Protein AF-A0A5C3NM20-F1 (afdb_monomer_lite)

Sequence (553 aa):
MSTKVDGFVKLATQHLHKVKTETEQFQSKELEALSIISSRIKEQLEKVQEALKLIHAKEDAAQETVATIRSTITEAQDSMKSGFAAYADELRKHCESICKEAESSGIASCAAVEKAFQELGVLTEAIKQEALDFISTERKTLQDAKALADNTTNTEILRLKQQNALLTRLLETERIEAKRSADALLERIAGLLGDFTTERDRSLRETFSEMTESNNAAEHEMKQLGQKQGQQLEAAVLRGSSWSEHLTKRGVEGKRLRDGGIKSVNAAKSSIRDGMSGVQAAVSTSTASFSQELQRTIQNSSTTLTQAFDREHRAKRARIEATDGLASEAQSGYRYMQRGIASTSRNIEGTVGCVLTETSGMSEAVDALNVAATAALGNIRRATQTLASEAVKEDKPTGLTPRKRSRKMVEDLPPTETRDVIIRRFRSKGVSSVGSETFLAEHLPLPDEEEAASPAMKGVIVGSPIDGSPVDEDCRTEPSPGNSPPGLVKSLASSSSSSTSVETMPVPVAPSIPALKQPSKSSIPYAGTLTDSRTTNVVRARPQRTRRTVGPR

Secondary structure (DSSP, 8-state):
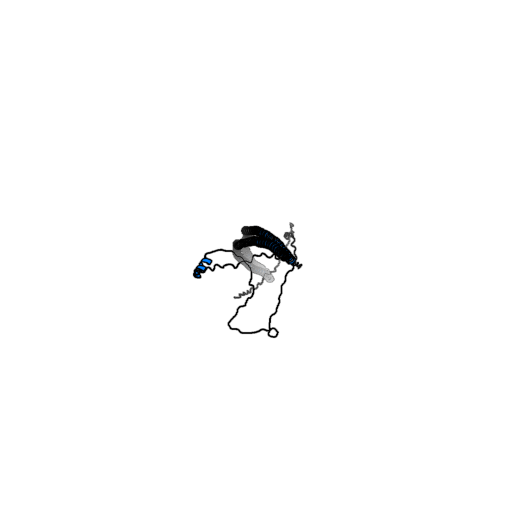-HHHHHHHHHHHHHHHHHHHHHHHHHHHHHHHHHHHHHHHHHHHHHHHHHHHHHHHHHHHHHHHHHHHHHHHHHHHHHHHHHHHHHHHHHHHHHHHHHHHHHHHHHHHHHHHHHHHHHHHHHHHHHHHHHHHHHHHHHHHHHHHHHHHHHHHHHHHHHHHHHHHHHHHHHHHHHHHHHHHHHHHHHTT--SSSHHHHHHHHHHHHHHHHHHHHHHHHHHHHHHHHHHHHHHHHHHHHHHHHHHHHHHHHHHHHHHHHHHHHHHHHHHHHHHHHHHHHHHHHHHHHHHHHHHHHHHHHHHHHHHHHHHHHHHHHHHHHHHHHHHHHHHHHHHHHHHHHHHHHHHHHHHHHHHHHHHHHHHHHHHHHHHHHHHHHHHHHHHHHHHHHHHHHHTTS-----------------S-PPPPPPHHHHHHHHHHS---------------------------------------------------------------------------PPP----PPPP--------------------------------------

Radius of gyration: 86.26 Å; chains: 1; bounding box: 194×90×251 Å

pLDDT: mean 76.2, std 23.54, range [28.98, 97.69]

Foldseek 3Di:
DLVVLVVVLVVLLVVLVVLLVVLVVVLVVLLVVLVVVLVVLVVVLVVLVVVLVVLVVVLVVVVVVLVVVVVVLVVVLVCVLVVLVVVLVVLLVVLLVVLVVQLVVLLVVLVVQLVVLVVVLVVLVVVLVVLLVVLVVLLVVLVVVLVVLLVVLVVLLVVLVVVLVVLVVVLVVVVVVLVVVCVVCVVPDPDPVVVVSVVVNVVSCVVSVVSNVVSVVVNVVSVVVSVVSNVVSVVSSVVSVVVNVVSVVVSVVSVVVSVVSNVVSVVSSVVSSVVSVVSSVVSSVVSVVVSVVSVVVSVVVSVVSVVVVVVVVVVSVVVSVVSVVVSVVSVVVSVVVSVVSVVVSVVSVVVSVVSSVVSVVSSVVSVVVSVVVVVVVVVVVVVVVVVVVVVPDPDDPPVDDPPDDPPPPPPDDDPDDPPVVVVVVVVVPDDDDDDDDDDDDDDDDDDDDDDDDDDYDDDDDDDDDDDDDDDDDDDDDDDDDDDDDDDDDDDDDDDDDDDDDDDDDDDDDDDDDDDDDDDDDDDDDDDDDDDDDDDDDDDDDDDDDDDDDDDDD

Structure (mmCIF, N/CA/C/O backbone):
data_AF-A0A5C3NM20-F1
#
_entry.id   AF-A0A5C3NM20-F1
#
loop_
_atom_site.group_PDB
_atom_site.id
_atom_site.type_symbol
_atom_site.label_atom_id
_atom_site.label_alt_id
_atom_site.label_comp_id
_atom_site.label_asym_id
_atom_site.label_entity_id
_atom_site.label_seq_id
_atom_site.pdbx_PDB_ins_code
_atom_site.Cartn_x
_atom_site.Cartn_y
_atom_site.Cartn_z
_atom_site.occupancy
_atom_site.B_iso_or_equiv
_atom_site.auth_seq_id
_atom_site.auth_comp_id
_atom_site.auth_asym_id
_atom_site.auth_atom_id
_atom_site.pdbx_PDB_model_num
ATOM 1 N N . MET A 1 1 ? -47.958 -13.165 118.601 1.00 57.97 1 MET A N 1
ATOM 2 C CA . MET A 1 1 ? -48.816 -13.455 117.428 1.00 57.97 1 MET A CA 1
ATOM 3 C C . MET A 1 1 ? -49.034 -12.209 116.573 1.00 57.97 1 MET A C 1
ATOM 5 O O . MET A 1 1 ? -48.556 -12.224 115.453 1.00 57.97 1 MET A O 1
ATOM 9 N N . SER A 1 2 ? -49.606 -11.115 117.098 1.00 64.81 2 SER A N 1
ATOM 10 C CA . SER A 1 2 ? -49.787 -9.836 116.361 1.00 64.81 2 SER A CA 1
ATOM 11 C C . SER A 1 2 ? -48.521 -9.336 115.643 1.00 64.81 2 SER A C 1
ATOM 13 O O . SER A 1 2 ? -48.545 -9.103 114.446 1.00 64.81 2 SER A O 1
ATOM 15 N N . THR A 1 3 ? -47.381 -9.293 116.339 1.00 67.69 3 THR A N 1
ATOM 16 C CA . THR A 1 3 ? -46.103 -8.800 115.789 1.00 67.69 3 THR A CA 1
ATOM 17 C C . THR A 1 3 ? -45.537 -9.641 114.641 1.00 67.69 3 THR A C 1
ATOM 19 O O . THR A 1 3 ? -44.820 -9.113 113.798 1.00 67.69 3 THR A O 1
ATOM 22 N N . LYS A 1 4 ? -45.851 -10.944 114.586 1.00 73.50 4 LYS A N 1
ATOM 23 C CA . LYS A 1 4 ? -45.420 -11.830 113.492 1.00 73.50 4 LYS A CA 1
ATOM 24 C C . LYS A 1 4 ? -46.293 -11.657 112.245 1.00 73.50 4 LYS A C 1
ATOM 26 O O . LYS A 1 4 ? -45.761 -11.711 111.144 1.00 73.50 4 LYS A O 1
ATOM 31 N N . VAL A 1 5 ? -47.595 -11.412 112.425 1.00 77.12 5 VAL A N 1
ATOM 32 C CA . VAL A 1 5 ? -48.532 -11.105 111.328 1.00 77.12 5 VAL A CA 1
ATOM 33 C C . VAL A 1 5 ? -48.196 -9.747 110.714 1.00 77.12 5 VAL A C 1
ATOM 35 O O . VAL A 1 5 ? -48.024 -9.666 109.505 1.00 77.12 5 VAL A O 1
ATOM 38 N N . ASP A 1 6 ? -47.964 -8.720 111.538 1.00 76.94 6 ASP A N 1
ATOM 39 C CA . ASP A 1 6 ? -47.529 -7.399 111.059 1.00 76.94 6 ASP A CA 1
ATOM 40 C C . ASP A 1 6 ? -46.175 -7.459 110.332 1.00 76.94 6 ASP A C 1
ATOM 42 O O . ASP A 1 6 ? -45.965 -6.770 109.335 1.00 76.94 6 ASP A O 1
ATOM 46 N N . GLY A 1 7 ? -45.243 -8.289 110.820 1.00 79.12 7 GLY A N 1
ATOM 47 C CA . GLY A 1 7 ? -43.953 -8.522 110.168 1.00 79.12 7 GLY A CA 1
ATOM 48 C C . GLY A 1 7 ? -44.089 -9.208 108.806 1.00 79.12 7 GLY A C 1
ATOM 49 O O . GLY A 1 7 ? -43.445 -8.784 107.851 1.00 79.12 7 GLY A O 1
ATOM 50 N N . PHE A 1 8 ? -44.953 -10.223 108.703 1.00 85.06 8 PHE A N 1
ATOM 51 C CA . PHE A 1 8 ? -45.255 -10.903 107.440 1.00 85.06 8 PHE A CA 1
ATOM 52 C C . PHE A 1 8 ? -45.918 -9.964 106.432 1.00 85.06 8 PHE A C 1
ATOM 54 O O . PHE A 1 8 ? -45.465 -9.903 105.295 1.00 85.06 8 PHE A O 1
ATOM 61 N N . VAL A 1 9 ? -46.935 -9.202 106.850 1.00 84.94 9 VAL A N 1
ATOM 62 C CA . VAL A 1 9 ? -47.631 -8.245 105.979 1.00 84.94 9 VAL A CA 1
ATOM 63 C C . VAL A 1 9 ? -46.637 -7.230 105.436 1.00 84.94 9 VAL A C 1
ATOM 65 O O . VAL A 1 9 ? -46.512 -7.125 104.226 1.00 84.94 9 VAL A O 1
ATOM 68 N N . LYS A 1 10 ? -45.838 -6.578 106.293 1.00 84.00 10 LYS A N 1
ATOM 69 C CA . LYS A 1 10 ? -44.814 -5.615 105.850 1.00 84.00 10 LYS A CA 1
ATOM 70 C C . LYS A 1 10 ? -43.827 -6.212 104.849 1.00 84.00 10 LYS A C 1
ATOM 72 O O . LYS A 1 10 ? -43.491 -5.555 103.868 1.00 84.00 10 LYS A O 1
ATOM 77 N N . LEU A 1 11 ? -43.365 -7.438 105.093 1.00 87.12 11 LEU A N 1
ATOM 78 C CA . LEU A 1 11 ? -42.434 -8.127 104.204 1.00 87.12 11 LEU A CA 1
ATOM 79 C C . LEU A 1 11 ? -43.108 -8.477 102.865 1.00 87.12 11 LEU A C 1
ATOM 81 O O . LEU A 1 11 ? -42.519 -8.250 101.813 1.00 87.12 11 LEU A O 1
ATOM 85 N N . ALA A 1 12 ? -44.362 -8.936 102.884 1.00 84.31 12 ALA A N 1
ATOM 86 C CA . ALA A 1 12 ? -45.155 -9.218 101.690 1.00 84.31 12 ALA A CA 1
ATOM 87 C C . ALA A 1 12 ? -45.433 -7.950 100.864 1.00 84.31 12 ALA A C 1
ATOM 89 O O . ALA A 1 12 ? -45.193 -7.957 99.659 1.00 84.31 12 ALA A O 1
ATOM 90 N N . THR A 1 13 ? -45.841 -6.838 101.488 1.00 86.00 13 THR A N 1
ATOM 91 C CA . THR A 1 13 ? -46.041 -5.557 100.786 1.00 86.00 13 THR A CA 1
ATOM 92 C C . THR A 1 13 ? -44.726 -5.021 100.221 1.00 86.00 13 THR A C 1
ATOM 94 O O . THR A 1 13 ? -44.698 -4.509 99.105 1.00 86.00 13 THR A O 1
ATOM 97 N N . GLN A 1 14 ? -43.613 -5.175 100.950 1.00 88.31 14 GLN A N 1
ATOM 98 C CA . GLN A 1 14 ? -42.284 -4.792 100.471 1.00 88.31 14 GLN A CA 1
ATOM 99 C C . GLN A 1 14 ? -41.852 -5.631 99.260 1.00 88.31 14 GLN A C 1
ATOM 101 O O . GLN A 1 14 ? -41.337 -5.076 98.290 1.00 88.31 14 GLN A O 1
ATOM 106 N N . HIS A 1 15 ? -42.084 -6.947 99.284 1.00 88.06 15 HIS A N 1
ATOM 107 C CA . HIS A 1 15 ? -41.810 -7.825 98.146 1.00 88.06 15 HIS A CA 1
ATOM 108 C C . HIS A 1 15 ? -42.704 -7.510 96.945 1.00 88.06 15 HIS A C 1
ATOM 110 O O . HIS A 1 15 ? -42.190 -7.429 95.836 1.00 88.06 15 HIS A O 1
ATOM 116 N N . LEU A 1 16 ? -43.999 -7.264 97.146 1.00 89.38 16 LEU A N 1
ATOM 117 C CA . LEU A 1 16 ? -44.920 -6.869 96.074 1.00 89.38 16 LEU A CA 1
ATOM 118 C C . LEU A 1 16 ? -44.532 -5.523 95.456 1.00 89.38 16 LEU A C 1
ATOM 120 O O . LEU A 1 16 ? -44.517 -5.378 94.236 1.00 89.38 16 LEU A O 1
ATOM 124 N N . HIS A 1 17 ? -44.141 -4.549 96.278 1.00 88.31 17 HIS A N 1
ATOM 125 C CA . HIS A 1 17 ? -43.635 -3.269 95.789 1.00 88.31 17 HIS A CA 1
ATOM 126 C C . HIS A 1 17 ? -42.320 -3.426 95.012 1.00 88.31 17 HIS A C 1
ATOM 128 O O . HIS A 1 17 ? -42.134 -2.808 93.962 1.00 88.31 17 HIS A O 1
ATOM 134 N N . LYS A 1 18 ? -41.421 -4.295 95.488 1.00 91.69 18 LYS A N 1
ATOM 135 C CA . LYS A 1 18 ? -40.196 -4.653 94.771 1.00 91.69 18 LYS A CA 1
ATOM 136 C C . LYS A 1 18 ? -40.505 -5.310 93.420 1.00 91.69 18 LYS A C 1
ATOM 138 O O . LYS A 1 18 ? -39.970 -4.864 92.416 1.00 91.69 18 LYS A O 1
ATOM 143 N N . VAL A 1 19 ? -41.415 -6.285 93.366 1.00 91.94 19 VAL A N 1
ATOM 144 C CA . VAL A 1 19 ? -41.846 -6.924 92.108 1.00 91.94 19 VAL A CA 1
ATOM 145 C C . VAL A 1 19 ? -42.439 -5.890 91.157 1.00 91.94 19 VAL A C 1
ATOM 147 O O . VAL A 1 19 ? -42.053 -5.849 89.994 1.00 91.94 19 VAL A O 1
ATOM 150 N N . LYS A 1 20 ? -43.313 -5.004 91.645 1.00 91.44 20 LYS A N 1
ATOM 151 C CA . LYS A 1 20 ? -43.891 -3.921 90.842 1.00 91.44 20 LYS A CA 1
ATOM 152 C C . LYS A 1 20 ? -42.813 -3.025 90.224 1.00 91.44 20 LYS A C 1
ATOM 154 O O . LYS A 1 20 ? -42.785 -2.848 89.012 1.00 91.44 20 LYS A O 1
ATOM 159 N N . THR A 1 21 ? -41.908 -2.502 91.046 1.00 91.75 21 THR A N 1
ATOM 160 C CA . THR A 1 21 ? -40.836 -1.601 90.586 1.00 91.75 21 THR A CA 1
ATOM 161 C C . THR A 1 21 ? -39.838 -2.290 89.653 1.00 91.75 21 THR A C 1
ATOM 163 O O . THR A 1 21 ? -39.436 -1.698 88.653 1.00 91.75 21 THR A O 1
ATOM 166 N N . GLU A 1 22 ? -39.461 -3.542 89.926 1.00 93.12 22 GLU A N 1
ATOM 167 C CA . GLU A 1 22 ? -38.603 -4.335 89.036 1.00 93.12 22 GLU A CA 1
ATOM 168 C C . GLU A 1 22 ? -39.298 -4.629 87.700 1.00 93.12 22 GLU A C 1
ATOM 170 O O . GLU A 1 22 ? -38.656 -4.551 86.653 1.00 93.12 22 GLU A O 1
ATOM 175 N N . THR A 1 23 ? -40.610 -4.883 87.712 1.00 93.19 23 THR A N 1
ATOM 176 C CA . THR A 1 23 ? -41.412 -5.125 86.501 1.00 93.19 23 THR A CA 1
ATOM 177 C C . THR A 1 23 ? -41.548 -3.856 85.651 1.00 93.19 23 THR A C 1
ATOM 179 O O . THR A 1 23 ? -41.362 -3.909 84.437 1.00 93.19 23 THR A O 1
ATOM 182 N N . GLU A 1 24 ? -41.805 -2.697 86.265 1.00 92.12 24 GLU A N 1
ATOM 183 C CA . GLU A 1 24 ? -41.842 -1.397 85.572 1.00 92.12 24 GLU A CA 1
ATOM 184 C C . GLU A 1 24 ? -40.464 -1.026 84.993 1.00 92.12 24 GLU A C 1
ATOM 186 O O . GLU A 1 24 ? -40.360 -0.577 83.848 1.00 92.12 24 GLU A O 1
ATOM 191 N N . GLN A 1 25 ? -39.378 -1.271 85.740 1.00 93.44 25 GLN A N 1
ATOM 192 C CA . GLN A 1 25 ? -38.019 -1.093 85.218 1.00 93.44 25 GLN A CA 1
ATOM 193 C C . GLN A 1 25 ? -37.717 -2.036 84.056 1.00 93.44 25 GLN A C 1
ATOM 195 O O . GLN A 1 25 ? -37.084 -1.612 83.089 1.00 93.44 25 GLN A O 1
ATOM 200 N N . PHE A 1 26 ? -38.135 -3.300 84.147 1.00 94.06 26 PHE A N 1
ATOM 201 C CA . PHE A 1 26 ? -37.980 -4.269 83.068 1.00 94.06 26 PHE A CA 1
ATOM 202 C C . PHE A 1 26 ? -38.714 -3.798 81.809 1.00 94.06 26 PHE A C 1
ATOM 204 O O . PHE A 1 26 ? -38.103 -3.717 80.748 1.00 94.06 26 PHE A O 1
ATOM 211 N N . GLN A 1 27 ? -39.974 -3.374 81.939 1.00 94.25 27 GLN A N 1
ATOM 212 C CA . GLN A 1 27 ? -40.755 -2.826 80.830 1.00 94.25 27 GLN A CA 1
ATOM 213 C C . GLN A 1 27 ? -40.052 -1.646 80.159 1.00 94.25 27 GLN A C 1
ATOM 215 O O . GLN A 1 27 ? -39.898 -1.636 78.940 1.00 94.25 27 GLN A O 1
ATOM 220 N N . SER A 1 28 ? -39.610 -0.663 80.948 1.00 93.62 28 SER A N 1
ATOM 221 C CA . SER A 1 28 ? -38.939 0.523 80.415 1.00 93.62 28 SER A CA 1
ATOM 222 C C . SER A 1 28 ? -37.658 0.155 79.668 1.00 93.62 28 SER A C 1
ATOM 224 O O . SER A 1 28 ? -37.447 0.641 78.560 1.00 93.62 28 SER A O 1
ATOM 226 N N . LYS A 1 29 ? -36.818 -0.714 80.248 1.00 95.81 29 LYS A N 1
ATOM 227 C CA . LYS A 1 29 ? -35.545 -1.137 79.643 1.00 95.81 29 LYS A CA 1
ATOM 228 C C . LYS A 1 29 ? -35.761 -1.899 78.340 1.00 95.81 29 LYS A C 1
ATOM 230 O O . LYS A 1 29 ? -35.082 -1.625 77.354 1.00 95.81 29 LYS A O 1
ATOM 235 N N . GLU A 1 30 ? -36.710 -2.829 78.323 1.00 94.62 30 GLU A N 1
ATOM 236 C CA . GLU A 1 30 ? -36.992 -3.629 77.133 1.00 94.62 30 GLU A CA 1
ATOM 237 C C . GLU A 1 30 ? -37.628 -2.794 76.014 1.00 94.62 30 GLU A C 1
ATOM 239 O O . GLU A 1 30 ? -37.229 -2.910 74.856 1.00 94.62 30 GLU A O 1
ATOM 244 N N . LEU A 1 31 ? -38.575 -1.903 76.330 1.00 93.62 31 LEU A N 1
ATOM 245 C CA . LEU A 1 31 ? -39.174 -1.016 75.327 1.00 93.62 31 LEU A CA 1
ATOM 246 C C . LEU A 1 31 ? -38.159 -0.016 74.762 1.00 93.62 31 LEU A C 1
ATOM 248 O O . LEU A 1 31 ? -38.157 0.239 73.555 1.00 93.62 31 LEU A O 1
ATOM 252 N N . GLU A 1 32 ? -37.266 0.515 75.597 1.00 94.94 32 GLU A N 1
ATOM 253 C CA . GLU A 1 32 ? -36.166 1.373 75.152 1.00 94.94 32 GLU A CA 1
ATOM 254 C C . GLU A 1 32 ? -35.200 0.609 74.234 1.00 94.94 32 GLU A C 1
ATOM 256 O O . GLU A 1 32 ? -34.891 1.079 73.136 1.00 94.94 32 GLU A O 1
ATOM 261 N N . ALA A 1 33 ? -34.793 -0.607 74.615 1.00 94.12 33 ALA A N 1
ATOM 262 C CA . ALA A 1 33 ? -33.941 -1.459 73.788 1.00 94.12 33 ALA A CA 1
ATOM 263 C C . ALA A 1 33 ? -34.596 -1.785 72.432 1.00 94.12 33 ALA A C 1
ATOM 265 O O . ALA A 1 33 ? -33.961 -1.646 71.383 1.00 94.12 33 ALA A O 1
ATOM 266 N N . LEU A 1 34 ? -35.884 -2.145 72.421 1.00 94.81 34 LEU A N 1
ATOM 267 C CA . LEU A 1 34 ? -36.646 -2.396 71.193 1.00 94.81 34 LEU A CA 1
ATOM 268 C C . LEU A 1 34 ? -36.785 -1.137 70.322 1.00 94.81 34 LEU A C 1
ATOM 270 O O . LEU A 1 34 ? -36.716 -1.232 69.093 1.00 94.81 34 LEU A O 1
ATOM 274 N N . SER A 1 35 ? -36.925 0.043 70.930 1.00 94.56 35 SER A N 1
ATOM 275 C CA . SER A 1 35 ? -36.940 1.330 70.225 1.00 94.56 35 SER A CA 1
ATOM 276 C C . SER A 1 35 ? -35.600 1.623 69.541 1.00 94.56 35 SER A C 1
ATOM 278 O O . SER A 1 35 ? -35.578 1.965 68.355 1.00 94.56 35 SER A O 1
ATOM 280 N N . ILE A 1 36 ? -34.478 1.397 70.236 1.00 95.12 36 ILE A N 1
ATOM 281 C CA . ILE A 1 36 ? -33.119 1.542 69.684 1.00 95.12 36 ILE A CA 1
ATOM 282 C C . ILE A 1 36 ? -32.890 0.565 68.521 1.00 95.12 36 ILE A C 1
ATOM 284 O O . ILE A 1 36 ? -32.327 0.932 67.489 1.00 95.12 36 ILE A O 1
ATOM 288 N N . ILE A 1 37 ? -33.347 -0.685 68.640 1.00 94.38 37 ILE A N 1
ATOM 289 C CA . ILE A 1 37 ? -33.236 -1.658 67.543 1.00 94.38 37 ILE A CA 1
ATOM 290 C C . ILE A 1 37 ? -34.107 -1.221 66.354 1.00 94.38 37 ILE A C 1
ATOM 292 O O . ILE A 1 37 ? -33.665 -1.287 65.206 1.00 94.38 37 ILE A O 1
ATOM 296 N N . SER A 1 38 ? -35.325 -0.733 66.605 1.00 94.50 38 SER A N 1
ATOM 297 C CA . SER A 1 38 ? -36.238 -0.238 65.568 1.00 94.50 38 SER A CA 1
ATOM 298 C C . SER A 1 38 ? -35.669 0.960 64.801 1.00 94.50 38 SER A C 1
ATOM 300 O O . SER A 1 38 ? -35.739 0.987 63.568 1.00 94.50 38 SER A O 1
ATOM 302 N N . SER A 1 39 ? -35.064 1.932 65.494 1.00 94.62 39 SER A N 1
ATOM 303 C CA . SER A 1 39 ? -34.412 3.081 64.852 1.00 94.62 39 SER A CA 1
ATOM 304 C C . SER A 1 39 ? -33.211 2.647 64.012 1.00 94.62 39 SER A C 1
ATOM 306 O O . SER A 1 39 ? -33.108 3.045 62.852 1.00 94.62 39 SER A O 1
ATOM 308 N N . ARG A 1 40 ? -32.378 1.736 64.531 1.00 94.50 40 ARG A N 1
ATOM 309 C CA . ARG A 1 40 ? -31.260 1.152 63.781 1.00 94.50 40 ARG A CA 1
ATOM 310 C C . ARG A 1 40 ? -31.727 0.434 62.514 1.00 94.50 40 ARG A C 1
ATOM 312 O O . ARG A 1 40 ? -31.087 0.564 61.477 1.00 94.50 40 ARG A O 1
ATOM 319 N N . ILE A 1 41 ? -32.839 -0.303 62.557 1.00 95.38 41 ILE A N 1
ATOM 320 C CA . ILE A 1 41 ? -33.401 -0.960 61.363 1.00 95.38 41 ILE A CA 1
ATOM 321 C C . ILE A 1 41 ? -33.810 0.062 60.299 1.00 95.38 41 ILE A C 1
ATOM 323 O O . ILE A 1 41 ? -33.564 -0.166 59.116 1.00 95.38 41 ILE A O 1
ATOM 327 N N . LYS A 1 42 ? -34.419 1.186 60.698 1.00 94.00 42 LYS A N 1
ATOM 328 C CA . LYS A 1 42 ? -34.782 2.257 59.757 1.00 94.00 42 LYS A CA 1
ATOM 329 C C . LYS A 1 42 ? -33.545 2.843 59.080 1.00 94.00 42 LYS A C 1
ATOM 331 O O . LYS A 1 42 ? -33.518 2.919 57.858 1.00 94.00 42 LYS A O 1
ATOM 336 N N . GLU A 1 43 ? -32.510 3.149 59.859 1.00 95.25 43 GLU A N 1
ATOM 337 C CA . GLU A 1 43 ? -31.239 3.665 59.341 1.00 95.25 43 GLU A CA 1
ATOM 338 C C . GLU A 1 43 ? -30.583 2.680 58.356 1.00 95.25 43 GLU A C 1
ATOM 340 O O . GLU A 1 43 ? -30.083 3.074 57.306 1.00 95.25 43 GLU A O 1
ATOM 345 N N . GLN A 1 44 ? -30.604 1.375 58.653 1.00 94.38 44 GLN A N 1
ATOM 346 C CA . GLN A 1 44 ? -30.076 0.365 57.729 1.00 94.38 44 GLN A CA 1
ATOM 347 C C . GLN A 1 44 ? -30.892 0.276 56.434 1.00 94.38 44 GLN A C 1
ATOM 349 O O . GLN A 1 44 ? -30.316 0.144 55.356 1.00 94.38 44 GLN A O 1
ATOM 354 N N . LEU A 1 45 ? -32.219 0.387 56.514 1.00 94.06 45 LEU A N 1
ATOM 355 C CA . LEU A 1 45 ? -33.082 0.392 55.333 1.00 94.06 45 LEU A CA 1
ATOM 356 C C . LEU A 1 45 ? -32.821 1.619 54.445 1.00 94.06 45 LEU A C 1
ATOM 358 O O . LEU A 1 45 ? -32.773 1.479 53.224 1.00 94.06 45 LEU A O 1
ATOM 362 N N . GLU A 1 46 ? -32.599 2.792 55.041 1.00 94.94 46 GLU A N 1
ATOM 363 C CA . GLU A 1 46 ? -32.187 4.005 54.320 1.00 94.94 46 GLU A CA 1
ATOM 364 C C . GLU A 1 46 ? -30.826 3.816 53.641 1.00 94.94 46 GLU A C 1
ATOM 366 O O . GLU A 1 46 ? -30.711 4.053 52.439 1.00 94.94 46 GLU A O 1
ATOM 371 N N . LYS A 1 47 ? -29.828 3.268 54.350 1.00 95.25 47 LYS A N 1
ATOM 372 C CA . LYS A 1 47 ? -28.506 2.960 53.771 1.00 95.25 47 LYS A CA 1
ATOM 373 C C . LYS A 1 47 ? -28.587 2.001 52.585 1.00 95.25 47 LYS A C 1
ATOM 375 O O . LYS A 1 47 ? -27.894 2.208 51.592 1.00 95.25 47 LYS A O 1
ATOM 380 N N . VAL A 1 48 ? -29.441 0.976 52.647 1.00 95.38 48 VAL A N 1
ATOM 381 C CA . VAL A 1 48 ? -29.672 0.063 51.512 1.00 95.38 48 VAL A CA 1
ATOM 382 C C . VAL A 1 48 ? -30.274 0.809 50.317 1.00 95.38 48 VAL A C 1
ATOM 384 O O . VAL A 1 48 ? -29.852 0.593 49.182 1.00 95.38 48 VAL A O 1
ATOM 387 N N . GLN A 1 49 ? -31.228 1.715 50.548 1.00 94.12 49 GLN A N 1
ATOM 388 C CA . GLN A 1 49 ? -31.819 2.521 49.474 1.00 94.12 49 GLN A CA 1
ATOM 389 C C . GLN A 1 49 ? -30.816 3.499 48.852 1.00 94.12 49 GLN A C 1
ATOM 391 O O . GLN A 1 49 ? -30.799 3.669 47.633 1.00 94.12 49 GLN A O 1
ATOM 396 N N . GLU A 1 50 ? -29.982 4.143 49.666 1.00 96.25 50 GLU A N 1
ATOM 397 C CA . GLU A 1 50 ? -28.916 5.029 49.193 1.00 96.25 50 GLU A CA 1
ATOM 398 C C . GLU A 1 50 ? -27.862 4.265 48.390 1.00 96.25 50 GLU A C 1
ATOM 400 O O . GLU A 1 50 ? -27.484 4.705 47.303 1.00 96.25 50 GLU A O 1
ATOM 405 N N . ALA A 1 51 ? -27.442 3.091 48.872 1.00 94.62 51 ALA A N 1
ATOM 406 C CA . ALA A 1 51 ? -26.505 2.226 48.166 1.00 94.62 51 ALA A CA 1
ATOM 407 C C . ALA A 1 51 ? -27.052 1.786 46.799 1.00 94.62 51 ALA A C 1
ATOM 409 O O . ALA A 1 51 ? -26.327 1.846 45.809 1.00 94.62 51 ALA A O 1
ATOM 410 N N . LEU A 1 52 ? -28.336 1.419 46.710 1.00 95.62 52 LEU A N 1
ATOM 411 C CA . LEU A 1 52 ? -28.972 1.056 45.439 1.00 95.62 52 LEU A CA 1
ATOM 412 C C . LEU A 1 52 ? -29.009 2.233 44.456 1.00 95.62 52 LEU A C 1
ATOM 414 O O . LEU A 1 52 ? -28.629 2.081 43.296 1.00 95.62 52 LEU A O 1
ATOM 418 N N . LYS A 1 53 ? -29.395 3.430 44.920 1.00 95.94 53 LYS A N 1
ATOM 419 C CA . LYS A 1 53 ? -29.361 4.647 44.089 1.00 95.94 53 LYS A CA 1
ATOM 420 C C . LYS A 1 53 ? -27.950 4.939 43.580 1.00 95.94 53 LYS A C 1
ATOM 422 O O . LYS A 1 53 ? -27.782 5.295 42.414 1.00 95.94 53 LYS A O 1
ATOM 427 N N . LEU A 1 54 ? -26.942 4.775 44.437 1.00 96.94 54 LEU A N 1
ATOM 428 C CA . LEU A 1 54 ? -25.543 4.957 44.065 1.00 96.94 54 LEU A CA 1
ATOM 429 C C . LEU A 1 54 ? -25.102 3.931 43.013 1.00 96.94 54 LEU A C 1
ATOM 431 O O . LEU A 1 54 ? -24.451 4.317 42.045 1.00 96.94 54 LEU A O 1
ATOM 435 N N . ILE A 1 55 ? -25.467 2.655 43.173 1.00 95.88 55 ILE A N 1
ATOM 436 C CA . ILE A 1 55 ? -25.154 1.603 42.197 1.00 95.88 55 ILE A CA 1
ATOM 437 C C . ILE A 1 55 ? -25.776 1.939 40.840 1.00 95.88 55 ILE A C 1
ATOM 439 O O . ILE A 1 55 ? -25.056 1.927 39.847 1.00 95.88 55 ILE A O 1
ATOM 443 N N . HIS A 1 56 ? -27.054 2.330 40.786 1.00 96.00 56 HIS A N 1
ATOM 444 C CA . HIS A 1 56 ? -27.699 2.746 39.533 1.00 96.00 56 HIS A CA 1
ATOM 445 C C . HIS A 1 56 ? -26.986 3.928 38.874 1.00 96.00 56 HIS A C 1
ATOM 447 O O . HIS A 1 56 ? -26.632 3.847 37.701 1.00 96.00 56 HIS A O 1
ATOM 453 N N . ALA A 1 57 ? -26.670 4.978 39.636 1.00 96.56 57 ALA A N 1
ATOM 454 C CA . ALA A 1 57 ? -25.941 6.128 39.105 1.00 96.56 57 ALA A CA 1
ATOM 455 C C . ALA A 1 57 ? -24.559 5.743 38.540 1.00 96.56 57 ALA A C 1
ATOM 457 O O . ALA A 1 57 ? -24.130 6.271 37.513 1.00 96.56 57 ALA A O 1
ATOM 458 N N . LYS A 1 58 ? -23.850 4.810 39.189 1.00 95.94 58 LYS A N 1
ATOM 459 C CA . LYS A 1 58 ? -22.561 4.299 38.698 1.00 95.94 58 LYS A CA 1
ATOM 460 C C . LYS A 1 58 ? -22.712 3.442 37.443 1.00 95.94 58 LYS A C 1
ATOM 462 O O . LYS A 1 58 ? -21.868 3.528 36.558 1.00 95.94 58 LYS A O 1
ATOM 467 N N . GLU A 1 59 ? -23.773 2.654 37.358 1.00 95.38 59 GLU A N 1
ATOM 468 C CA . GLU A 1 59 ? -24.058 1.762 36.233 1.00 95.38 59 GLU A CA 1
ATOM 469 C C . GLU A 1 59 ? -24.528 2.547 34.989 1.00 95.38 59 GLU A C 1
ATOM 471 O O . GLU A 1 59 ? -24.252 2.162 33.850 1.00 95.38 59 GLU A O 1
ATOM 476 N N . ASP A 1 60 ? -25.165 3.702 35.182 1.00 94.94 60 ASP A N 1
ATOM 477 C CA . ASP A 1 60 ? -25.487 4.649 34.109 1.00 94.94 60 ASP A CA 1
ATOM 478 C C . ASP A 1 60 ? -24.255 5.410 33.617 1.00 94.94 60 ASP A C 1
ATOM 480 O O . ASP A 1 60 ? -24.016 5.466 32.410 1.00 94.94 60 ASP A O 1
ATOM 484 N N . ALA A 1 61 ? -23.408 5.895 34.531 1.00 95.81 61 ALA A N 1
ATOM 485 C CA . ALA A 1 61 ? -22.126 6.495 34.160 1.00 95.81 61 ALA A CA 1
ATOM 486 C C . ALA A 1 61 ? -21.230 5.496 33.400 1.00 95.81 61 ALA A C 1
ATOM 488 O O . ALA A 1 61 ? -20.613 5.845 32.394 1.00 95.81 61 ALA A O 1
ATOM 489 N N . ALA A 1 62 ? -21.191 4.229 33.831 1.00 94.81 62 ALA A N 1
ATOM 490 C CA . ALA A 1 62 ? -20.481 3.173 33.114 1.00 94.81 62 ALA A CA 1
ATOM 491 C C . ALA A 1 62 ? -21.032 2.987 31.688 1.00 94.81 62 ALA A C 1
ATOM 493 O O . ALA A 1 62 ? -20.251 2.944 30.736 1.00 94.81 62 ALA A O 1
ATOM 494 N N . GLN A 1 63 ? -22.356 2.977 31.505 1.00 95.44 63 GLN A N 1
ATOM 495 C CA . GLN A 1 63 ? -22.963 2.884 30.173 1.00 95.44 63 GLN A CA 1
ATOM 496 C C . GLN A 1 63 ? -22.574 4.059 29.263 1.00 95.44 63 GLN A C 1
ATOM 498 O O . GLN A 1 63 ? -22.301 3.844 28.082 1.00 95.44 63 GLN A O 1
ATOM 503 N N . GLU A 1 64 ? -22.517 5.282 29.787 1.00 96.19 64 GLU A N 1
ATOM 504 C CA . GLU A 1 64 ? -22.079 6.454 29.020 1.00 96.19 64 GLU A CA 1
ATOM 505 C C . GLU A 1 64 ? -20.621 6.311 28.547 1.00 96.19 64 GLU A C 1
ATOM 507 O O . GLU A 1 64 ? -20.303 6.570 27.380 1.00 96.19 64 GLU A O 1
ATOM 512 N N . THR A 1 65 ? -19.733 5.807 29.414 1.00 96.00 65 THR A N 1
ATOM 513 C CA . THR A 1 65 ? -18.338 5.536 29.027 1.00 96.00 65 THR A CA 1
ATOM 514 C C . THR A 1 65 ? -18.239 4.453 27.952 1.00 96.00 65 THR A C 1
ATOM 516 O O . THR A 1 65 ? -17.518 4.631 26.970 1.00 96.00 65 THR A O 1
ATOM 519 N N . VAL A 1 66 ? -19.011 3.367 28.067 1.00 96.06 66 VAL A N 1
ATOM 520 C CA . VAL A 1 66 ? -19.064 2.294 27.060 1.00 96.06 66 VAL A CA 1
ATOM 521 C C . VAL A 1 66 ? -19.608 2.817 25.727 1.00 96.06 66 VAL A C 1
ATOM 523 O O . VAL A 1 66 ? -19.069 2.482 24.671 1.00 96.06 66 VAL A O 1
ATOM 526 N N . ALA A 1 67 ? -20.626 3.682 25.752 1.00 95.69 67 ALA A N 1
ATOM 527 C CA . ALA A 1 67 ? -21.165 4.323 24.554 1.00 95.69 67 ALA A CA 1
ATOM 528 C C . ALA A 1 67 ? -20.121 5.217 23.863 1.00 95.69 67 ALA A C 1
ATOM 530 O O . ALA A 1 67 ? -19.969 5.158 22.642 1.00 95.69 67 ALA A O 1
ATOM 531 N N . THR A 1 68 ? -19.345 5.973 24.640 1.00 97.25 68 THR A N 1
ATOM 532 C CA . THR A 1 68 ? -18.242 6.800 24.127 1.00 97.25 68 THR A CA 1
ATOM 533 C C . THR A 1 68 ? -17.146 5.938 23.493 1.00 97.25 68 THR A C 1
ATOM 535 O O . THR A 1 68 ? -16.690 6.220 22.383 1.00 97.25 68 THR A O 1
ATOM 538 N N . ILE A 1 69 ? -16.762 4.833 24.141 1.00 96.38 69 ILE A N 1
ATOM 539 C CA . ILE A 1 69 ? -15.802 3.862 23.587 1.00 96.38 69 ILE A CA 1
ATOM 540 C C . ILE A 1 69 ? -16.329 3.277 22.270 1.00 96.38 69 ILE A C 1
ATOM 542 O O . ILE A 1 69 ? -15.602 3.192 21.283 1.00 96.38 69 ILE A O 1
ATOM 546 N N . ARG A 1 70 ? -17.613 2.913 22.208 1.00 96.12 70 ARG A N 1
ATOM 547 C CA . ARG A 1 70 ? -18.232 2.411 20.976 1.00 96.12 70 ARG A CA 1
ATOM 548 C C . ARG A 1 70 ? -18.202 3.446 19.848 1.00 96.12 70 ARG A C 1
ATOM 550 O O . ARG A 1 70 ? -17.872 3.076 18.720 1.00 96.12 70 ARG A O 1
ATOM 557 N N . SER A 1 71 ? -18.530 4.708 20.133 1.00 97.00 71 SER A N 1
ATOM 558 C CA . SER A 1 71 ? -18.499 5.791 19.136 1.00 97.00 71 SER A CA 1
ATOM 559 C C . SER A 1 71 ? -17.089 5.997 18.598 1.00 97.00 71 SER A C 1
ATOM 561 O O . SER A 1 71 ? -16.867 5.872 17.398 1.00 97.00 71 SER A O 1
ATOM 563 N N . THR A 1 72 ? -16.116 6.183 19.493 1.00 97.38 72 THR A N 1
ATOM 564 C CA . THR A 1 72 ? -14.712 6.428 19.124 1.00 97.38 72 THR A CA 1
ATOM 565 C C . THR A 1 72 ? -14.109 5.287 18.309 1.00 97.38 72 THR A C 1
ATOM 567 O O . THR A 1 72 ? -13.401 5.537 17.336 1.00 97.38 72 THR A O 1
ATOM 570 N N . ILE A 1 73 ? -14.421 4.027 18.635 1.00 96.50 73 ILE A N 1
ATOM 571 C CA . ILE A 1 73 ? -13.966 2.885 17.832 1.00 96.50 73 ILE A CA 1
ATOM 572 C C . ILE A 1 73 ? -14.633 2.867 16.450 1.00 96.50 73 ILE A C 1
ATOM 574 O O . ILE A 1 73 ? -13.966 2.575 15.459 1.00 96.50 73 ILE A O 1
ATOM 578 N N . THR A 1 74 ? -15.926 3.183 16.363 1.00 95.88 74 THR A N 1
ATOM 579 C CA . THR A 1 74 ? -16.649 3.225 15.079 1.00 95.88 74 THR A CA 1
ATOM 580 C C . THR A 1 74 ? -16.096 4.335 14.182 1.00 95.88 74 THR A C 1
ATOM 582 O O . THR A 1 74 ? -15.764 4.089 13.025 1.00 95.88 74 THR A O 1
ATOM 585 N N . GLU A 1 75 ? -15.889 5.527 14.741 1.00 96.88 75 GLU A N 1
ATOM 586 C CA . GLU A 1 75 ? -15.253 6.657 14.060 1.00 96.88 75 GLU A CA 1
ATOM 587 C C . GLU A 1 75 ? -13.831 6.314 13.599 1.00 96.88 75 GLU A C 1
ATOM 589 O O . GLU A 1 75 ? -13.468 6.595 12.457 1.00 96.88 75 GLU A O 1
ATOM 594 N N . ALA A 1 76 ? -13.035 5.645 14.440 1.00 96.19 76 ALA A N 1
ATOM 595 C CA . ALA A 1 76 ? -11.702 5.182 14.064 1.00 96.19 76 ALA A CA 1
ATOM 596 C C . ALA A 1 76 ? -11.751 4.160 12.914 1.00 96.19 76 ALA A C 1
ATOM 598 O O . ALA A 1 76 ? -10.951 4.244 11.984 1.00 96.19 76 ALA A O 1
ATOM 599 N N . GLN A 1 77 ? -12.699 3.217 12.936 1.00 95.38 77 GLN A N 1
ATOM 600 C CA . GLN A 1 77 ? -12.894 2.249 11.852 1.00 95.38 77 GLN A CA 1
ATOM 601 C C . GLN A 1 77 ? -13.274 2.924 10.532 1.00 95.38 77 GLN A C 1
ATOM 603 O O . GLN A 1 77 ? -12.736 2.558 9.486 1.00 95.38 77 GLN A O 1
ATOM 608 N N . ASP A 1 78 ? -14.166 3.910 10.557 1.00 95.06 78 ASP A N 1
ATOM 609 C CA . ASP A 1 78 ? -14.591 4.620 9.348 1.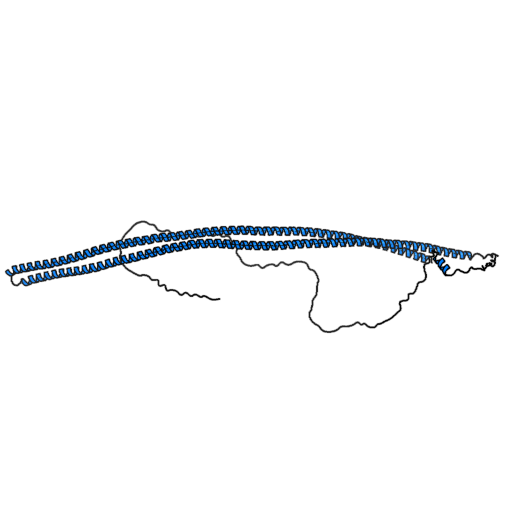00 95.06 78 ASP A CA 1
ATOM 610 C C . ASP A 1 78 ? -13.519 5.597 8.838 1.00 95.06 78 ASP A C 1
ATOM 612 O O . ASP A 1 78 ? -13.302 5.709 7.626 1.00 95.06 78 ASP A O 1
ATOM 616 N N . SER A 1 79 ? -12.763 6.216 9.746 1.00 96.62 79 SER A N 1
ATOM 617 C CA . SER A 1 79 ? -11.563 6.995 9.423 1.00 96.62 79 SER A CA 1
ATOM 618 C C . SER A 1 79 ? -10.491 6.123 8.759 1.00 96.62 79 SER A C 1
ATOM 620 O O . SER A 1 79 ? -9.955 6.489 7.715 1.00 96.62 79 SER A O 1
ATOM 622 N N . MET A 1 80 ? -10.243 4.909 9.267 1.00 94.69 80 MET A N 1
ATOM 623 C CA . MET A 1 80 ? -9.321 3.962 8.628 1.00 94.69 80 MET A CA 1
ATOM 624 C C . MET A 1 80 ? -9.786 3.546 7.228 1.00 94.69 80 MET A C 1
ATOM 626 O O . MET A 1 80 ? -8.977 3.537 6.302 1.00 94.69 80 MET A O 1
ATOM 630 N N . LYS A 1 81 ? -11.077 3.229 7.039 1.00 94.44 81 LYS A N 1
ATOM 631 C CA . LYS A 1 81 ? -11.617 2.874 5.711 1.00 94.44 81 LYS A CA 1
ATOM 632 C C . LYS A 1 81 ? -11.450 4.017 4.710 1.00 94.44 81 LYS A C 1
ATOM 634 O O . LYS A 1 81 ? -10.971 3.794 3.601 1.00 94.44 81 LYS A O 1
ATOM 639 N N . SER A 1 82 ? -11.860 5.225 5.093 1.00 95.94 82 SER A N 1
ATOM 640 C CA . SER A 1 82 ? -11.808 6.403 4.221 1.00 95.94 82 SER A CA 1
ATOM 641 C C . SER A 1 82 ? -10.370 6.840 3.933 1.00 95.94 82 SER A C 1
ATOM 643 O O . SER A 1 82 ? -10.030 7.078 2.775 1.00 95.94 82 SER A O 1
ATOM 645 N N . GLY A 1 83 ? -9.506 6.856 4.950 1.00 96.12 83 GLY A N 1
ATOM 646 C CA . GLY A 1 83 ? -8.083 7.156 4.810 1.00 96.12 83 GLY A CA 1
ATOM 647 C C . GLY A 1 83 ? -7.366 6.158 3.905 1.00 96.12 83 GLY A C 1
ATOM 648 O O . GLY A 1 83 ? -6.608 6.565 3.025 1.00 96.12 83 GLY A O 1
ATOM 649 N N . PHE A 1 84 ? -7.651 4.860 4.043 1.00 95.19 84 PHE A N 1
ATOM 650 C CA . PHE A 1 84 ? -7.049 3.857 3.168 1.00 95.19 84 PHE A CA 1
ATOM 651 C C . PHE A 1 84 ? -7.556 3.954 1.726 1.00 95.19 84 PHE A C 1
ATOM 653 O O . PHE A 1 84 ? -6.766 3.819 0.797 1.00 95.19 84 PHE A O 1
ATOM 660 N N . ALA A 1 85 ? -8.847 4.227 1.515 1.00 94.88 85 ALA A N 1
ATOM 661 C CA . ALA A 1 85 ? -9.387 4.448 0.175 1.00 94.88 85 ALA A CA 1
ATOM 662 C C . ALA A 1 85 ? -8.724 5.655 -0.513 1.00 94.88 85 ALA A C 1
ATOM 664 O O . ALA A 1 85 ? -8.306 5.552 -1.666 1.00 94.88 85 ALA A O 1
ATOM 665 N N . ALA A 1 86 ? -8.553 6.764 0.213 1.00 96.50 86 ALA A N 1
ATOM 666 C CA . ALA A 1 86 ? -7.856 7.945 -0.290 1.00 96.50 86 ALA A CA 1
ATOM 667 C C . ALA A 1 86 ? -6.386 7.643 -0.624 1.00 96.50 86 ALA A C 1
ATOM 669 O O . ALA A 1 86 ? -5.924 7.976 -1.715 1.00 96.50 86 ALA A O 1
ATOM 670 N N . TYR A 1 87 ? -5.677 6.951 0.274 1.00 95.94 87 TYR A N 1
ATOM 671 C CA . TYR A 1 87 ? -4.294 6.528 0.054 1.00 95.94 87 TYR A CA 1
ATOM 672 C C . TYR A 1 87 ? -4.154 5.592 -1.154 1.00 95.94 87 TYR A C 1
ATOM 674 O O . TYR A 1 87 ? -3.253 5.763 -1.971 1.00 95.94 87 TYR A O 1
ATOM 682 N N . ALA A 1 88 ? -5.055 4.620 -1.303 1.00 95.56 88 ALA A N 1
ATOM 683 C CA . ALA A 1 88 ? -5.078 3.698 -2.432 1.00 95.56 88 ALA A CA 1
ATOM 684 C C . ALA A 1 88 ? -5.233 4.436 -3.772 1.00 95.56 88 ALA A C 1
ATOM 686 O O . ALA A 1 88 ? -4.519 4.141 -4.736 1.00 95.56 88 ALA A O 1
ATOM 687 N N . ASP A 1 89 ? -6.135 5.417 -3.825 1.00 94.94 89 ASP A N 1
ATOM 688 C CA . ASP A 1 89 ? -6.337 6.251 -5.007 1.00 94.94 89 ASP A CA 1
ATOM 689 C C . ASP A 1 89 ? -5.142 7.161 -5.299 1.00 94.94 89 ASP A C 1
ATOM 691 O O . ASP A 1 89 ? -4.756 7.316 -6.462 1.00 94.94 89 ASP A O 1
ATOM 695 N N . GLU A 1 90 ? -4.540 7.753 -4.269 1.00 96.62 90 GLU A N 1
ATOM 696 C CA . GLU A 1 90 ? -3.342 8.581 -4.402 1.00 96.62 90 GLU A CA 1
ATOM 697 C C . GLU A 1 90 ? -2.149 7.760 -4.899 1.00 96.62 90 GLU A C 1
ATOM 699 O O . GLU A 1 90 ? -1.506 8.143 -5.877 1.00 96.62 90 GLU A O 1
ATOM 704 N N . LEU A 1 91 ? -1.912 6.583 -4.314 1.00 95.75 91 LEU A N 1
ATOM 705 C CA . LEU A 1 91 ? -0.861 5.660 -4.732 1.00 95.75 91 LEU A CA 1
ATOM 706 C C . LEU A 1 91 ? -1.044 5.229 -6.191 1.00 95.75 91 LEU A C 1
ATOM 708 O O . LEU A 1 91 ? -0.080 5.213 -6.959 1.00 95.75 91 LEU A O 1
ATOM 712 N N . ARG A 1 92 ? -2.282 4.926 -6.604 1.00 94.56 92 ARG A N 1
ATOM 713 C CA . ARG A 1 92 ? -2.597 4.575 -7.995 1.00 94.56 92 ARG A CA 1
ATOM 714 C C . ARG A 1 92 ? -2.302 5.735 -8.946 1.00 94.56 92 ARG A C 1
ATOM 716 O O . ARG A 1 92 ? -1.663 5.518 -9.974 1.00 94.56 92 ARG A O 1
ATOM 723 N N . LYS A 1 93 ? -2.731 6.957 -8.610 1.00 96.00 93 LYS A N 1
ATOM 724 C CA . LYS A 1 93 ? -2.462 8.165 -9.412 1.00 96.00 93 LYS A CA 1
ATOM 725 C C . LYS A 1 93 ? -0.966 8.462 -9.504 1.00 96.00 93 LYS A C 1
ATOM 727 O O . LYS A 1 93 ? -0.469 8.768 -10.585 1.00 96.00 93 LYS A O 1
ATOM 732 N N . HIS A 1 94 ? -0.248 8.350 -8.391 1.00 96.69 94 HIS A N 1
ATOM 733 C CA . HIS A 1 94 ? 1.188 8.593 -8.338 1.00 96.69 94 HIS A CA 1
ATOM 734 C C . HIS A 1 94 ? 1.964 7.563 -9.169 1.00 96.69 94 HIS A C 1
ATOM 736 O O . HIS A 1 94 ? 2.806 7.935 -9.984 1.00 96.69 94 HIS A O 1
ATOM 742 N N . CYS A 1 95 ? 1.614 6.278 -9.046 1.00 96.50 95 CYS A N 1
ATOM 743 C CA . CYS A 1 95 ? 2.184 5.210 -9.862 1.00 96.50 95 CYS A CA 1
ATOM 744 C C . CYS A 1 95 ? 1.908 5.426 -11.357 1.00 96.50 95 CYS A C 1
ATOM 746 O O . CYS A 1 95 ? 2.832 5.337 -12.161 1.00 96.50 95 CYS A O 1
ATOM 748 N N . GLU A 1 96 ? 0.673 5.769 -11.733 1.00 96.12 96 GLU A N 1
ATOM 749 C CA . GLU A 1 96 ? 0.313 6.080 -13.120 1.00 96.12 96 GLU A CA 1
ATOM 750 C C . GLU A 1 96 ? 1.131 7.257 -13.672 1.00 96.12 96 GLU A C 1
ATOM 752 O O . GLU A 1 96 ? 1.635 7.184 -14.793 1.00 96.12 96 GLU A O 1
ATOM 757 N N . SER A 1 97 ? 1.301 8.321 -12.883 1.00 97.44 97 SER A N 1
ATOM 758 C CA . SER A 1 97 ? 2.102 9.486 -13.265 1.00 97.44 97 SER A CA 1
ATOM 759 C C . SER A 1 97 ? 3.564 9.112 -13.507 1.00 97.44 97 SER A C 1
ATOM 761 O O . SER A 1 97 ? 4.105 9.427 -14.565 1.00 97.44 97 SER A O 1
ATOM 763 N N . ILE A 1 98 ? 4.189 8.399 -12.564 1.00 96.94 98 ILE A N 1
ATOM 764 C CA . ILE A 1 98 ? 5.590 7.973 -12.682 1.00 96.94 98 ILE A CA 1
ATOM 765 C C . ILE A 1 98 ? 5.770 7.016 -13.862 1.00 96.94 98 ILE A C 1
ATOM 767 O O . ILE A 1 98 ? 6.724 7.160 -14.621 1.00 96.94 98 ILE A O 1
ATOM 771 N N . CYS A 1 99 ? 4.854 6.062 -14.059 1.00 96.69 99 CYS A N 1
ATOM 772 C CA . CYS A 1 99 ? 4.919 5.130 -15.186 1.00 96.69 99 CYS A CA 1
ATOM 773 C C . CYS A 1 99 ? 4.837 5.869 -16.528 1.00 96.69 99 CYS A C 1
ATOM 775 O O . CYS A 1 99 ? 5.612 5.570 -17.433 1.00 96.69 99 CYS A O 1
ATOM 777 N N . LYS A 1 100 ? 3.953 6.870 -16.648 1.00 96.50 100 LYS A N 1
ATOM 778 C CA . LYS A 1 100 ? 3.841 7.713 -17.850 1.00 96.50 100 LYS A CA 1
ATOM 779 C C . LYS A 1 100 ? 5.092 8.555 -18.090 1.00 96.50 100 LYS A C 1
ATOM 781 O O . LYS A 1 100 ? 5.546 8.662 -19.227 1.00 96.50 100 LYS A O 1
ATOM 786 N N . GLU A 1 101 ? 5.656 9.147 -17.041 1.00 97.06 101 GLU A N 1
ATOM 787 C CA . GLU A 1 101 ? 6.888 9.934 -17.137 1.00 97.06 101 GLU A CA 1
ATOM 788 C C . GLU A 1 101 ? 8.083 9.057 -17.543 1.00 97.06 101 GLU A C 1
ATOM 790 O O . GLU A 1 101 ? 8.825 9.403 -18.466 1.00 97.06 101 GLU A O 1
ATOM 795 N N . ALA A 1 102 ? 8.221 7.882 -16.925 1.00 96.19 102 ALA A N 1
ATOM 796 C CA . ALA A 1 102 ? 9.258 6.908 -17.246 1.00 96.19 102 ALA A CA 1
ATOM 797 C C . ALA A 1 102 ? 9.102 6.335 -18.665 1.00 96.19 102 ALA A C 1
ATOM 799 O O . ALA A 1 102 ? 10.096 6.229 -19.386 1.00 96.19 102 ALA A O 1
ATOM 800 N N . GLU A 1 103 ? 7.876 6.012 -19.100 1.00 97.00 103 GLU A N 1
ATOM 801 C CA . GLU A 1 103 ? 7.597 5.588 -20.479 1.00 97.00 103 GLU A CA 1
ATOM 802 C C . GLU A 1 103 ? 7.987 6.690 -21.469 1.00 97.00 103 GLU A C 1
ATOM 804 O O . GLU A 1 103 ? 8.726 6.430 -22.418 1.00 97.00 103 GLU A O 1
ATOM 809 N N . SER A 1 104 ? 7.542 7.927 -21.232 1.00 96.88 104 SER A N 1
ATOM 810 C CA . SER A 1 104 ? 7.839 9.077 -22.092 1.00 96.88 104 SER A CA 1
ATOM 811 C C . SER A 1 104 ? 9.347 9.317 -22.223 1.00 96.88 104 SER A C 1
ATOM 813 O O . SER A 1 104 ? 9.876 9.386 -23.335 1.00 96.88 104 SER A O 1
ATOM 815 N N . SER A 1 105 ? 10.062 9.350 -21.095 1.00 96.94 105 SER A N 1
ATOM 816 C CA . SER A 1 105 ? 11.519 9.526 -21.049 1.00 96.94 105 SER A CA 1
ATOM 817 C C . SER A 1 105 ? 12.272 8.374 -21.735 1.00 96.94 105 SER A C 1
ATOM 819 O O . SER A 1 105 ? 13.194 8.593 -22.533 1.00 96.94 105 SER A O 1
ATOM 821 N N . GLY A 1 106 ? 11.841 7.130 -21.501 1.00 95.62 106 GLY A N 1
ATOM 822 C CA . GLY A 1 106 ? 12.412 5.940 -22.130 1.00 95.62 106 GLY A CA 1
ATOM 823 C C . GLY A 1 106 ? 12.201 5.910 -23.647 1.00 95.62 106 GLY A C 1
ATOM 824 O O . GLY A 1 106 ? 13.139 5.633 -24.402 1.00 95.62 106 GLY A O 1
ATOM 825 N N . ILE A 1 107 ? 10.998 6.255 -24.118 1.00 96.56 107 ILE A N 1
ATOM 826 C CA . ILE A 1 107 ? 10.681 6.357 -25.549 1.00 96.56 107 ILE A CA 1
ATOM 827 C C . ILE A 1 107 ? 11.477 7.489 -26.203 1.00 96.56 107 ILE A C 1
ATOM 829 O O . ILE A 1 107 ? 12.006 7.285 -27.298 1.00 96.56 107 ILE A O 1
ATOM 833 N N . ALA A 1 108 ? 11.611 8.643 -25.545 1.00 96.56 108 ALA A N 1
ATOM 834 C CA . ALA A 1 108 ? 12.413 9.759 -26.044 1.00 96.56 108 ALA A CA 1
ATOM 835 C C . ALA A 1 108 ? 13.890 9.363 -26.214 1.00 96.56 108 ALA A C 1
ATOM 837 O O . ALA A 1 108 ? 14.489 9.623 -27.260 1.00 96.56 108 ALA A O 1
ATOM 838 N N . SER A 1 109 ? 14.452 8.644 -25.239 1.00 95.81 109 SER A N 1
ATOM 839 C CA . SER A 1 109 ? 15.816 8.107 -25.320 1.00 95.81 109 SER A CA 1
ATOM 840 C C . SER A 1 109 ? 15.972 7.113 -26.478 1.00 95.81 109 SER A C 1
ATOM 842 O O . SER A 1 109 ? 16.925 7.193 -27.252 1.00 95.81 109 SER A O 1
ATOM 844 N N . CYS A 1 110 ? 14.998 6.217 -26.667 1.00 96.50 110 CYS A N 1
ATOM 845 C C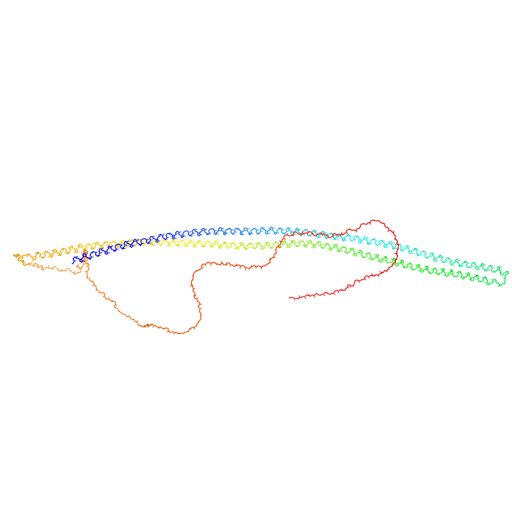A . CYS A 1 110 ? 14.981 5.296 -27.805 1.00 96.50 110 CYS A CA 1
ATOM 846 C C . CYS A 1 110 ? 14.886 6.033 -29.152 1.00 96.50 110 CYS A C 1
ATOM 848 O O . CYS A 1 110 ? 15.536 5.634 -30.115 1.00 96.50 110 CYS A O 1
ATOM 850 N N . ALA A 1 111 ? 14.102 7.111 -29.233 1.00 96.31 111 ALA A N 1
ATOM 851 C CA . ALA A 1 111 ? 13.990 7.930 -30.438 1.00 96.31 111 ALA A CA 1
ATOM 852 C C . ALA A 1 111 ? 15.314 8.635 -30.784 1.00 96.31 111 ALA A C 1
ATOM 854 O O . ALA A 1 111 ? 15.688 8.693 -31.954 1.00 96.31 111 ALA A O 1
ATOM 855 N N . ALA A 1 112 ? 16.064 9.106 -29.782 1.00 96.75 112 ALA A N 1
ATOM 856 C CA . ALA A 1 112 ? 17.397 9.670 -29.993 1.00 96.75 112 ALA A CA 1
ATOM 857 C C . ALA A 1 112 ? 18.384 8.628 -30.555 1.00 96.75 112 ALA A C 1
ATOM 859 O O . ALA A 1 112 ? 19.123 8.921 -31.495 1.00 96.75 112 ALA A O 1
ATOM 860 N N . VAL A 1 113 ? 18.354 7.394 -30.038 1.00 96.88 113 VAL A N 1
ATOM 861 C CA . VAL A 1 113 ? 19.182 6.285 -30.549 1.00 96.88 113 VAL A CA 1
ATOM 862 C C . VAL A 1 113 ? 18.786 5.899 -31.978 1.00 96.88 113 VAL A C 1
ATOM 864 O O . VAL A 1 113 ? 19.652 5.688 -32.825 1.00 96.88 113 VAL A O 1
ATOM 867 N N . GLU A 1 114 ? 17.488 5.834 -32.276 1.00 96.00 114 GLU A N 1
ATOM 868 C CA . GLU A 1 114 ? 16.992 5.580 -33.632 1.00 96.00 114 GLU A CA 1
ATOM 869 C C . GLU A 1 114 ? 17.480 6.647 -34.620 1.00 96.00 114 GLU A C 1
ATOM 871 O O . GLU A 1 114 ? 17.989 6.306 -35.690 1.00 96.00 114 GLU A O 1
ATOM 876 N N . LYS A 1 115 ? 17.399 7.927 -34.238 1.00 96.56 115 LYS A N 1
ATOM 877 C CA . LYS A 1 115 ? 17.920 9.041 -35.034 1.00 96.56 115 LYS A CA 1
ATOM 878 C C . LYS A 1 115 ? 19.427 8.906 -35.275 1.00 96.56 115 LYS A C 1
ATOM 880 O O . LYS A 1 115 ? 19.868 9.040 -36.412 1.00 96.56 115 LYS A O 1
ATOM 885 N N . ALA A 1 116 ? 20.204 8.552 -34.250 1.00 96.06 116 ALA A N 1
ATOM 886 C CA . ALA A 1 116 ? 21.641 8.320 -34.393 1.00 96.06 116 ALA A CA 1
ATOM 887 C C . ALA A 1 116 ? 21.957 7.166 -35.367 1.00 96.06 116 ALA A C 1
ATOM 889 O O . ALA A 1 116 ? 22.872 7.282 -36.181 1.00 96.06 116 ALA A O 1
ATOM 890 N N . PHE A 1 117 ? 21.183 6.071 -35.354 1.00 95.12 117 PHE A N 1
ATOM 891 C CA . PHE A 1 117 ? 21.324 4.995 -36.348 1.00 95.12 117 PHE A CA 1
ATOM 892 C C . PHE A 1 117 ? 20.996 5.461 -37.770 1.00 95.12 117 PHE A C 1
ATOM 894 O O . PHE A 1 117 ? 21.663 5.043 -38.720 1.00 95.12 117 PHE A O 1
ATOM 901 N N . GLN A 1 118 ? 19.982 6.313 -37.937 1.00 95.62 118 GLN A N 1
ATOM 902 C CA . GLN A 1 118 ? 19.640 6.889 -39.238 1.00 95.62 118 GLN A CA 1
ATOM 903 C C . GLN A 1 118 ? 20.763 7.796 -39.754 1.00 95.62 118 GLN A C 1
ATOM 905 O O . GLN A 1 118 ? 21.217 7.604 -40.881 1.00 95.62 118 GLN A O 1
ATOM 910 N N . GLU A 1 119 ? 21.265 8.711 -38.922 1.00 95.75 119 GLU A N 1
ATOM 911 C CA . GLU A 1 119 ? 22.382 9.608 -39.249 1.00 95.75 119 GLU A CA 1
ATOM 912 C C . GLU A 1 119 ? 23.659 8.825 -39.587 1.00 95.75 119 GLU A C 1
ATOM 914 O O . GLU A 1 119 ? 24.284 9.074 -40.620 1.00 95.75 119 GLU A O 1
ATOM 919 N N . LEU A 1 120 ? 24.003 7.805 -38.791 1.00 94.06 120 LEU A N 1
ATOM 920 C CA . LEU A 1 120 ? 25.130 6.911 -39.073 1.00 94.06 120 LEU A CA 1
ATOM 921 C C . LEU A 1 120 ? 24.936 6.153 -40.393 1.00 94.06 120 LEU A C 1
ATOM 923 O O . LEU A 1 120 ? 25.888 5.945 -41.146 1.00 94.06 120 LEU A O 1
ATOM 927 N N . GLY A 1 121 ? 23.699 5.752 -40.691 1.00 94.12 121 GLY A N 1
ATOM 928 C CA . GLY A 1 121 ? 23.325 5.132 -41.955 1.00 94.12 121 GLY A CA 1
ATOM 929 C C . GLY A 1 121 ? 23.549 6.047 -43.157 1.00 94.12 121 GLY A C 1
ATOM 930 O O . GLY A 1 121 ? 24.107 5.599 -44.157 1.00 94.12 121 GLY A O 1
ATOM 931 N N . VAL A 1 122 ? 23.138 7.314 -43.053 1.00 95.38 122 VAL A N 1
ATOM 932 C CA . VAL A 1 122 ? 23.354 8.336 -44.090 1.00 95.38 122 VAL A CA 1
ATOM 933 C C . VAL A 1 122 ? 24.848 8.587 -44.287 1.00 95.38 122 VAL A C 1
ATOM 935 O O . VAL A 1 122 ? 25.323 8.536 -45.419 1.00 95.38 122 VAL A O 1
ATOM 938 N N . LEU A 1 123 ? 25.601 8.776 -43.199 1.00 95.12 123 LEU A N 1
ATOM 939 C CA . LEU A 1 123 ? 27.049 8.988 -43.249 1.00 95.12 123 LEU A CA 1
ATOM 940 C C . LEU A 1 123 ? 27.782 7.797 -43.885 1.00 95.12 123 LEU A C 1
ATOM 942 O O . LEU A 1 123 ? 28.647 7.984 -44.735 1.00 95.12 123 LEU A O 1
ATOM 946 N N . THR A 1 124 ? 27.413 6.568 -43.515 1.00 94.81 124 THR A N 1
ATOM 947 C CA . THR A 1 124 ? 28.029 5.350 -44.067 1.00 94.81 124 THR A CA 1
ATOM 948 C C . THR A 1 124 ? 27.754 5.210 -45.565 1.00 94.81 124 THR A C 1
ATOM 950 O O . THR A 1 124 ? 28.658 4.858 -46.320 1.00 94.81 124 THR A O 1
ATOM 953 N N . GLU A 1 125 ? 26.530 5.498 -46.021 1.00 94.00 125 GLU A N 1
ATOM 954 C CA . GLU A 1 125 ? 26.216 5.486 -47.455 1.00 94.00 125 GLU A CA 1
ATOM 955 C C . GLU A 1 125 ? 26.941 6.600 -48.217 1.00 94.00 125 GLU A C 1
ATOM 957 O O . GLU A 1 125 ? 27.400 6.344 -49.328 1.00 94.00 125 GLU A O 1
ATOM 962 N N . ALA A 1 126 ? 27.097 7.789 -47.625 1.00 95.12 126 ALA A N 1
ATOM 963 C CA . ALA A 1 126 ? 27.863 8.882 -48.221 1.00 95.12 126 ALA A CA 1
ATOM 964 C C . ALA A 1 126 ? 29.342 8.502 -48.402 1.00 95.12 126 ALA A C 1
ATOM 966 O O . ALA A 1 126 ? 29.855 8.589 -49.514 1.00 95.12 126 ALA A O 1
ATOM 967 N N . ILE A 1 127 ? 29.991 7.972 -47.355 1.00 94.62 127 ILE A N 1
ATOM 968 C CA . ILE A 1 127 ? 31.382 7.484 -47.418 1.00 94.62 127 ILE A CA 1
ATOM 969 C C . ILE A 1 127 ? 31.522 6.372 -48.463 1.00 94.62 127 ILE A C 1
ATOM 971 O O . ILE A 1 127 ? 32.479 6.350 -49.236 1.00 94.62 127 ILE A O 1
ATOM 975 N N . LYS A 1 128 ? 30.561 5.437 -48.509 1.00 95.00 128 LYS A N 1
ATOM 976 C CA . LYS A 1 128 ? 30.539 4.370 -49.516 1.00 95.00 128 LYS A CA 1
ATOM 977 C C . LYS A 1 128 ? 30.475 4.952 -50.928 1.00 95.00 128 LYS A C 1
ATOM 979 O O . LYS A 1 128 ? 31.192 4.480 -51.802 1.00 95.00 128 LYS A O 1
ATOM 984 N N . GLN A 1 129 ? 29.609 5.935 -51.160 1.00 95.19 129 GLN A N 1
ATOM 985 C CA . GLN A 1 129 ? 29.444 6.540 -52.477 1.00 95.19 129 GLN A CA 1
ATOM 986 C C . GLN A 1 129 ? 30.699 7.310 -52.899 1.00 95.19 129 GLN A C 1
ATOM 988 O O . GLN A 1 129 ? 31.211 7.063 -53.984 1.00 95.19 129 GLN A O 1
ATOM 993 N N . GLU A 1 130 ? 31.252 8.138 -52.013 1.00 95.62 130 GLU A N 1
ATOM 994 C CA . GLU A 1 130 ? 32.483 8.894 -52.268 1.00 95.62 130 GLU A CA 1
ATOM 995 C C . GLU A 1 130 ? 33.670 7.971 -52.581 1.00 95.62 130 GLU A C 1
ATOM 997 O O . GLU A 1 130 ? 34.414 8.207 -53.531 1.00 95.62 130 GLU A O 1
ATOM 1002 N N . ALA A 1 131 ? 33.819 6.863 -51.848 1.00 95.38 131 ALA A N 1
ATOM 1003 C CA . ALA A 1 131 ? 34.873 5.888 -52.117 1.00 95.38 131 ALA A CA 1
ATOM 1004 C C . ALA A 1 131 ? 34.654 5.112 -53.432 1.00 95.38 131 ALA A C 1
ATOM 1006 O O . ALA A 1 131 ? 35.624 4.823 -54.132 1.00 95.38 131 ALA A O 1
ATOM 1007 N N . LEU A 1 132 ? 33.408 4.797 -53.812 1.00 94.62 132 LEU A N 1
ATOM 1008 C CA . LEU A 1 132 ? 33.114 4.207 -55.127 1.00 94.62 132 LE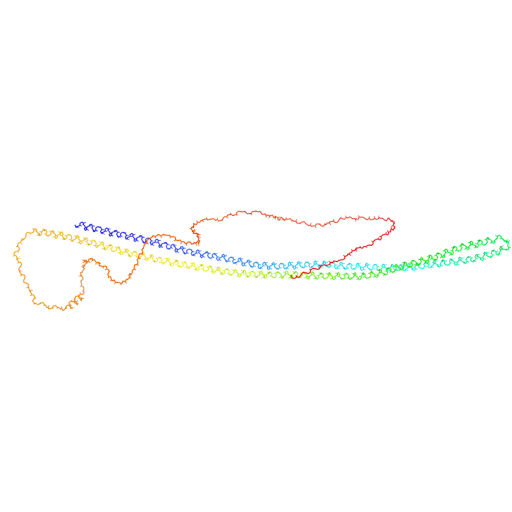U A CA 1
ATOM 1009 C C . LEU A 1 132 ? 33.434 5.183 -56.264 1.00 94.62 132 LEU A C 1
ATOM 1011 O O . LEU A 1 132 ? 34.037 4.777 -57.261 1.00 94.62 132 LEU A O 1
ATOM 1015 N N . ASP A 1 133 ? 33.075 6.454 -56.098 1.00 95.44 133 ASP A N 1
ATOM 1016 C CA . ASP A 1 133 ? 33.351 7.507 -57.070 1.00 95.44 133 ASP A CA 1
ATOM 1017 C C . ASP A 1 133 ? 34.870 7.717 -57.207 1.00 95.44 133 ASP A C 1
ATOM 1019 O O . ASP A 1 133 ? 35.392 7.716 -58.326 1.00 95.44 133 ASP A O 1
ATOM 1023 N N . PHE A 1 134 ? 35.612 7.758 -56.093 1.00 95.62 134 PHE A N 1
ATOM 1024 C CA . PHE A 1 134 ? 37.078 7.803 -56.088 1.00 95.62 134 PHE A CA 1
ATOM 1025 C C . PHE A 1 134 ? 37.698 6.608 -56.829 1.00 95.62 134 PHE A C 1
ATOM 1027 O O . PHE A 1 134 ? 38.474 6.807 -57.759 1.00 95.62 134 PHE A O 1
ATOM 1034 N N . ILE A 1 135 ? 37.300 5.369 -56.512 1.00 94.94 135 ILE A N 1
ATOM 1035 C CA . ILE A 1 135 ? 37.808 4.170 -57.204 1.00 94.94 135 ILE A CA 1
ATOM 1036 C C . ILE A 1 135 ? 37.491 4.227 -58.705 1.00 94.94 135 ILE A C 1
ATOM 1038 O O . ILE A 1 135 ? 38.306 3.819 -59.533 1.00 94.94 135 ILE A O 1
ATOM 1042 N N . SER A 1 136 ? 36.311 4.727 -59.083 1.00 93.81 136 SER A N 1
ATOM 1043 C CA . SER A 1 136 ? 35.922 4.843 -60.491 1.00 93.81 136 SER A CA 1
ATOM 1044 C C . SER A 1 136 ? 36.793 5.848 -61.254 1.00 93.81 136 SER A C 1
ATOM 1046 O O . SER A 1 136 ? 37.232 5.553 -62.371 1.00 93.81 136 SER A O 1
ATOM 1048 N N . THR A 1 137 ? 37.089 6.997 -60.636 1.00 94.69 137 THR A N 1
ATOM 1049 C CA . THR A 1 137 ? 37.945 8.038 -61.215 1.00 94.69 137 THR A CA 1
ATOM 1050 C C . THR A 1 137 ? 39.397 7.580 -61.284 1.00 94.69 137 THR A C 1
ATOM 1052 O O . THR A 1 137 ? 40.000 7.693 -62.347 1.00 94.69 137 THR A O 1
ATOM 1055 N N . GLU A 1 138 ? 39.924 6.965 -60.223 1.00 93.81 138 GLU A N 1
ATOM 1056 C CA . GLU A 1 138 ? 41.272 6.387 -60.190 1.00 93.81 138 GLU A CA 1
ATOM 1057 C C . GLU A 1 138 ? 41.437 5.280 -61.239 1.00 93.81 138 GLU A C 1
ATOM 1059 O O . GLU A 1 138 ? 42.428 5.229 -61.963 1.00 93.81 138 GLU A O 1
ATOM 1064 N N . ARG A 1 139 ? 40.436 4.409 -61.408 1.00 91.69 139 ARG A N 1
ATOM 1065 C CA . ARG A 1 139 ? 40.485 3.374 -62.446 1.00 91.69 139 ARG A CA 1
ATOM 1066 C C . ARG A 1 139 ? 40.554 3.980 -63.845 1.00 91.69 139 ARG A C 1
ATOM 1068 O O . ARG A 1 139 ? 41.290 3.467 -64.685 1.00 91.69 139 ARG A O 1
ATOM 1075 N N . LYS A 1 140 ? 39.791 5.046 -64.097 1.00 93.69 140 LYS A N 1
ATOM 1076 C CA . LYS A 1 140 ? 39.807 5.757 -65.378 1.00 93.69 140 LYS A CA 1
ATOM 1077 C C . LYS A 1 140 ? 41.173 6.402 -65.630 1.00 93.69 140 LYS A C 1
ATOM 1079 O O . LYS A 1 140 ? 41.746 6.181 -66.689 1.00 93.69 140 LYS A O 1
ATOM 1084 N N . THR A 1 141 ? 41.736 7.109 -64.648 1.00 93.50 141 THR A N 1
ATOM 1085 C CA . THR A 1 141 ? 43.059 7.739 -64.796 1.00 93.50 141 THR A CA 1
ATOM 1086 C C . THR A 1 141 ? 44.177 6.711 -64.965 1.00 93.50 141 THR A C 1
ATOM 1088 O O . THR A 1 141 ? 45.083 6.934 -65.763 1.00 93.50 141 THR A O 1
ATOM 1091 N N . LEU A 1 142 ? 44.107 5.557 -64.290 1.00 92.62 142 LEU A N 1
ATOM 1092 C CA . LEU A 1 142 ? 45.052 4.450 -64.482 1.00 92.62 142 LEU A CA 1
ATOM 1093 C C . LEU A 1 142 ? 44.936 3.811 -65.873 1.00 92.62 142 LEU A C 1
ATOM 1095 O O . LEU A 1 142 ? 45.951 3.423 -66.451 1.00 92.62 142 LEU A O 1
ATOM 1099 N N . GLN A 1 143 ? 43.724 3.706 -66.423 1.00 91.25 143 GLN A N 1
ATOM 1100 C CA . GLN A 1 143 ? 43.509 3.237 -67.796 1.00 91.25 143 GLN A CA 1
ATOM 1101 C C . GLN A 1 143 ? 44.071 4.227 -68.822 1.00 91.25 143 GLN A C 1
ATOM 1103 O O . GLN A 1 143 ? 44.778 3.804 -69.737 1.00 91.25 143 GLN A O 1
ATOM 1108 N N . ASP A 1 144 ? 43.832 5.527 -68.634 1.00 91.94 144 ASP A N 1
ATOM 1109 C CA . ASP A 1 144 ? 44.390 6.583 -69.485 1.00 91.94 144 ASP A CA 1
ATOM 1110 C C . ASP A 1 144 ? 45.929 6.601 -69.404 1.00 91.94 144 ASP A C 1
ATOM 1112 O O . ASP A 1 144 ? 46.612 6.677 -70.426 1.00 91.94 144 ASP A O 1
ATOM 1116 N N . ALA A 1 145 ? 46.495 6.441 -68.200 1.00 91.88 145 ALA A N 1
ATOM 1117 C CA . ALA A 1 145 ? 47.938 6.335 -67.987 1.00 91.88 145 ALA A CA 1
ATOM 1118 C C . ALA A 1 145 ? 48.538 5.085 -68.649 1.00 91.88 145 ALA A C 1
ATOM 1120 O O . ALA A 1 145 ? 49.629 5.165 -69.214 1.00 91.88 145 ALA A O 1
ATOM 1121 N N . LYS A 1 146 ? 47.829 3.945 -68.626 1.00 91.12 146 LYS A N 1
ATOM 1122 C CA . LYS A 1 146 ? 48.238 2.725 -69.340 1.00 91.12 146 LYS A CA 1
ATOM 1123 C C . LYS A 1 146 ? 48.257 2.964 -70.845 1.00 91.12 146 LYS A C 1
ATOM 1125 O O . LYS A 1 146 ? 49.270 2.693 -71.476 1.00 91.12 146 LYS A O 1
ATOM 1130 N N . ALA A 1 147 ? 47.195 3.548 -71.400 1.00 90.62 147 ALA A N 1
ATOM 1131 C CA . ALA A 1 147 ? 47.124 3.865 -72.823 1.00 90.62 147 ALA A CA 1
ATOM 1132 C C . ALA A 1 147 ? 48.240 4.833 -73.259 1.00 90.62 147 ALA A C 1
ATOM 1134 O O . ALA A 1 147 ? 48.858 4.634 -74.305 1.00 90.62 147 ALA A O 1
ATOM 1135 N N . LEU A 1 148 ? 48.542 5.853 -72.447 1.00 91.62 148 LEU A N 1
ATOM 1136 C CA . LEU A 1 148 ? 49.635 6.791 -72.711 1.00 91.62 148 LEU A CA 1
ATOM 1137 C C . LEU A 1 148 ? 51.007 6.110 -72.635 1.00 91.62 148 LEU A C 1
ATOM 1139 O O . LEU A 1 148 ? 51.850 6.355 -73.498 1.00 91.62 148 LEU A O 1
ATOM 1143 N N . ALA A 1 149 ? 51.233 5.250 -71.638 1.00 90.38 149 ALA A N 1
ATOM 1144 C CA . ALA A 1 149 ? 52.475 4.495 -71.485 1.00 90.38 149 ALA A CA 1
ATOM 1145 C C . ALA A 1 149 ? 52.692 3.503 -72.637 1.00 90.38 149 ALA A C 1
ATOM 1147 O O . ALA A 1 149 ? 53.776 3.467 -73.221 1.00 90.38 149 ALA A O 1
ATOM 1148 N N . ASP A 1 150 ? 51.653 2.756 -73.015 1.00 89.44 150 ASP A N 1
ATOM 1149 C CA . ASP A 1 150 ? 51.678 1.832 -74.150 1.00 89.44 150 ASP A CA 1
ATOM 1150 C C . ASP A 1 150 ? 51.953 2.596 -75.455 1.00 89.44 150 ASP A C 1
ATOM 1152 O O . ASP A 1 150 ? 52.790 2.185 -76.255 1.00 89.44 150 ASP A O 1
ATOM 1156 N N . ASN A 1 151 ? 51.315 3.753 -75.665 1.00 91.12 151 ASN A N 1
ATOM 1157 C CA . ASN A 1 151 ? 51.591 4.597 -76.828 1.00 91.12 151 ASN A CA 1
ATOM 1158 C C . ASN A 1 151 ? 53.040 5.115 -76.830 1.00 91.12 151 ASN A C 1
ATOM 1160 O O . ASN A 1 151 ? 53.742 4.956 -77.823 1.00 91.12 151 ASN A O 1
ATOM 1164 N N . THR A 1 152 ? 53.515 5.670 -75.711 1.00 90.62 152 THR A N 1
ATOM 1165 C CA . THR A 1 152 ? 54.865 6.252 -75.591 1.00 90.62 152 THR A CA 1
ATOM 1166 C C . THR A 1 152 ? 55.949 5.198 -75.818 1.00 90.62 152 THR A C 1
ATOM 1168 O O . THR A 1 152 ? 56.853 5.399 -76.630 1.00 90.62 152 THR A O 1
ATOM 1171 N N . THR A 1 153 ? 55.832 4.040 -75.163 1.00 91.69 153 THR A N 1
ATOM 1172 C CA . THR A 1 153 ? 56.781 2.929 -75.333 1.00 91.69 153 THR A CA 1
ATOM 1173 C C . THR A 1 153 ? 56.778 2.406 -76.769 1.00 91.69 153 THR A C 1
ATOM 1175 O O . THR A 1 153 ? 57.848 2.211 -77.342 1.00 91.69 153 THR A O 1
ATOM 1178 N N . ASN A 1 154 ? 55.608 2.269 -77.404 1.00 89.88 154 ASN A N 1
ATOM 1179 C CA . ASN A 1 154 ? 55.516 1.873 -78.811 1.00 89.88 154 ASN A CA 1
ATOM 1180 C C . ASN A 1 154 ? 56.125 2.915 -79.759 1.00 89.88 154 ASN A C 1
ATOM 1182 O O . ASN A 1 154 ? 56.855 2.542 -80.678 1.00 89.88 154 ASN A O 1
ATOM 1186 N N . THR A 1 155 ? 55.869 4.209 -79.543 1.00 90.88 155 THR A N 1
ATOM 1187 C CA . THR A 1 155 ? 56.465 5.278 -80.360 1.00 90.88 155 THR A CA 1
ATOM 1188 C C . THR A 1 155 ? 57.982 5.314 -80.236 1.00 90.88 155 THR A C 1
ATOM 1190 O O . THR A 1 155 ? 58.665 5.475 -81.245 1.00 90.88 155 THR A O 1
ATOM 1193 N N . GLU A 1 156 ? 58.521 5.091 -79.038 1.00 90.31 156 GLU A N 1
ATOM 1194 C CA . GLU A 1 156 ? 59.964 5.075 -78.807 1.00 90.31 156 GLU A CA 1
ATOM 1195 C C . GLU A 1 156 ? 60.621 3.837 -79.428 1.00 90.31 156 GLU A C 1
ATOM 1197 O O . GLU A 1 156 ? 61.631 3.955 -80.116 1.00 90.31 156 GLU A O 1
ATOM 1202 N N . ILE A 1 157 ? 59.998 2.660 -79.305 1.00 88.31 157 ILE A N 1
ATOM 1203 C CA . ILE A 1 157 ? 60.432 1.444 -80.009 1.00 88.31 157 ILE A CA 1
ATOM 1204 C C . ILE A 1 157 ? 60.449 1.674 -81.528 1.00 88.31 157 ILE A C 1
ATOM 1206 O O . ILE A 1 157 ? 61.393 1.268 -82.205 1.00 88.31 157 ILE A O 1
ATOM 1210 N N . LEU A 1 158 ? 59.425 2.330 -82.088 1.00 89.88 158 LEU A N 1
ATOM 1211 C CA . LEU A 1 158 ? 59.388 2.666 -83.514 1.00 89.88 158 LEU A CA 1
ATOM 1212 C C . LEU A 1 158 ? 60.497 3.651 -83.897 1.00 89.88 158 LEU A C 1
ATOM 1214 O O . LEU A 1 158 ? 61.150 3.446 -84.921 1.00 89.88 158 LEU A O 1
ATOM 1218 N N . ARG A 1 159 ? 60.743 4.678 -83.076 1.00 91.62 159 ARG A N 1
ATOM 1219 C CA . ARG A 1 159 ? 61.825 5.651 -83.274 1.00 91.62 159 ARG A CA 1
ATOM 1220 C C . ARG A 1 159 ? 63.190 4.965 -83.281 1.00 91.62 159 ARG A C 1
ATOM 1222 O O . ARG A 1 159 ? 63.961 5.187 -84.209 1.00 91.62 159 ARG A O 1
ATOM 1229 N N . LEU A 1 160 ? 63.461 4.087 -82.314 1.00 89.62 160 LEU A N 1
ATOM 1230 C CA . LEU A 1 160 ? 64.707 3.315 -82.226 1.00 89.62 160 LEU A CA 1
ATOM 1231 C C . LEU A 1 160 ? 64.889 2.386 -83.436 1.00 89.62 160 LEU A C 1
ATOM 1233 O O . LEU A 1 160 ? 65.963 2.350 -84.035 1.00 89.62 160 LEU A O 1
ATOM 1237 N N . LYS A 1 161 ? 63.823 1.712 -83.889 1.00 88.62 161 LYS A N 1
ATOM 1238 C CA . LYS A 1 161 ? 63.855 0.903 -85.122 1.00 88.62 161 LYS A CA 1
ATOM 1239 C C . LYS A 1 161 ? 64.143 1.734 -86.369 1.00 88.62 161 LYS A C 1
ATOM 1241 O O . LYS A 1 161 ? 64.916 1.306 -87.223 1.00 88.62 161 LYS A O 1
ATOM 1246 N N . GLN A 1 162 ? 63.531 2.912 -86.485 1.00 88.62 162 GLN A N 1
ATOM 1247 C CA . GLN A 1 162 ? 63.789 3.839 -87.589 1.00 88.62 162 GLN A CA 1
ATOM 1248 C C . GLN A 1 162 ? 65.229 4.358 -87.560 1.00 88.62 162 GLN A C 1
ATOM 1250 O O . GLN A 1 162 ? 65.862 4.423 -88.612 1.00 88.62 162 GLN A O 1
ATOM 1255 N N . GLN A 1 163 ? 65.768 4.674 -86.377 1.00 88.25 163 GLN A N 1
ATOM 1256 C CA . GLN A 1 163 ? 67.172 5.049 -86.212 1.00 88.25 163 GLN A CA 1
ATOM 1257 C C . GLN A 1 163 ? 68.101 3.917 -86.648 1.00 88.25 163 GLN A C 1
ATOM 1259 O O . GLN A 1 163 ? 68.984 4.157 -87.461 1.00 88.25 163 GLN A O 1
ATOM 1264 N N . ASN A 1 164 ? 67.854 2.677 -86.224 1.00 87.38 164 ASN A N 1
ATOM 1265 C CA . ASN A 1 164 ? 68.636 1.520 -86.669 1.00 87.38 164 ASN A CA 1
ATOM 1266 C C . ASN A 1 164 ? 68.567 1.298 -88.187 1.00 87.38 164 ASN A C 1
ATOM 1268 O O . ASN A 1 164 ? 69.591 1.042 -88.821 1.00 87.38 164 ASN A O 1
ATOM 1272 N N . ALA A 1 165 ? 67.390 1.456 -88.800 1.00 86.62 165 ALA A N 1
ATOM 1273 C CA . ALA A 1 165 ? 67.244 1.380 -90.254 1.00 86.62 165 ALA A CA 1
ATOM 1274 C C . ALA A 1 165 ? 68.027 2.495 -90.975 1.00 86.62 165 ALA A C 1
ATOM 1276 O O . ALA A 1 165 ? 68.654 2.248 -92.006 1.00 86.62 165 ALA A O 1
ATOM 1277 N N . LEU A 1 166 ? 68.028 3.712 -90.422 1.00 87.25 166 LEU A N 1
ATOM 1278 C CA . LEU A 1 166 ? 68.781 4.847 -90.951 1.00 87.25 166 LEU A CA 1
ATOM 1279 C C . LEU A 1 166 ? 70.294 4.651 -90.799 1.00 87.25 166 LEU A C 1
ATOM 1281 O O . LEU A 1 166 ? 71.018 4.905 -91.755 1.00 87.25 166 LEU A O 1
ATOM 1285 N N . LEU A 1 167 ? 70.768 4.160 -89.650 1.00 86.06 167 LEU A N 1
ATOM 1286 C CA . LEU A 1 167 ? 72.178 3.824 -89.418 1.00 86.06 167 LEU A CA 1
ATOM 1287 C C . LEU A 1 167 ? 72.657 2.743 -90.389 1.00 86.06 167 LEU A C 1
ATOM 1289 O O . LEU A 1 167 ? 73.713 2.890 -90.995 1.00 86.06 167 LEU A O 1
ATOM 1293 N N . THR A 1 168 ? 71.839 1.711 -90.612 1.00 84.44 168 THR A N 1
ATOM 1294 C CA . THR A 1 168 ? 72.127 0.655 -91.596 1.00 84.44 168 THR A CA 1
ATOM 1295 C C . THR A 1 168 ? 72.256 1.240 -93.004 1.00 84.44 168 THR A C 1
ATOM 1297 O O . THR A 1 168 ? 73.223 0.960 -93.709 1.00 84.44 168 THR A O 1
ATOM 1300 N N . ARG A 1 169 ? 71.323 2.117 -93.400 1.00 83.69 169 ARG A N 1
ATOM 1301 C CA . ARG A 1 169 ? 71.357 2.782 -94.708 1.00 83.69 169 ARG A CA 1
ATOM 1302 C C . ARG A 1 169 ? 72.556 3.725 -94.856 1.00 83.69 169 ARG A C 1
ATOM 1304 O O . ARG A 1 169 ? 73.164 3.729 -95.919 1.00 83.69 169 ARG A O 1
ATOM 1311 N N . LEU A 1 170 ? 72.896 4.504 -93.823 1.00 84.38 170 LEU A N 1
ATOM 1312 C CA . LEU A 1 170 ? 74.069 5.387 -93.822 1.00 84.38 170 LEU A CA 1
ATOM 1313 C C . LEU A 1 170 ? 75.373 4.593 -93.941 1.00 84.38 170 LEU A C 1
ATOM 1315 O O . LEU A 1 170 ? 76.251 4.976 -94.710 1.00 84.38 170 LEU A O 1
ATOM 1319 N N . LEU A 1 171 ? 75.475 3.464 -93.236 1.00 82.94 171 LEU A N 1
ATOM 1320 C CA . LEU A 1 171 ? 76.608 2.549 -93.350 1.00 82.94 171 LEU A CA 1
ATOM 1321 C C . LEU A 1 171 ? 76.722 1.998 -94.777 1.00 82.94 171 LEU A C 1
ATOM 1323 O O . LEU A 1 171 ? 77.812 1.973 -95.342 1.00 82.94 171 LEU A O 1
ATOM 1327 N N . GLU A 1 172 ? 75.612 1.597 -95.401 1.00 83.31 172 GLU A N 1
ATOM 1328 C CA . GLU A 1 172 ? 75.603 1.144 -96.797 1.00 83.31 172 GLU A CA 1
ATOM 1329 C C . GLU A 1 172 ? 76.008 2.246 -97.787 1.00 83.31 172 GLU A C 1
ATOM 1331 O O . GLU A 1 172 ? 76.785 1.975 -98.706 1.00 83.31 172 GLU A O 1
ATOM 1336 N N . THR A 1 173 ? 75.528 3.482 -97.609 1.00 81.00 173 THR A N 1
ATOM 1337 C CA . THR A 1 173 ? 75.890 4.608 -98.485 1.00 81.00 173 THR A CA 1
ATOM 1338 C C . THR A 1 173 ? 77.355 4.995 -98.338 1.00 81.00 173 THR A C 1
ATOM 1340 O O . THR A 1 173 ? 78.048 5.075 -99.349 1.00 81.00 173 THR A O 1
ATOM 1343 N N . GLU A 1 174 ? 77.854 5.132 -97.107 1.00 78.44 174 GLU A N 1
ATOM 1344 C CA . GLU A 1 174 ? 79.274 5.388 -96.831 1.00 78.44 174 GLU A CA 1
ATOM 1345 C C . GLU A 1 174 ? 80.146 4.246 -97.348 1.00 78.44 174 GLU A C 1
ATOM 1347 O O . GLU A 1 174 ? 81.209 4.482 -97.901 1.00 78.44 174 GLU A O 1
ATOM 1352 N N . ARG A 1 175 ? 79.689 2.991 -97.279 1.00 80.94 175 ARG A N 1
ATOM 1353 C CA . ARG A 1 175 ? 80.405 1.858 -97.879 1.00 80.94 175 ARG A CA 1
ATOM 1354 C C . ARG A 1 175 ? 80.490 1.962 -99.401 1.00 80.94 175 ARG A C 1
ATOM 1356 O O . ARG A 1 175 ? 81.517 1.604 -99.978 1.00 80.94 175 ARG A O 1
ATOM 1363 N N . ILE A 1 176 ? 79.421 2.391 -100.071 1.00 79.50 176 ILE A N 1
ATOM 1364 C CA . ILE A 1 176 ? 79.416 2.604 -101.527 1.00 79.50 176 ILE A CA 1
ATOM 1365 C C . ILE A 1 176 ? 80.324 3.785 -101.894 1.00 79.50 176 ILE A C 1
ATOM 1367 O O . ILE A 1 176 ? 81.064 3.690 -102.871 1.00 79.50 176 ILE A O 1
ATOM 1371 N N . GLU A 1 177 ? 80.316 4.866 -101.114 1.00 75.19 177 GLU A N 1
ATOM 1372 C CA . GLU A 1 177 ? 81.193 6.029 -101.307 1.00 75.19 177 GLU A CA 1
ATOM 1373 C C . GLU A 1 177 ? 82.661 5.722 -100.990 1.00 75.19 177 GLU A C 1
ATOM 1375 O O . GLU A 1 177 ? 83.543 6.105 -101.755 1.00 75.19 177 GLU A O 1
ATOM 1380 N N . ALA A 1 178 ? 82.941 4.955 -99.937 1.00 71.69 178 ALA A N 1
ATOM 1381 C CA . ALA A 1 178 ? 84.264 4.441 -99.603 1.00 71.69 178 ALA A CA 1
ATOM 1382 C C . ALA A 1 178 ? 84.791 3.521 -100.708 1.00 71.69 178 ALA A C 1
ATOM 1384 O O . ALA A 1 178 ? 85.947 3.636 -101.093 1.00 71.69 178 ALA A O 1
ATOM 1385 N N . LYS A 1 179 ? 83.944 2.656 -101.282 1.00 71.94 179 LYS A N 1
ATOM 1386 C CA . LYS A 1 179 ? 84.311 1.851 -102.459 1.00 71.94 179 LYS A CA 1
ATOM 1387 C C . LYS A 1 179 ? 84.574 2.717 -103.689 1.00 71.94 179 LYS A C 1
ATOM 1389 O O . LYS A 1 179 ? 85.607 2.553 -104.314 1.00 71.94 179 LYS A O 1
ATOM 1394 N N . ARG A 1 180 ? 83.699 3.679 -104.006 1.00 70.06 180 ARG A N 1
ATOM 1395 C CA . ARG A 1 180 ? 83.892 4.601 -105.144 1.00 70.06 180 ARG A CA 1
ATOM 1396 C C . ARG A 1 180 ? 85.138 5.475 -104.996 1.00 70.06 180 ARG A C 1
ATOM 1398 O O . ARG A 1 180 ? 85.832 5.710 -105.976 1.00 70.06 180 ARG A O 1
ATOM 1405 N N . SER A 1 181 ? 85.420 5.969 -103.793 1.00 64.56 181 SER A N 1
ATOM 1406 C CA . SER A 1 181 ? 86.626 6.750 -103.503 1.00 64.56 181 SER A CA 1
ATOM 1407 C C . SER A 1 181 ? 87.881 5.876 -103.469 1.00 64.56 181 SER A C 1
ATOM 1409 O O . SER A 1 181 ? 88.918 6.323 -103.949 1.00 64.56 181 SER A O 1
ATOM 1411 N N . ALA A 1 182 ? 87.790 4.627 -102.995 1.00 63.97 182 ALA A N 1
ATOM 1412 C CA . ALA A 1 182 ? 88.855 3.635 -103.117 1.00 63.97 182 ALA A CA 1
ATOM 1413 C C . ALA A 1 182 ? 89.155 3.310 -104.585 1.00 63.97 182 ALA A C 1
ATOM 1415 O O . ALA A 1 182 ? 90.320 3.334 -104.959 1.00 63.97 182 ALA A O 1
ATOM 1416 N N . ASP A 1 183 ? 88.137 3.100 -105.423 1.00 65.31 183 ASP A N 1
ATOM 1417 C CA . ASP A 1 183 ? 88.287 2.864 -106.866 1.00 65.31 183 ASP A CA 1
ATOM 1418 C C . ASP A 1 183 ? 88.919 4.081 -107.574 1.00 65.31 183 ASP A C 1
ATOM 1420 O O . ASP A 1 183 ? 89.807 3.920 -108.406 1.00 65.31 183 ASP A O 1
ATOM 1424 N N . ALA A 1 184 ? 88.539 5.307 -107.189 1.00 60.91 184 ALA A N 1
ATOM 1425 C CA . ALA A 1 184 ? 89.106 6.548 -107.731 1.00 60.91 184 ALA A CA 1
ATOM 1426 C C . ALA A 1 184 ? 90.549 6.850 -107.258 1.00 60.91 184 ALA A C 1
ATOM 1428 O O . ALA A 1 184 ? 91.281 7.578 -107.927 1.00 60.91 184 ALA A O 1
ATOM 1429 N N . LEU A 1 185 ? 90.978 6.319 -106.106 1.00 54.88 185 LEU A N 1
ATOM 1430 C CA . LEU A 1 185 ? 92.335 6.490 -105.555 1.00 54.88 185 LEU A CA 1
ATOM 1431 C C . LEU A 1 185 ? 93.273 5.310 -105.865 1.00 54.88 185 LEU A C 1
ATOM 1433 O O . LEU A 1 185 ? 94.491 5.507 -105.914 1.00 54.88 185 LEU A O 1
ATOM 1437 N N . LEU A 1 186 ? 92.722 4.121 -106.140 1.00 54.50 186 LEU A N 1
ATOM 1438 C CA . LEU A 1 186 ? 93.416 2.959 -106.719 1.00 54.50 186 LEU A CA 1
ATOM 1439 C C . LEU A 1 186 ? 94.081 3.306 -108.054 1.00 54.50 186 LEU A C 1
ATOM 1441 O O . LEU A 1 186 ? 95.124 2.750 -108.385 1.00 54.50 186 LEU A O 1
ATOM 1445 N N . GLU A 1 187 ? 93.531 4.285 -108.771 1.00 55.12 187 GLU A N 1
ATOM 1446 C CA . GLU A 1 187 ? 94.111 4.834 -109.995 1.00 55.12 187 GLU A CA 1
ATOM 1447 C C . GLU A 1 187 ? 95.372 5.694 -109.739 1.00 55.12 187 GLU A C 1
ATOM 1449 O O . GLU A 1 187 ? 96.086 6.025 -110.685 1.00 55.12 187 GLU A O 1
ATOM 1454 N N . ARG A 1 188 ? 95.697 6.054 -108.479 1.00 51.75 188 ARG A N 1
ATOM 1455 C CA . ARG A 1 188 ? 96.766 7.025 -108.173 1.00 51.75 188 ARG A CA 1
ATOM 1456 C C . ARG A 1 188 ? 97.863 6.573 -107.200 1.00 51.75 188 ARG A C 1
ATOM 1458 O O . ARG A 1 188 ? 98.986 7.033 -107.382 1.00 51.75 188 ARG A O 1
ATOM 1465 N N . ILE A 1 189 ? 97.621 5.719 -106.195 1.00 50.22 189 ILE A N 1
ATOM 1466 C CA . ILE A 1 189 ? 98.675 5.279 -105.239 1.00 50.22 189 ILE A CA 1
ATOM 1467 C C . ILE A 1 189 ? 98.382 3.859 -104.702 1.00 50.22 189 ILE A C 1
ATOM 1469 O O . ILE A 1 189 ? 97.655 3.693 -103.725 1.00 50.22 189 ILE A O 1
ATOM 1473 N N . ALA A 1 190 ? 98.962 2.817 -105.304 1.00 52.16 190 ALA A N 1
ATOM 1474 C CA . ALA A 1 190 ? 98.813 1.429 -104.850 1.00 52.16 190 ALA A CA 1
ATOM 1475 C C . ALA A 1 190 ? 99.822 1.080 -103.733 1.00 52.16 190 ALA A C 1
ATOM 1477 O O . ALA A 1 190 ? 101.030 1.153 -103.946 1.00 52.16 190 ALA A O 1
ATOM 1478 N N . GLY A 1 191 ? 99.331 0.688 -102.548 1.00 55.34 191 GLY A N 1
ATOM 1479 C CA . GLY A 1 191 ? 100.136 0.054 -101.488 1.00 55.34 191 GLY A CA 1
ATOM 1480 C C . GLY A 1 191 ? 99.790 0.487 -100.059 1.00 55.34 191 GLY A C 1
ATOM 1481 O O . GLY A 1 191 ? 99.330 -0.328 -99.274 1.00 55.34 191 GLY A O 1
ATOM 1482 N N . LEU A 1 192 ? 99.957 1.770 -99.720 1.00 54.28 192 LEU A N 1
ATOM 1483 C CA . LEU A 1 192 ? 99.795 2.296 -98.345 1.00 54.28 192 LEU A CA 1
ATOM 1484 C C . LEU A 1 192 ? 98.367 2.773 -97.998 1.00 54.28 192 LEU A C 1
ATOM 1486 O O . LEU A 1 192 ? 98.110 3.195 -96.875 1.00 54.28 192 LEU A O 1
ATOM 1490 N N . LEU A 1 193 ? 97.432 2.711 -98.954 1.00 55.38 193 LEU A N 1
ATOM 1491 C CA . LEU A 1 193 ? 96.048 3.185 -98.798 1.00 55.38 193 LEU A CA 1
ATOM 1492 C C . LEU A 1 193 ? 95.049 2.088 -98.397 1.00 55.38 193 LEU A C 1
ATOM 1494 O O . LEU A 1 193 ? 94.010 2.406 -97.824 1.00 55.38 193 LEU A O 1
ATOM 1498 N N . GLY A 1 194 ? 95.360 0.816 -98.677 1.00 63.31 194 GLY A N 1
ATOM 1499 C CA . GLY A 1 194 ? 94.489 -0.315 -98.342 1.00 63.31 194 GLY A CA 1
ATOM 1500 C C . GLY A 1 194 ? 94.212 -0.376 -96.843 1.00 63.31 194 GLY A C 1
ATOM 1501 O O . GLY A 1 194 ? 93.050 -0.379 -96.448 1.00 63.31 194 GLY A O 1
ATOM 1502 N N . ASP A 1 195 ? 95.272 -0.279 -96.037 1.00 63.94 195 ASP A N 1
ATOM 1503 C CA . ASP A 1 195 ? 95.196 -0.341 -94.576 1.00 63.94 195 ASP A CA 1
ATOM 1504 C C . ASP A 1 195 ? 94.395 0.830 -93.982 1.00 63.94 195 ASP A C 1
ATOM 1506 O O . ASP A 1 195 ? 93.599 0.631 -93.069 1.00 63.94 195 ASP A O 1
ATOM 1510 N N . PHE A 1 196 ? 94.519 2.046 -94.531 1.00 67.62 196 PHE A N 1
ATOM 1511 C CA . PHE A 1 196 ? 93.765 3.214 -94.056 1.00 67.62 196 PHE A CA 1
ATOM 1512 C C . PHE A 1 196 ? 92.267 3.122 -94.387 1.00 67.62 196 PHE A C 1
ATOM 1514 O O . PHE A 1 196 ? 91.429 3.429 -93.539 1.00 67.62 196 PHE A O 1
ATOM 1521 N N . THR A 1 197 ? 91.900 2.680 -95.595 1.00 71.31 197 THR A N 1
ATOM 1522 C CA . THR A 1 197 ? 90.489 2.498 -95.975 1.00 71.31 197 THR A CA 1
ATOM 1523 C C . THR A 1 197 ? 89.856 1.331 -95.224 1.00 71.31 197 THR A C 1
ATOM 1525 O O . THR A 1 197 ? 88.708 1.445 -94.792 1.00 71.31 197 THR A O 1
ATOM 1528 N N . THR A 1 198 ? 90.593 0.238 -95.002 1.00 71.94 198 THR A N 1
ATOM 1529 C CA . THR A 1 198 ? 90.111 -0.870 -94.169 1.00 71.94 198 THR A CA 1
ATOM 1530 C C . THR A 1 198 ? 89.977 -0.465 -92.711 1.00 71.94 198 THR A C 1
ATOM 1532 O O . THR A 1 198 ? 88.993 -0.841 -92.088 1.00 71.94 198 THR A O 1
ATOM 1535 N N . GLU A 1 199 ? 90.899 0.335 -92.171 1.00 73.69 199 GLU A N 1
ATOM 1536 C CA . GLU A 1 199 ? 90.839 0.796 -90.782 1.00 73.69 199 GLU A CA 1
ATOM 1537 C C . GLU A 1 199 ? 89.713 1.817 -90.572 1.00 73.69 199 GLU A C 1
ATOM 1539 O O . GLU A 1 199 ? 89.021 1.784 -89.555 1.00 73.69 199 GLU A O 1
ATOM 1544 N N . ARG A 1 200 ? 89.443 2.671 -91.569 1.00 74.25 200 ARG A N 1
ATOM 1545 C CA . ARG A 1 200 ? 88.293 3.582 -91.548 1.00 74.25 200 ARG A CA 1
ATOM 1546 C C . ARG A 1 200 ? 86.960 2.834 -91.686 1.00 74.25 200 ARG A C 1
ATOM 1548 O O . ARG A 1 200 ? 86.040 3.133 -90.935 1.00 74.25 200 ARG A O 1
ATOM 1555 N N . ASP A 1 201 ? 86.848 1.857 -92.593 1.00 76.81 201 ASP A N 1
ATOM 1556 C CA . ASP A 1 201 ? 85.659 0.988 -92.709 1.00 76.81 201 ASP A CA 1
ATOM 1557 C C . ASP A 1 201 ? 85.461 0.158 -91.428 1.00 76.81 201 ASP A C 1
ATOM 1559 O O . ASP A 1 201 ? 84.342 0.022 -90.942 1.00 76.81 201 ASP A O 1
ATOM 1563 N N . ARG A 1 202 ? 86.548 -0.329 -90.816 1.00 80.75 202 ARG A N 1
ATOM 1564 C CA . ARG A 1 202 ? 86.523 -1.032 -89.526 1.00 80.75 202 ARG A CA 1
ATOM 1565 C C . ARG A 1 202 ? 86.023 -0.126 -88.401 1.00 80.75 202 ARG A C 1
ATOM 1567 O O . ARG A 1 202 ? 85.090 -0.513 -87.710 1.00 80.75 202 ARG A O 1
ATOM 1574 N N . SER A 1 203 ? 86.576 1.078 -88.264 1.00 80.50 203 SER A N 1
ATOM 1575 C CA . SER A 1 203 ? 86.171 2.058 -87.246 1.00 80.50 203 SER A CA 1
ATOM 1576 C C . SER A 1 203 ? 84.725 2.541 -87.435 1.00 80.50 203 SER A C 1
ATOM 1578 O O . SER A 1 203 ? 83.979 2.668 -86.463 1.00 80.50 203 SER A O 1
ATOM 1580 N N . LEU A 1 204 ? 84.275 2.743 -88.679 1.00 80.19 204 LEU A N 1
ATOM 1581 C CA . LEU A 1 204 ? 82.875 3.065 -88.969 1.00 80.19 204 LEU A CA 1
ATOM 1582 C C . LEU A 1 204 ? 81.950 1.900 -88.608 1.00 80.19 204 LEU A C 1
ATOM 1584 O O . LEU A 1 204 ? 80.935 2.103 -87.954 1.00 80.19 204 LEU A O 1
ATOM 1588 N N . ARG A 1 205 ? 82.302 0.663 -88.965 1.00 80.88 205 ARG A N 1
ATOM 1589 C CA . ARG A 1 205 ? 81.509 -0.510 -88.572 1.00 80.88 205 ARG A CA 1
ATOM 1590 C C . ARG A 1 205 ? 81.451 -0.686 -87.067 1.00 80.88 205 ARG A C 1
ATOM 1592 O O . ARG A 1 205 ? 80.387 -1.008 -86.568 1.00 80.88 205 ARG A O 1
ATOM 1599 N N . GLU A 1 206 ? 82.556 -0.468 -86.368 1.00 83.38 206 GLU A N 1
ATOM 1600 C CA . GLU A 1 206 ? 82.626 -0.553 -84.910 1.00 83.38 206 GLU A CA 1
ATOM 1601 C C . GLU A 1 206 ? 81.704 0.496 -84.269 1.00 83.38 206 GLU A C 1
ATOM 1603 O O . GLU A 1 206 ? 80.797 0.129 -83.532 1.00 83.38 206 GLU A O 1
ATOM 1608 N N . THR A 1 207 ? 81.797 1.767 -84.675 1.00 82.62 207 THR A N 1
ATOM 1609 C CA . THR A 1 207 ? 80.925 2.844 -84.158 1.00 82.62 207 THR A CA 1
ATOM 1610 C C . THR A 1 207 ? 79.441 2.661 -84.507 1.00 82.62 207 THR A C 1
ATOM 1612 O O . THR A 1 207 ? 78.571 2.887 -83.663 1.00 82.62 207 THR A O 1
ATOM 1615 N N . PHE A 1 208 ? 79.110 2.218 -85.725 1.00 82.06 208 PHE A N 1
ATOM 1616 C CA . PHE A 1 208 ? 77.727 1.908 -86.099 1.00 82.06 208 PHE A CA 1
ATOM 1617 C C . PHE A 1 208 ? 77.212 0.628 -85.425 1.00 82.06 208 PHE A C 1
ATOM 1619 O O . PHE A 1 208 ? 76.024 0.569 -85.108 1.00 82.06 208 PHE A O 1
ATOM 1626 N N . SER A 1 209 ? 78.064 -0.376 -85.184 1.00 83.00 209 SER A N 1
ATOM 1627 C CA . SER A 1 209 ? 77.707 -1.589 -84.433 1.00 83.00 209 SER A CA 1
ATOM 1628 C C . SER A 1 209 ? 77.425 -1.239 -82.981 1.00 83.00 209 SER A C 1
ATOM 1630 O O . SER A 1 209 ? 76.356 -1.580 -82.492 1.00 83.00 209 SER A O 1
ATOM 1632 N N . GLU A 1 210 ? 78.295 -0.461 -82.333 1.00 85.56 210 GLU A N 1
ATOM 1633 C CA . GLU A 1 210 ? 78.087 0.044 -80.972 1.00 85.56 210 GLU A CA 1
ATOM 1634 C C . GLU A 1 210 ? 76.782 0.844 -80.860 1.00 85.56 210 GLU A C 1
ATOM 1636 O O . GLU A 1 210 ? 75.995 0.630 -79.938 1.00 85.56 210 GLU A O 1
ATOM 1641 N N . MET A 1 211 ? 76.491 1.726 -81.826 1.00 83.38 211 MET A N 1
ATOM 1642 C CA . MET A 1 211 ? 75.248 2.505 -81.829 1.00 83.38 211 MET A CA 1
ATOM 1643 C C . MET A 1 211 ? 74.008 1.638 -82.097 1.00 83.38 211 MET A C 1
ATOM 1645 O O . MET A 1 211 ? 72.966 1.839 -81.475 1.00 83.38 211 MET A O 1
ATOM 1649 N N . THR A 1 212 ? 74.112 0.650 -82.988 1.00 85.88 212 THR A N 1
ATOM 1650 C CA . THR A 1 212 ? 73.017 -0.285 -83.292 1.00 85.88 212 THR A CA 1
ATOM 1651 C C . THR A 1 212 ? 72.742 -1.215 -82.109 1.00 85.88 212 THR A C 1
ATOM 1653 O O . THR A 1 212 ? 71.586 -1.441 -81.757 1.00 85.88 212 THR A O 1
ATOM 1656 N N . GLU A 1 213 ? 73.784 -1.728 -81.455 1.00 85.69 213 GLU A N 1
ATOM 1657 C CA . GLU A 1 213 ? 73.693 -2.536 -80.238 1.00 85.69 213 GLU A CA 1
ATOM 1658 C C . GLU A 1 213 ? 73.122 -1.727 -79.072 1.00 85.69 213 GLU A C 1
ATOM 1660 O O . GLU A 1 213 ? 72.216 -2.207 -78.393 1.00 85.69 213 GLU A O 1
ATOM 1665 N N . SER A 1 214 ? 73.565 -0.478 -78.895 1.00 89.00 214 SER A N 1
ATOM 1666 C CA . SER A 1 214 ? 73.012 0.444 -77.899 1.00 89.00 214 SER A CA 1
ATOM 1667 C C . SER A 1 214 ? 71.523 0.714 -78.138 1.00 89.00 214 SER A C 1
ATOM 1669 O O . SER A 1 214 ? 70.718 0.584 -77.215 1.00 89.00 214 SER A O 1
ATOM 1671 N N . ASN A 1 215 ? 71.116 0.985 -79.381 1.00 88.88 215 ASN A N 1
ATOM 1672 C CA . ASN A 1 215 ? 69.707 1.168 -79.734 1.00 88.88 215 ASN A CA 1
ATOM 1673 C C . ASN A 1 215 ? 68.881 -0.118 -79.562 1.00 88.88 215 ASN A C 1
ATOM 1675 O O . ASN A 1 215 ? 67.728 -0.052 -79.140 1.00 88.88 215 ASN A O 1
ATOM 1679 N N . ASN A 1 216 ? 69.446 -1.292 -79.862 1.00 87.38 216 ASN A N 1
ATOM 1680 C CA . ASN A 1 216 ? 68.786 -2.583 -79.637 1.00 87.38 216 ASN A CA 1
ATOM 1681 C C . ASN A 1 216 ? 68.614 -2.884 -78.139 1.00 87.38 216 ASN A C 1
ATOM 1683 O O . ASN A 1 216 ? 67.567 -3.390 -77.728 1.00 87.38 216 ASN A O 1
ATOM 1687 N N . ALA A 1 217 ? 69.613 -2.553 -77.316 1.00 89.25 217 ALA A N 1
ATOM 1688 C CA . ALA A 1 217 ? 69.522 -2.642 -75.863 1.00 89.25 217 ALA A CA 1
ATOM 1689 C C . ALA A 1 217 ? 68.450 -1.683 -75.326 1.00 89.25 217 ALA A C 1
ATOM 1691 O O . ALA A 1 217 ? 67.577 -2.117 -74.576 1.00 89.25 217 ALA A O 1
ATOM 1692 N N . ALA A 1 218 ? 68.427 -0.432 -75.797 1.00 87.25 218 ALA A N 1
ATOM 1693 C CA . ALA A 1 218 ? 67.388 0.541 -75.463 1.00 87.25 218 ALA A CA 1
ATOM 1694 C C . ALA A 1 218 ? 65.984 0.072 -75.900 1.00 87.25 218 ALA A C 1
ATOM 1696 O O . ALA A 1 218 ? 65.022 0.211 -75.145 1.00 87.25 218 ALA A O 1
ATOM 1697 N N . GLU A 1 219 ? 65.846 -0.561 -77.073 1.00 88.50 219 GLU A N 1
ATOM 1698 C CA . GLU A 1 219 ? 64.580 -1.163 -77.519 1.00 88.50 219 GLU A CA 1
ATOM 1699 C C . GLU A 1 219 ? 64.141 -2.281 -76.562 1.00 88.50 219 GLU A C 1
ATOM 1701 O O . GLU A 1 219 ? 62.966 -2.371 -76.188 1.00 88.50 219 GLU A O 1
ATOM 1706 N N . HIS A 1 220 ? 65.074 -3.143 -76.150 1.00 89.06 220 HIS A N 1
ATOM 1707 C CA . HIS A 1 220 ? 64.791 -4.214 -75.203 1.00 89.06 220 HIS A CA 1
ATOM 1708 C C . HIS A 1 220 ? 64.399 -3.659 -73.825 1.00 89.06 220 HIS A C 1
ATOM 1710 O O . HIS A 1 220 ? 63.443 -4.151 -73.215 1.00 89.06 220 HIS A O 1
ATOM 1716 N N . GLU A 1 221 ? 65.101 -2.647 -73.323 1.00 90.50 221 GLU A N 1
ATOM 1717 C CA . GLU A 1 221 ? 64.778 -1.979 -72.062 1.00 90.50 221 GLU A CA 1
ATOM 1718 C C . GLU A 1 221 ? 63.399 -1.319 -72.121 1.00 90.50 221 GLU A C 1
ATOM 1720 O O . GLU A 1 221 ? 62.607 -1.498 -71.195 1.00 90.50 221 GLU A O 1
ATOM 1725 N N . MET A 1 222 ? 63.048 -0.660 -73.231 1.00 89.38 222 MET A N 1
ATOM 1726 C CA . MET A 1 222 ? 61.719 -0.067 -73.411 1.00 89.38 222 MET A CA 1
ATOM 1727 C C . MET A 1 222 ? 60.605 -1.110 -73.480 1.00 89.38 222 MET A C 1
ATOM 1729 O O . MET A 1 222 ? 59.541 -0.904 -72.895 1.00 89.38 222 MET A O 1
ATOM 1733 N N . LYS A 1 223 ? 60.841 -2.269 -74.107 1.00 89.12 223 LYS A N 1
ATOM 1734 C CA . LYS A 1 223 ? 59.886 -3.391 -74.064 1.00 89.12 223 LYS A CA 1
ATOM 1735 C C . LYS A 1 223 ? 59.691 -3.919 -72.646 1.00 89.12 223 LYS A C 1
ATOM 1737 O O . LYS A 1 223 ? 58.555 -4.154 -72.234 1.00 89.12 223 LYS A O 1
ATOM 1742 N N . GLN A 1 224 ? 60.776 -4.098 -71.890 1.00 90.56 224 GLN A N 1
ATOM 1743 C CA . GLN A 1 224 ? 60.687 -4.532 -70.493 1.00 90.56 224 GLN A CA 1
ATOM 1744 C C . GLN A 1 224 ? 59.971 -3.493 -69.624 1.00 90.56 224 GLN A C 1
ATOM 1746 O O . GLN A 1 224 ? 59.166 -3.865 -68.769 1.00 90.56 224 GLN A O 1
ATOM 1751 N N . LEU A 1 225 ? 60.251 -2.204 -69.837 1.00 90.31 225 LEU A N 1
ATOM 1752 C CA . LEU A 1 225 ? 59.605 -1.104 -69.131 1.00 90.31 225 LEU A CA 1
ATOM 1753 C C . LEU A 1 225 ? 58.100 -1.087 -69.412 1.00 90.31 225 LEU A C 1
ATOM 1755 O O . LEU A 1 225 ? 57.322 -1.103 -68.462 1.00 90.31 225 LEU A O 1
ATOM 1759 N N . GLY A 1 226 ? 57.691 -1.154 -70.684 1.00 90.50 226 GLY A N 1
ATOM 1760 C CA . GLY A 1 226 ? 56.281 -1.211 -71.076 1.00 90.50 226 GLY A CA 1
ATOM 1761 C C . GLY A 1 226 ? 55.548 -2.408 -70.467 1.00 90.50 226 GLY A C 1
ATOM 1762 O O . GLY A 1 226 ? 54.470 -2.251 -69.902 1.00 90.50 226 GLY A O 1
ATOM 1763 N N . GLN A 1 227 ? 56.165 -3.595 -70.466 1.00 90.19 227 GLN A N 1
ATOM 1764 C CA . GLN A 1 227 ? 55.584 -4.781 -69.826 1.00 90.19 227 GLN A CA 1
ATOM 1765 C C . GLN A 1 227 ? 55.434 -4.621 -68.308 1.00 90.19 227 GLN A C 1
ATOM 1767 O O . GLN A 1 227 ? 54.363 -4.899 -67.766 1.00 90.19 227 GLN A O 1
ATOM 1772 N N . LYS A 1 228 ? 56.481 -4.162 -67.608 1.00 91.00 228 LYS A N 1
ATOM 1773 C CA . LYS A 1 228 ? 56.444 -3.962 -66.150 1.00 91.00 228 LYS A CA 1
ATOM 1774 C C . LYS A 1 228 ? 55.426 -2.890 -65.760 1.00 91.00 228 LYS A C 1
ATOM 1776 O O . LYS A 1 228 ? 54.641 -3.107 -64.839 1.00 91.00 228 LYS A O 1
ATOM 1781 N N . GLN A 1 229 ? 55.410 -1.765 -66.471 1.00 90.81 229 GLN A N 1
ATOM 1782 C CA . GLN A 1 229 ? 54.467 -0.675 -66.235 1.00 90.81 229 GLN A CA 1
ATOM 1783 C C . GLN A 1 229 ? 53.027 -1.113 -66.534 1.00 90.81 229 GLN A C 1
ATOM 1785 O O . GLN A 1 229 ? 52.139 -0.886 -65.714 1.00 90.81 229 GLN A O 1
ATOM 1790 N N . GLY A 1 230 ? 52.798 -1.825 -67.642 1.00 90.56 230 GLY A N 1
ATOM 1791 C CA . GLY A 1 230 ? 51.494 -2.386 -67.993 1.00 90.56 230 GLY A CA 1
ATOM 1792 C C . GLY A 1 230 ? 50.964 -3.364 -66.940 1.00 90.56 230 GLY A C 1
ATOM 1793 O O . GLY A 1 230 ? 49.811 -3.247 -66.527 1.00 90.56 230 GLY A O 1
ATOM 1794 N N . GLN A 1 231 ? 51.813 -4.270 -66.439 1.00 91.81 231 GLN A N 1
ATOM 1795 C CA . GLN A 1 231 ? 51.462 -5.207 -65.363 1.00 91.81 231 GLN A CA 1
ATOM 1796 C C . GLN A 1 231 ? 51.136 -4.492 -64.045 1.00 91.81 231 GLN A C 1
ATOM 1798 O O . GLN A 1 231 ? 50.170 -4.852 -63.374 1.00 91.81 231 GLN A O 1
ATOM 1803 N N . GLN A 1 232 ? 51.913 -3.472 -63.665 1.00 91.56 232 GLN A N 1
ATOM 1804 C CA . GLN A 1 232 ? 51.663 -2.699 -62.444 1.00 91.56 232 GLN A CA 1
ATOM 1805 C C . GLN A 1 232 ? 50.346 -1.919 -62.516 1.00 91.56 232 GLN A C 1
ATOM 1807 O O . GLN A 1 232 ? 49.566 -1.950 -61.561 1.00 91.56 232 GLN A O 1
ATOM 1812 N N . LEU A 1 233 ? 50.072 -1.264 -63.648 1.00 92.44 233 LEU A N 1
ATOM 1813 C CA . LEU A 1 233 ? 48.824 -0.529 -63.868 1.00 92.44 233 LEU A CA 1
ATOM 1814 C C . LEU A 1 233 ? 47.614 -1.473 -63.896 1.00 92.44 233 LEU A C 1
ATOM 1816 O O . LEU A 1 233 ? 46.582 -1.178 -63.297 1.00 92.44 233 LEU A O 1
ATOM 1820 N N . GLU A 1 234 ? 47.744 -2.645 -64.515 1.00 90.81 234 GLU A N 1
ATOM 1821 C CA . GLU A 1 234 ? 46.688 -3.660 -64.540 1.00 90.81 234 GLU A CA 1
ATOM 1822 C C . GLU A 1 234 ? 46.413 -4.256 -63.154 1.00 90.81 234 GLU A C 1
ATOM 1824 O O . GLU A 1 234 ? 45.257 -4.369 -62.744 1.00 90.81 234 GLU A O 1
ATOM 1829 N N . ALA A 1 235 ? 47.460 -4.541 -62.376 1.00 92.19 235 ALA A N 1
ATOM 1830 C CA . ALA A 1 235 ? 47.320 -4.977 -60.991 1.00 92.19 235 ALA A CA 1
ATOM 1831 C C . ALA A 1 235 ? 46.635 -3.913 -60.110 1.00 92.19 235 ALA A C 1
ATOM 1833 O O . ALA A 1 235 ? 45.838 -4.262 -59.234 1.00 92.19 235 ALA A O 1
ATOM 1834 N N . ALA A 1 236 ? 46.910 -2.623 -60.338 1.00 92.25 236 ALA A N 1
ATOM 1835 C CA . ALA A 1 236 ? 46.239 -1.523 -59.645 1.00 92.25 236 ALA A CA 1
ATOM 1836 C C . ALA A 1 236 ? 44.745 -1.438 -60.014 1.00 92.25 236 ALA A C 1
ATOM 1838 O O . ALA A 1 236 ? 43.900 -1.360 -59.121 1.00 92.25 236 ALA A O 1
ATOM 1839 N N . VAL A 1 237 ? 44.402 -1.565 -61.302 1.00 92.19 237 VAL A N 1
ATOM 1840 C CA . VAL A 1 237 ? 43.007 -1.622 -61.782 1.00 92.19 237 VAL A CA 1
ATOM 1841 C C . VAL A 1 237 ? 42.245 -2.804 -61.169 1.00 92.19 237 VAL A C 1
ATOM 1843 O O . VAL A 1 237 ? 41.118 -2.635 -60.694 1.00 92.19 237 VAL A O 1
ATOM 1846 N N . LEU A 1 238 ? 42.857 -3.993 -61.124 1.00 92.44 238 LEU A N 1
ATOM 1847 C CA . LEU A 1 238 ? 42.264 -5.181 -60.502 1.00 92.44 238 LEU A CA 1
ATOM 1848 C C . LEU A 1 238 ? 42.037 -4.980 -59.000 1.00 92.44 238 LEU A C 1
ATOM 1850 O O . LEU A 1 238 ? 40.961 -5.301 -58.490 1.00 92.44 238 LEU A O 1
ATOM 1854 N N . ARG A 1 239 ? 43.001 -4.383 -58.292 1.00 93.25 239 ARG A N 1
ATOM 1855 C CA . ARG A 1 239 ? 42.853 -4.051 -56.868 1.00 93.25 239 ARG A CA 1
ATOM 1856 C C . ARG A 1 239 ? 41.700 -3.077 -56.629 1.00 93.25 239 ARG A C 1
ATOM 1858 O O . ARG A 1 239 ? 40.906 -3.313 -55.722 1.00 93.25 239 ARG A O 1
ATOM 1865 N N . GLY A 1 240 ? 41.565 -2.045 -57.464 1.00 93.31 240 GLY A N 1
ATOM 1866 C CA . GLY A 1 240 ? 40.431 -1.119 -57.420 1.00 93.31 240 GLY A CA 1
ATOM 1867 C C . GLY A 1 240 ? 39.089 -1.837 -57.608 1.00 93.31 240 GLY A C 1
ATOM 1868 O O . GLY A 1 240 ? 38.152 -1.610 -56.845 1.00 93.31 240 GLY A O 1
ATOM 1869 N N . SER A 1 241 ? 39.007 -2.778 -58.556 1.00 92.12 241 SER A N 1
ATOM 1870 C CA . SER A 1 241 ? 37.784 -3.564 -58.788 1.00 92.12 241 SER A CA 1
ATOM 1871 C C . SER A 1 241 ? 37.399 -4.446 -57.593 1.00 92.12 241 SER A C 1
ATOM 1873 O O . SER A 1 241 ? 36.246 -4.438 -57.164 1.00 92.12 241 SER A O 1
ATOM 1875 N N . SER A 1 242 ? 38.377 -5.128 -56.987 1.00 94.00 242 SER A N 1
ATOM 1876 C CA . SER A 1 242 ? 38.168 -5.931 -55.779 1.00 94.00 242 SER A CA 1
ATOM 1877 C C . SER A 1 242 ? 37.735 -5.058 -54.600 1.00 94.00 242 SER A C 1
ATOM 1879 O O . SER A 1 242 ? 36.807 -5.410 -53.871 1.00 94.00 242 SER A O 1
ATOM 1881 N N . TRP A 1 243 ? 38.354 -3.888 -54.426 1.00 94.44 243 TRP A N 1
ATOM 1882 C CA . TRP A 1 243 ? 37.995 -2.976 -53.345 1.00 94.44 243 TRP A CA 1
ATOM 1883 C C . TRP A 1 243 ? 36.568 -2.430 -53.495 1.00 94.44 243 TRP A C 1
ATOM 1885 O O . TRP A 1 243 ? 35.826 -2.399 -52.514 1.00 94.44 243 TRP A O 1
ATOM 1895 N N . SER A 1 244 ? 36.147 -2.103 -54.721 1.00 94.62 244 SER A N 1
ATOM 1896 C CA . SER A 1 244 ? 34.762 -1.725 -55.036 1.00 94.62 244 SER A CA 1
ATOM 1897 C C . SER A 1 244 ? 33.763 -2.835 -54.669 1.00 94.62 244 SER A C 1
ATOM 1899 O O . SER A 1 244 ? 32.756 -2.585 -54.000 1.00 94.62 244 SER A O 1
ATOM 1901 N N . GLU A 1 245 ? 34.068 -4.093 -55.001 1.00 94.56 245 GLU A N 1
ATOM 1902 C CA . GLU A 1 245 ? 33.238 -5.241 -54.614 1.00 94.56 245 GLU A CA 1
ATOM 1903 C C . GLU A 1 245 ? 33.159 -5.406 -53.084 1.00 94.56 245 GLU A C 1
ATOM 1905 O O . GLU A 1 245 ? 32.083 -5.617 -52.520 1.00 94.56 245 GLU A O 1
ATOM 1910 N N . HIS A 1 246 ? 34.278 -5.257 -52.373 1.00 94.44 246 HIS A N 1
ATOM 1911 C CA . HIS A 1 246 ? 34.277 -5.288 -50.911 1.00 94.44 246 HIS A CA 1
ATOM 1912 C C . HIS A 1 246 ? 33.435 -4.158 -50.308 1.00 94.44 246 HIS A C 1
ATOM 1914 O O . HIS A 1 246 ? 32.689 -4.390 -49.355 1.00 94.44 246 HIS A O 1
ATOM 1920 N N . LEU A 1 247 ? 33.521 -2.953 -50.868 1.00 94.62 247 LEU A N 1
ATOM 1921 C CA . LEU A 1 247 ? 32.793 -1.784 -50.393 1.00 94.62 247 LEU A CA 1
ATOM 1922 C C . LEU A 1 247 ? 31.277 -1.928 -50.600 1.00 94.62 247 LEU A C 1
ATOM 1924 O O . LEU A 1 247 ? 30.497 -1.597 -49.706 1.00 94.62 247 LEU A O 1
ATOM 1928 N N . THR A 1 248 ? 30.844 -2.504 -51.725 1.00 93.88 248 THR A N 1
ATOM 1929 C CA . THR A 1 248 ? 29.421 -2.807 -51.961 1.00 93.88 248 THR A CA 1
ATOM 1930 C C . THR A 1 248 ? 28.889 -3.862 -50.987 1.00 93.88 248 THR A C 1
ATOM 1932 O O . THR A 1 248 ? 27.835 -3.645 -50.383 1.00 93.88 248 THR A O 1
ATOM 1935 N N . LYS A 1 249 ? 29.639 -4.949 -50.739 1.00 94.56 249 LYS A N 1
ATOM 1936 C CA . LYS A 1 249 ? 29.293 -5.965 -49.723 1.00 94.56 249 LYS A CA 1
ATOM 1937 C C . LYS A 1 249 ? 29.177 -5.352 -48.324 1.00 94.56 249 LYS A C 1
ATOM 1939 O O . LYS A 1 249 ? 28.178 -5.568 -47.637 1.00 94.56 249 LYS A O 1
ATOM 1944 N N . ARG A 1 250 ? 30.153 -4.528 -47.921 1.00 93.31 250 ARG A N 1
ATOM 1945 C CA . ARG A 1 250 ? 30.127 -3.808 -46.635 1.00 93.31 250 ARG A CA 1
ATOM 1946 C C . ARG A 1 250 ? 28.960 -2.829 -46.529 1.00 93.31 250 ARG A C 1
ATOM 1948 O O . ARG A 1 250 ? 28.374 -2.724 -45.457 1.00 93.31 250 ARG A O 1
ATOM 1955 N N . GLY A 1 251 ? 28.570 -2.175 -47.623 1.00 93.12 251 GLY A N 1
ATOM 1956 C CA . GLY A 1 251 ? 27.378 -1.325 -47.659 1.00 93.12 251 GLY A CA 1
ATOM 1957 C C . GLY A 1 251 ? 26.094 -2.097 -47.336 1.00 93.12 251 GLY A C 1
ATOM 1958 O O . GLY A 1 251 ? 25.288 -1.652 -46.522 1.00 93.12 251 GLY A O 1
ATOM 1959 N N . VAL A 1 252 ? 25.922 -3.297 -47.903 1.00 94.12 252 VAL A N 1
ATOM 1960 C CA . VAL A 1 252 ? 24.768 -4.164 -47.592 1.00 94.12 252 VAL A CA 1
ATOM 1961 C C . VAL A 1 252 ? 24.777 -4.601 -46.124 1.00 94.12 252 VAL A C 1
ATOM 1963 O O . VAL A 1 252 ? 23.743 -4.535 -45.455 1.00 94.12 252 VAL A O 1
ATOM 1966 N N . GLU A 1 253 ? 25.935 -5.004 -45.593 1.00 93.31 253 GLU A N 1
ATOM 1967 C CA . GLU A 1 253 ? 26.086 -5.340 -44.171 1.00 93.31 253 GLU A CA 1
ATOM 1968 C C . GLU A 1 253 ? 25.753 -4.154 -43.255 1.00 93.31 253 GLU A C 1
ATOM 1970 O O . GLU A 1 253 ? 25.040 -4.334 -42.267 1.00 93.31 253 GLU A O 1
ATOM 1975 N N . GLY A 1 254 ? 26.220 -2.951 -43.601 1.00 93.31 254 GLY A N 1
ATOM 1976 C CA . GLY A 1 254 ? 25.945 -1.714 -42.871 1.00 93.31 254 GLY A CA 1
ATOM 1977 C C . GLY A 1 254 ? 24.455 -1.375 -42.838 1.00 93.31 254 GLY A C 1
ATOM 1978 O O . GLY A 1 254 ? 23.907 -1.135 -41.761 1.00 93.31 254 GLY A O 1
ATOM 1979 N N . LYS A 1 255 ? 23.762 -1.454 -43.986 1.00 94.69 255 LYS A N 1
ATOM 1980 C CA . LYS A 1 255 ? 22.296 -1.294 -44.050 1.00 94.69 255 LYS A CA 1
ATOM 1981 C C . LYS A 1 255 ? 21.582 -2.309 -43.162 1.00 94.69 255 LYS A C 1
ATOM 1983 O O . LYS A 1 255 ? 20.740 -1.929 -42.354 1.00 94.69 255 LYS A O 1
ATOM 1988 N N . ARG A 1 256 ? 21.963 -3.588 -43.247 1.00 94.88 256 ARG A N 1
ATOM 1989 C CA . ARG A 1 256 ? 21.382 -4.656 -42.421 1.00 94.88 256 ARG A CA 1
ATOM 1990 C C . ARG A 1 256 ? 21.588 -4.406 -40.925 1.00 94.88 256 ARG A C 1
ATOM 1992 O O . ARG A 1 256 ? 20.668 -4.643 -40.146 1.00 94.88 256 ARG A O 1
ATOM 1999 N N . LEU A 1 257 ? 22.774 -3.950 -40.516 1.00 94.50 257 LEU A N 1
ATOM 2000 C CA . LEU A 1 257 ? 23.077 -3.623 -39.119 1.00 94.50 257 LEU A CA 1
ATOM 2001 C C . LEU A 1 257 ? 22.252 -2.437 -38.622 1.00 94.50 257 LEU A C 1
ATOM 2003 O O . LEU A 1 257 ? 21.687 -2.521 -37.535 1.00 94.50 257 LEU A O 1
ATOM 2007 N N . ARG A 1 258 ? 22.124 -1.375 -39.424 1.00 95.31 258 ARG A N 1
ATOM 2008 C CA . ARG A 1 258 ? 21.257 -0.231 -39.114 1.00 95.31 258 ARG A CA 1
ATOM 2009 C C . ARG A 1 258 ? 19.806 -0.669 -38.938 1.00 95.31 258 ARG A C 1
ATOM 2011 O O . ARG A 1 258 ? 19.200 -0.376 -37.913 1.00 95.31 258 ARG A O 1
ATOM 2018 N N . ASP A 1 259 ? 19.260 -1.401 -39.905 1.00 95.19 259 ASP A N 1
ATOM 2019 C CA . ASP A 1 259 ? 17.859 -1.828 -39.876 1.00 95.19 259 ASP A CA 1
ATOM 2020 C C . ASP A 1 259 ? 17.604 -2.816 -38.720 1.00 95.19 259 ASP A C 1
ATOM 2022 O O . ASP A 1 259 ? 16.555 -2.776 -38.077 1.00 95.19 259 ASP A O 1
ATOM 2026 N N . GLY A 1 260 ? 18.583 -3.672 -38.403 1.00 96.62 260 GLY A N 1
ATOM 2027 C CA . GLY A 1 260 ? 18.572 -4.521 -37.211 1.00 96.62 260 GLY A CA 1
ATOM 2028 C C . GLY A 1 260 ? 18.611 -3.721 -35.905 1.00 96.62 260 GLY A C 1
ATOM 2029 O O . GLY A 1 260 ? 17.853 -4.024 -34.988 1.00 96.62 260 GLY A O 1
ATOM 2030 N N . GLY A 1 261 ? 19.432 -2.670 -35.836 1.00 96.12 261 GLY A N 1
ATOM 2031 C CA . GLY A 1 261 ? 19.497 -1.744 -34.703 1.00 96.12 261 GLY A CA 1
ATOM 2032 C C . GLY A 1 261 ? 18.165 -1.035 -34.460 1.00 96.12 261 GLY A C 1
ATOM 2033 O O . GLY A 1 261 ? 17.648 -1.075 -33.347 1.00 96.12 261 GLY A O 1
ATOM 2034 N N . ILE A 1 262 ? 17.550 -0.486 -35.513 1.00 96.75 262 ILE A N 1
ATOM 2035 C CA . ILE A 1 262 ? 16.227 0.157 -35.445 1.00 96.75 262 ILE A CA 1
ATOM 2036 C C . ILE A 1 262 ? 15.156 -0.835 -34.965 1.00 96.75 262 ILE A C 1
ATOM 2038 O O . ILE A 1 262 ? 14.348 -0.504 -34.097 1.00 96.75 262 ILE A O 1
ATOM 2042 N N . LYS A 1 263 ? 15.163 -2.078 -35.468 1.00 97.38 263 LYS A N 1
ATOM 2043 C CA . LYS A 1 263 ? 14.246 -3.130 -34.993 1.00 97.38 263 LYS A CA 1
ATOM 2044 C C . LYS A 1 263 ? 14.419 -3.418 -33.500 1.00 97.38 263 LYS A C 1
ATOM 2046 O O . LYS A 1 263 ? 13.422 -3.472 -32.785 1.00 97.38 263 LYS A O 1
ATOM 2051 N N . SER A 1 264 ? 15.656 -3.557 -33.023 1.00 97.62 264 SER A N 1
ATOM 2052 C CA . SER A 1 264 ? 15.946 -3.769 -31.598 1.00 97.62 264 SER A CA 1
ATOM 2053 C C . SER A 1 264 ? 15.499 -2.589 -30.732 1.00 97.62 264 SER A C 1
ATOM 2055 O O . SER A 1 264 ? 14.935 -2.800 -29.662 1.00 97.62 264 SER A O 1
ATOM 2057 N N . VAL A 1 265 ? 15.678 -1.350 -31.204 1.00 97.38 265 VAL A N 1
ATOM 2058 C CA . VAL A 1 265 ? 15.190 -0.143 -30.516 1.00 97.38 265 VAL A CA 1
ATOM 2059 C C . VAL A 1 265 ? 13.661 -0.135 -30.428 1.00 97.38 265 VAL A C 1
ATOM 2061 O O . VAL A 1 265 ? 13.106 0.165 -29.375 1.00 97.38 265 VAL A O 1
ATOM 2064 N N . ASN A 1 266 ? 12.954 -0.515 -31.492 1.00 96.12 266 ASN A N 1
ATOM 2065 C CA . ASN A 1 266 ? 11.491 -0.596 -31.469 1.00 96.12 266 ASN A CA 1
ATOM 2066 C C . ASN A 1 266 ? 10.970 -1.727 -30.564 1.00 96.12 266 ASN A C 1
ATOM 2068 O O . ASN A 1 266 ? 9.956 -1.552 -29.880 1.00 96.12 266 ASN A O 1
ATOM 2072 N N . ALA A 1 267 ? 11.681 -2.855 -30.497 1.00 97.56 267 ALA A N 1
ATOM 2073 C CA . ALA A 1 267 ? 11.405 -3.898 -29.513 1.00 97.56 267 ALA A CA 1
ATOM 2074 C C . ALA A 1 267 ? 11.608 -3.378 -28.077 1.00 97.56 267 ALA A C 1
ATOM 2076 O O . ALA A 1 267 ? 10.756 -3.609 -27.221 1.00 97.56 267 ALA A O 1
ATOM 2077 N N . ALA A 1 268 ? 12.670 -2.601 -27.829 1.00 97.19 268 ALA A N 1
ATOM 2078 C CA . ALA A 1 268 ? 12.909 -1.965 -26.534 1.00 97.19 268 ALA A CA 1
ATOM 2079 C C . ALA A 1 268 ? 11.796 -0.970 -26.158 1.00 97.19 268 ALA A C 1
ATOM 2081 O O . ALA A 1 268 ? 11.295 -1.033 -25.040 1.00 97.19 268 ALA A O 1
ATOM 2082 N N . LYS A 1 269 ? 11.331 -0.119 -27.090 1.00 97.06 269 LYS A N 1
ATOM 2083 C CA . LYS A 1 269 ? 10.175 0.777 -26.863 1.00 97.06 269 LYS A CA 1
ATOM 2084 C C . LYS A 1 269 ? 8.924 0.005 -26.435 1.00 97.06 269 LYS A C 1
ATOM 2086 O O . LYS A 1 269 ? 8.236 0.421 -25.508 1.00 97.06 269 LYS A O 1
ATOM 2091 N N . SER A 1 270 ? 8.638 -1.114 -27.104 1.00 97.06 270 SER A N 1
ATOM 2092 C CA . SER A 1 270 ? 7.481 -1.960 -26.780 1.00 97.06 270 SER A CA 1
ATOM 2093 C C . SER A 1 270 ? 7.635 -2.586 -25.392 1.00 97.06 270 SER A C 1
ATOM 2095 O O . SER A 1 270 ? 6.741 -2.462 -24.567 1.00 97.06 270 SER A O 1
ATOM 2097 N N . SER A 1 271 ? 8.816 -3.133 -25.084 1.00 97.69 271 SER A N 1
ATOM 2098 C CA . SER A 1 271 ? 9.115 -3.698 -23.764 1.00 97.69 271 SER A CA 1
ATOM 2099 C C . SER A 1 271 ? 9.036 -2.669 -22.632 1.00 97.69 271 SER A C 1
ATOM 2101 O O . SER A 1 271 ? 8.628 -3.030 -21.532 1.00 97.69 271 SER A O 1
ATOM 2103 N N . ILE A 1 272 ? 9.432 -1.412 -22.873 1.00 97.31 272 ILE A N 1
ATOM 2104 C CA . ILE A 1 272 ? 9.295 -0.323 -21.895 1.00 97.31 272 ILE A CA 1
ATOM 2105 C C . ILE A 1 272 ? 7.813 -0.077 -21.607 1.00 97.31 272 ILE A C 1
ATOM 2107 O O . ILE A 1 272 ? 7.420 -0.072 -20.444 1.00 97.31 272 ILE A O 1
ATOM 2111 N N . ARG A 1 273 ? 6.986 0.074 -22.647 1.00 96.44 273 ARG A N 1
ATOM 2112 C CA . ARG A 1 273 ? 5.542 0.290 -22.493 1.00 96.44 273 ARG A CA 1
ATOM 2113 C C . ARG A 1 273 ? 4.865 -0.867 -21.764 1.00 96.44 273 ARG A C 1
ATOM 2115 O O . ARG A 1 273 ? 4.151 -0.643 -20.788 1.00 96.44 273 ARG A O 1
ATOM 2122 N N . ASP A 1 274 ? 5.130 -2.094 -22.200 1.00 97.00 274 ASP A N 1
ATOM 2123 C CA . ASP A 1 274 ? 4.553 -3.294 -21.597 1.00 97.00 274 ASP A CA 1
ATOM 2124 C C . ASP A 1 274 ? 4.983 -3.414 -20.129 1.00 97.00 274 ASP A C 1
ATOM 2126 O O . ASP A 1 274 ? 4.144 -3.629 -19.255 1.00 97.00 274 ASP A O 1
ATOM 2130 N N . GLY A 1 275 ? 6.265 -3.171 -19.831 1.00 97.12 275 GLY A N 1
ATOM 2131 C CA . GLY A 1 275 ? 6.795 -3.160 -18.469 1.00 97.12 275 GLY A CA 1
ATOM 2132 C C . GLY A 1 275 ? 6.118 -2.124 -17.569 1.00 97.12 275 GLY A C 1
ATOM 2133 O O . GLY A 1 275 ? 5.688 -2.468 -16.470 1.00 97.12 275 GLY A O 1
ATOM 2134 N N . MET A 1 276 ? 5.957 -0.882 -18.040 1.00 96.88 276 MET A N 1
ATOM 2135 C CA . MET A 1 276 ? 5.290 0.183 -17.276 1.00 96.88 276 MET A CA 1
ATOM 2136 C C . MET A 1 276 ? 3.804 -0.118 -17.050 1.00 96.88 276 MET A C 1
ATOM 2138 O O . MET A 1 276 ? 3.305 0.041 -15.935 1.00 96.88 276 MET A O 1
ATOM 2142 N N . SER A 1 277 ? 3.106 -0.641 -18.062 1.00 96.25 277 SER A N 1
ATOM 2143 C CA . SER A 1 277 ? 1.715 -1.088 -17.910 1.00 96.25 277 SER A CA 1
ATOM 2144 C C . SER A 1 277 ? 1.584 -2.246 -16.910 1.00 96.25 277 SER A C 1
ATOM 2146 O O . SER A 1 277 ? 0.662 -2.268 -16.092 1.00 96.25 277 SER A O 1
ATOM 2148 N N . GLY A 1 278 ? 2.554 -3.168 -16.906 1.00 97.44 278 GLY A N 1
ATOM 2149 C CA . GLY A 1 278 ? 2.639 -4.267 -15.951 1.00 97.44 278 GLY A CA 1
ATOM 2150 C C . GLY A 1 278 ? 2.845 -3.782 -14.516 1.00 97.44 278 GLY A C 1
ATOM 2151 O O . GLY A 1 278 ? 2.166 -4.266 -13.611 1.00 97.44 278 GLY A O 1
ATOM 2152 N N . VAL A 1 279 ? 3.714 -2.786 -14.301 1.00 96.88 279 VAL A N 1
ATOM 2153 C CA . VAL A 1 279 ? 3.908 -2.149 -12.985 1.00 96.88 279 VAL A CA 1
ATOM 2154 C C . VAL A 1 279 ? 2.613 -1.493 -12.502 1.00 96.88 279 VAL A C 1
ATOM 2156 O O . VAL A 1 279 ? 2.190 -1.742 -11.373 1.00 96.88 279 VAL A O 1
ATOM 2159 N N . GLN A 1 280 ? 1.935 -0.726 -13.360 1.00 95.62 280 GLN A N 1
ATOM 2160 C CA . GLN A 1 280 ? 0.661 -0.087 -13.019 1.00 95.62 280 GLN A CA 1
ATOM 2161 C C . GLN A 1 280 ? -0.418 -1.115 -12.633 1.00 95.62 280 GLN A C 1
ATOM 2163 O O . GLN A 1 280 ? -1.144 -0.927 -11.648 1.00 95.62 280 GLN A O 1
ATOM 2168 N N . ALA A 1 281 ? -0.518 -2.220 -13.379 1.00 96.31 281 ALA A N 1
ATOM 2169 C CA . ALA A 1 281 ? -1.457 -3.303 -13.098 1.00 96.31 281 ALA A CA 1
ATOM 2170 C C . ALA A 1 281 ? -1.121 -4.040 -11.791 1.00 96.31 281 ALA A C 1
ATOM 2172 O O . ALA A 1 281 ? -2.022 -4.328 -10.998 1.00 96.31 281 ALA A O 1
ATOM 2173 N N . ALA A 1 282 ? 0.163 -4.304 -11.532 1.00 97.06 282 ALA A N 1
ATOM 2174 C CA . ALA A 1 282 ? 0.627 -4.957 -10.311 1.00 97.06 282 ALA A CA 1
ATOM 2175 C C . ALA A 1 282 ? 0.338 -4.106 -9.067 1.00 97.06 282 ALA A C 1
ATOM 2177 O O . ALA A 1 282 ? -0.204 -4.622 -8.089 1.00 97.06 282 ALA A O 1
ATOM 2178 N N . VAL A 1 283 ? 0.617 -2.797 -9.119 1.00 96.38 283 VAL A N 1
ATOM 2179 C CA . VAL A 1 283 ? 0.286 -1.865 -8.029 1.00 96.38 283 VAL A CA 1
ATOM 2180 C C . VAL A 1 283 ? -1.224 -1.809 -7.817 1.00 96.38 283 VAL A C 1
ATOM 2182 O O . VAL A 1 283 ? -1.679 -1.971 -6.690 1.00 96.38 283 VAL A O 1
ATOM 2185 N N . SER A 1 284 ? -2.017 -1.672 -8.883 1.00 95.00 284 SER A N 1
ATOM 2186 C CA . SER A 1 284 ? -3.484 -1.632 -8.771 1.00 95.00 284 SER A CA 1
ATOM 2187 C C . SER A 1 284 ? -4.054 -2.909 -8.139 1.00 95.00 284 SER A C 1
ATOM 2189 O O . SER A 1 284 ? -4.901 -2.837 -7.250 1.00 95.00 284 SER A O 1
ATOM 2191 N N . THR A 1 285 ? -3.553 -4.077 -8.548 1.00 96.56 285 THR A N 1
ATOM 2192 C CA . THR A 1 285 ? -3.981 -5.383 -8.021 1.00 96.56 285 THR A CA 1
ATOM 2193 C C . THR A 1 285 ? -3.568 -5.568 -6.562 1.00 96.56 285 THR A C 1
ATOM 2195 O O . THR A 1 285 ? -4.372 -6.020 -5.745 1.00 96.56 285 THR A O 1
ATOM 2198 N N . SER A 1 286 ? -2.334 -5.192 -6.216 1.00 96.62 286 SER A N 1
ATOM 2199 C CA . SER A 1 286 ? -1.814 -5.266 -4.847 1.00 96.62 286 SER A CA 1
ATOM 2200 C C . SER A 1 286 ? -2.608 -4.363 -3.901 1.00 96.62 286 SER A C 1
ATOM 2202 O O . SER A 1 286 ? -3.104 -4.821 -2.871 1.00 96.62 286 SER A O 1
ATOM 2204 N N . THR A 1 287 ? -2.838 -3.108 -4.298 1.00 96.00 287 THR A N 1
ATOM 2205 C CA . THR A 1 287 ? -3.634 -2.141 -3.533 1.00 96.00 287 THR A CA 1
ATOM 2206 C C . THR A 1 287 ? -5.080 -2.604 -3.354 1.00 96.00 287 THR A C 1
ATOM 2208 O O . THR A 1 287 ? -5.624 -2.499 -2.256 1.00 96.00 287 THR A O 1
ATOM 2211 N N . ALA A 1 288 ? -5.706 -3.162 -4.397 1.00 94.56 288 ALA A N 1
ATOM 2212 C CA . ALA A 1 288 ? -7.058 -3.711 -4.301 1.00 94.56 288 ALA A CA 1
ATOM 2213 C C . ALA A 1 288 ? -7.126 -4.911 -3.341 1.00 94.56 288 ALA A C 1
ATOM 2215 O O . ALA A 1 288 ? -8.032 -4.983 -2.511 1.00 94.56 288 ALA A O 1
ATOM 2216 N N . SER A 1 289 ? -6.146 -5.816 -3.413 1.00 96.31 289 SER A N 1
ATOM 2217 C CA . SER A 1 289 ? -6.062 -6.992 -2.536 1.00 96.31 289 SER A CA 1
ATOM 2218 C C . SER A 1 289 ? -5.876 -6.587 -1.073 1.00 96.31 289 SER A C 1
ATOM 2220 O O . SER A 1 289 ? -6.574 -7.086 -0.193 1.00 96.31 289 SER A O 1
ATOM 2222 N N . PHE A 1 290 ? -4.988 -5.627 -0.807 1.00 95.19 290 PHE A N 1
ATOM 2223 C CA . PHE A 1 290 ? -4.795 -5.101 0.541 1.00 95.19 290 PHE A CA 1
ATOM 2224 C C . PHE A 1 290 ? -6.045 -4.373 1.056 1.00 95.19 290 PHE A C 1
ATOM 2226 O O . PHE A 1 290 ? -6.426 -4.558 2.208 1.00 95.19 290 PHE A O 1
ATOM 2233 N N . SER A 1 291 ? -6.719 -3.585 0.209 1.00 94.88 291 SER A N 1
ATOM 2234 C CA . SER A 1 291 ? -7.977 -2.915 0.567 1.00 94.88 291 SER A CA 1
ATOM 2235 C C . SER A 1 291 ? -9.046 -3.920 1.009 1.00 94.88 291 SER A C 1
ATOM 2237 O O . SER A 1 291 ? -9.691 -3.722 2.037 1.00 94.88 291 SER A O 1
ATOM 2239 N N . GLN A 1 292 ? -9.180 -5.042 0.292 1.00 95.81 292 GLN A N 1
ATOM 2240 C CA . GLN A 1 292 ? -10.093 -6.126 0.667 1.00 95.81 292 GLN A CA 1
ATOM 2241 C C . GLN A 1 292 ? -9.724 -6.766 2.010 1.00 95.81 292 GLN A C 1
ATOM 2243 O O . GLN A 1 292 ? -10.607 -6.988 2.841 1.00 95.81 292 GLN A O 1
ATOM 2248 N N . GLU A 1 293 ? -8.438 -7.033 2.253 1.00 96.00 293 GLU A N 1
ATOM 2249 C CA . GLU A 1 293 ? -7.979 -7.609 3.523 1.00 96.00 293 GLU A CA 1
ATOM 2250 C C . GLU A 1 293 ? -8.208 -6.653 4.703 1.00 96.00 293 GLU A C 1
ATOM 2252 O O . GLU A 1 293 ? -8.673 -7.064 5.771 1.00 96.00 293 GLU A O 1
ATOM 2257 N N . LEU A 1 294 ? -7.971 -5.354 4.501 1.00 95.69 294 LEU A N 1
ATOM 2258 C CA . LEU A 1 294 ? -8.280 -4.325 5.489 1.00 95.69 294 LEU A CA 1
ATOM 2259 C C . LEU A 1 294 ? -9.785 -4.280 5.783 1.00 95.69 294 LEU A C 1
ATOM 2261 O O . LEU A 1 294 ? -10.188 -4.260 6.946 1.00 95.69 294 LEU A O 1
ATOM 2265 N N . GLN A 1 295 ? -10.629 -4.316 4.748 1.00 94.81 295 GLN A N 1
ATOM 2266 C CA . GLN A 1 295 ? -12.086 -4.328 4.900 1.00 94.81 295 GLN A CA 1
ATOM 2267 C C . GLN A 1 295 ? -12.558 -5.550 5.696 1.00 94.81 295 GLN A C 1
ATOM 2269 O O . GLN A 1 295 ? -13.353 -5.413 6.629 1.00 94.81 295 GLN A O 1
ATOM 2274 N N . ARG A 1 296 ? -12.014 -6.730 5.377 1.00 96.56 296 ARG A N 1
ATOM 2275 C CA . ARG A 1 296 ? -12.273 -7.985 6.091 1.00 96.56 296 ARG A CA 1
ATOM 2276 C C . ARG A 1 296 ? -11.848 -7.890 7.557 1.00 96.56 296 ARG A C 1
ATOM 2278 O O . ARG A 1 296 ? -12.616 -8.258 8.444 1.00 96.56 296 ARG A O 1
ATOM 2285 N N . THR A 1 297 ? -10.660 -7.352 7.823 1.00 96.19 297 THR A N 1
ATOM 2286 C CA . THR A 1 297 ? -10.140 -7.152 9.183 1.00 96.19 297 THR A CA 1
ATOM 2287 C C . THR A 1 297 ? -11.034 -6.213 9.990 1.00 96.19 297 THR A C 1
ATOM 2289 O O . THR A 1 297 ? -11.423 -6.538 11.115 1.00 96.19 297 THR A O 1
ATOM 2292 N N . ILE A 1 298 ? -11.441 -5.081 9.407 1.00 96.31 298 ILE A N 1
ATOM 2293 C CA . ILE A 1 298 ? -12.344 -4.130 10.063 1.00 96.31 298 ILE A CA 1
ATOM 2294 C C . ILE A 1 298 ? -13.703 -4.781 10.343 1.00 96.31 298 ILE A C 1
ATOM 2296 O O . ILE A 1 298 ? -14.212 -4.657 11.457 1.00 96.31 298 ILE A O 1
ATOM 2300 N N . GLN A 1 299 ? -14.266 -5.537 9.399 1.00 95.56 299 GLN A N 1
ATOM 2301 C CA . GLN A 1 299 ? -15.542 -6.232 9.585 1.00 95.56 299 GLN A CA 1
ATOM 2302 C C . GLN A 1 299 ? -15.479 -7.299 10.693 1.00 95.56 299 GLN A C 1
ATOM 2304 O O . GLN A 1 299 ? -16.379 -7.376 11.537 1.00 95.56 299 GLN A O 1
ATOM 2309 N N . ASN A 1 300 ? -14.393 -8.074 10.751 1.00 96.56 300 ASN A N 1
ATOM 2310 C CA . ASN A 1 300 ? -14.154 -9.042 11.824 1.00 96.56 300 ASN A CA 1
ATOM 2311 C C . ASN A 1 300 ? -14.033 -8.348 13.190 1.00 96.56 300 ASN A C 1
ATOM 2313 O O . ASN A 1 300 ? -14.626 -8.797 14.177 1.00 96.56 300 ASN A O 1
ATOM 2317 N N . SER A 1 301 ? -13.314 -7.222 13.244 1.00 95.69 301 SER A N 1
ATOM 2318 C CA . SER A 1 301 ? -13.176 -6.430 14.470 1.00 95.69 301 SER A CA 1
ATOM 2319 C C . SER A 1 301 ? -14.521 -5.850 14.926 1.00 95.69 301 SER A C 1
ATOM 2321 O O . SER A 1 301 ? -14.877 -5.991 16.091 1.00 95.69 301 SER A O 1
ATOM 2323 N N . SER A 1 302 ? -15.321 -5.299 14.006 1.00 96.06 302 SER A N 1
ATOM 2324 C CA . SER A 1 302 ? -16.658 -4.755 14.274 1.00 96.06 302 SER A CA 1
ATOM 2325 C C . SER A 1 302 ? -17.606 -5.824 14.823 1.00 96.06 302 SER A C 1
ATOM 2327 O O . SER A 1 302 ? -18.298 -5.594 15.816 1.00 96.06 302 SER A O 1
ATOM 2329 N N . THR A 1 303 ? -17.570 -7.030 14.251 1.00 96.25 303 THR A N 1
ATOM 2330 C CA . THR A 1 303 ? -18.358 -8.172 14.739 1.00 96.25 303 THR A CA 1
ATOM 2331 C C . THR A 1 303 ? -17.957 -8.548 16.167 1.00 96.25 303 THR A C 1
ATOM 2333 O O . THR A 1 303 ? -18.813 -8.696 17.038 1.00 96.25 303 THR A O 1
ATOM 2336 N N . THR A 1 304 ? -16.653 -8.652 16.433 1.00 96.50 304 THR A N 1
ATOM 2337 C CA . THR A 1 304 ? -16.121 -9.011 17.758 1.00 96.50 304 THR A CA 1
ATOM 2338 C C . THR A 1 304 ? -16.472 -7.959 18.811 1.00 96.50 304 THR A C 1
ATOM 2340 O O . THR A 1 304 ? -16.936 -8.302 19.899 1.00 96.50 304 THR A O 1
ATOM 2343 N N . LEU A 1 305 ? -16.312 -6.678 18.473 1.00 96.00 305 LEU A N 1
ATOM 2344 C CA . LEU A 1 305 ? -16.649 -5.549 19.339 1.00 96.00 305 LEU A CA 1
ATOM 2345 C C . LEU A 1 305 ? -18.145 -5.490 19.637 1.00 96.00 305 LEU A C 1
ATOM 2347 O O . LEU A 1 305 ? -18.526 -5.341 20.792 1.00 96.00 305 LEU A O 1
ATOM 2351 N N . THR A 1 306 ? -18.995 -5.678 18.625 1.00 96.12 306 THR A N 1
ATOM 2352 C CA . THR A 1 306 ? -20.453 -5.720 18.808 1.00 96.12 306 THR A CA 1
ATOM 2353 C C . THR A 1 306 ? -20.840 -6.823 19.789 1.00 96.12 306 THR A C 1
ATOM 2355 O O . THR A 1 306 ? -21.544 -6.565 20.760 1.00 96.12 306 THR A O 1
ATOM 2358 N N . GLN A 1 307 ? -20.288 -8.030 19.626 1.00 96.69 307 GLN A N 1
ATOM 2359 C CA . GLN A 1 307 ? -20.538 -9.115 20.573 1.00 96.69 307 GLN A CA 1
ATOM 2360 C C . GLN A 1 307 ? -20.012 -8.816 21.986 1.00 96.69 307 GLN A C 1
ATOM 2362 O O . GLN A 1 307 ? -20.596 -9.286 22.963 1.00 96.69 307 GLN A O 1
ATOM 2367 N N . ALA A 1 308 ? -18.892 -8.100 22.123 1.00 96.69 308 ALA A N 1
ATOM 2368 C CA . ALA A 1 308 ? -18.358 -7.696 23.422 1.00 96.69 308 ALA A CA 1
ATOM 2369 C C . ALA A 1 308 ? -19.284 -6.683 24.116 1.00 96.69 308 ALA A C 1
ATOM 2371 O O . ALA A 1 308 ? -19.634 -6.890 25.277 1.00 96.69 308 ALA A O 1
ATOM 2372 N N . PHE A 1 309 ? -19.758 -5.666 23.390 1.00 96.25 309 PHE A N 1
ATOM 2373 C CA . PHE A 1 309 ? -20.733 -4.701 23.902 1.00 96.25 309 PHE A CA 1
ATOM 2374 C C . PHE A 1 309 ? -22.069 -5.361 24.263 1.00 96.25 309 PHE A C 1
ATOM 2376 O O . PHE A 1 309 ? -22.631 -5.073 25.313 1.00 96.25 309 PHE A O 1
ATOM 2383 N N . ASP A 1 310 ? -22.551 -6.319 23.468 1.00 95.69 310 ASP A N 1
ATOM 2384 C CA . ASP A 1 310 ? -23.777 -7.055 23.798 1.00 95.69 310 ASP A CA 1
ATOM 2385 C C . ASP A 1 310 ? -23.628 -7.899 25.073 1.00 95.69 310 ASP A C 1
ATOM 2387 O O . ASP A 1 310 ? -24.590 -8.073 25.830 1.00 95.69 310 ASP A O 1
ATOM 2391 N N . ARG A 1 311 ? -22.438 -8.470 25.310 1.00 95.88 311 ARG A N 1
ATOM 2392 C CA . ARG A 1 311 ? -22.128 -9.205 26.547 1.00 95.88 311 ARG A CA 1
ATOM 2393 C C . ARG A 1 311 ? -22.064 -8.262 27.745 1.00 95.88 311 ARG A C 1
ATOM 2395 O O . ARG A 1 311 ? -22.629 -8.600 28.782 1.00 95.88 311 ARG A O 1
ATOM 2402 N N . GLU A 1 312 ? -21.433 -7.100 27.596 1.00 95.50 312 GLU A N 1
ATOM 2403 C CA . GLU A 1 312 ? -21.376 -6.060 28.629 1.00 95.50 312 GLU A CA 1
ATOM 2404 C C . GLU A 1 312 ? -22.785 -5.582 29.000 1.00 95.50 312 GLU A C 1
ATOM 2406 O O . GLU A 1 312 ? -23.155 -5.652 30.170 1.00 95.50 312 GLU A O 1
ATOM 2411 N N . HIS A 1 313 ? -23.629 -5.267 28.015 1.00 95.25 313 HIS A N 1
ATOM 2412 C CA . HIS A 1 313 ? -25.001 -4.827 28.260 1.00 95.25 313 HIS A CA 1
ATOM 2413 C C . HIS A 1 313 ? -25.831 -5.905 28.980 1.00 95.25 313 HIS A C 1
ATOM 2415 O O . HIS A 1 313 ? -26.672 -5.608 29.837 1.00 95.25 313 HIS A O 1
ATOM 2421 N N . ARG A 1 314 ? -25.630 -7.184 28.639 1.00 96.44 314 ARG A N 1
ATOM 2422 C CA . ARG A 1 314 ? -26.265 -8.302 29.356 1.00 96.44 314 ARG A CA 1
ATOM 2423 C C . ARG A 1 314 ? -25.759 -8.409 30.795 1.00 96.44 314 ARG A C 1
ATOM 2425 O O . ARG A 1 314 ? -26.574 -8.587 31.696 1.00 96.44 314 ARG A O 1
ATOM 2432 N N . ALA A 1 315 ? -24.456 -8.251 31.016 1.00 95.44 315 ALA A N 1
ATOM 2433 C CA . ALA A 1 315 ? -23.860 -8.261 32.348 1.00 95.44 315 ALA A CA 1
ATOM 2434 C C . ALA A 1 315 ? -24.314 -7.064 33.205 1.00 95.44 315 ALA A C 1
ATOM 2436 O O . ALA A 1 315 ? -24.612 -7.254 34.381 1.00 95.44 315 ALA A O 1
ATOM 2437 N N . LYS A 1 316 ? -24.426 -5.853 32.636 1.00 95.62 316 LYS A N 1
ATOM 2438 C CA . LYS A 1 316 ? -25.064 -4.679 33.266 1.00 95.62 316 LYS A CA 1
ATOM 2439 C C . LYS A 1 316 ? -26.463 -5.028 33.764 1.00 95.62 316 LYS A C 1
ATOM 2441 O O . LYS A 1 316 ? -26.749 -4.888 34.949 1.00 95.62 316 LYS A O 1
ATOM 2446 N N . ARG A 1 317 ? -27.319 -5.538 32.870 1.00 96.50 317 ARG A N 1
ATOM 2447 C CA . ARG A 1 317 ? -28.708 -5.883 33.207 1.00 96.50 317 ARG A CA 1
ATOM 2448 C C . ARG A 1 317 ? -28.779 -6.909 34.342 1.00 96.50 317 ARG A C 1
ATOM 2450 O O . ARG A 1 317 ? -29.520 -6.690 35.288 1.00 96.50 317 ARG A O 1
ATOM 2457 N N . ALA A 1 318 ? -27.971 -7.969 34.276 1.00 96.50 318 ALA A N 1
ATOM 2458 C CA . ALA A 1 318 ? -27.916 -8.986 35.325 1.00 96.50 318 ALA A CA 1
ATOM 2459 C C . ALA A 1 318 ? -27.442 -8.418 36.678 1.00 96.50 318 ALA A C 1
ATOM 2461 O O . ALA A 1 318 ? -27.969 -8.799 37.719 1.00 96.50 318 ALA A O 1
ATOM 2462 N N . ARG A 1 319 ? -26.475 -7.488 36.678 1.00 94.69 319 ARG A N 1
ATOM 2463 C CA . ARG A 1 319 ? -26.007 -6.809 37.900 1.00 94.69 319 ARG A CA 1
ATOM 2464 C C . ARG A 1 319 ? -27.086 -5.919 38.517 1.00 94.69 319 ARG A C 1
ATOM 2466 O O . ARG A 1 319 ? -27.255 -5.961 39.734 1.00 94.69 319 ARG A O 1
ATOM 2473 N N . ILE A 1 320 ? -27.817 -5.156 37.701 1.00 96.38 320 ILE A N 1
ATOM 2474 C CA . ILE A 1 320 ? -28.958 -4.347 38.161 1.00 96.38 320 ILE A CA 1
ATOM 2475 C C . ILE A 1 320 ? -30.032 -5.259 38.761 1.00 96.38 320 ILE A C 1
ATOM 2477 O O . ILE A 1 320 ? -30.395 -5.078 39.915 1.00 96.38 320 ILE A O 1
ATOM 2481 N N . GLU A 1 321 ? -30.457 -6.295 38.034 1.00 96.62 321 GLU A N 1
ATOM 2482 C CA . GLU A 1 321 ? -31.498 -7.228 38.486 1.00 96.62 321 GLU A CA 1
ATOM 2483 C C . GLU A 1 321 ? -31.123 -7.937 39.798 1.00 96.62 321 GLU A C 1
ATOM 2485 O O . GLU A 1 321 ? -31.939 -8.016 40.716 1.00 96.62 321 GLU A O 1
ATOM 2490 N N . ALA A 1 322 ? -29.875 -8.398 39.933 1.00 96.25 322 ALA A N 1
ATOM 2491 C CA . ALA A 1 322 ? -29.389 -9.002 41.172 1.00 96.25 322 ALA A CA 1
ATOM 2492 C C . ALA A 1 322 ? -29.363 -7.997 42.337 1.00 96.25 322 ALA A C 1
ATOM 2494 O O . ALA A 1 322 ? -29.728 -8.343 43.460 1.00 96.25 322 ALA A O 1
ATOM 2495 N N . THR A 1 323 ? -28.960 -6.748 42.080 1.00 96.25 323 THR A N 1
ATOM 2496 C CA . THR A 1 323 ? -28.916 -5.691 43.104 1.00 96.25 323 THR A CA 1
ATOM 2497 C C . THR A 1 323 ? -30.322 -5.282 43.547 1.00 96.25 323 THR A C 1
ATOM 2499 O O . THR A 1 323 ? -30.573 -5.157 44.746 1.00 96.25 323 THR A O 1
ATOM 2502 N N . ASP A 1 324 ? -31.253 -5.135 42.605 1.00 95.94 324 ASP A N 1
ATOM 2503 C CA . ASP A 1 324 ? -32.667 -4.866 42.878 1.00 95.94 324 ASP A CA 1
ATOM 2504 C C . ASP A 1 324 ? -33.307 -6.014 43.673 1.00 95.94 324 ASP A C 1
ATOM 2506 O O . ASP A 1 324 ? -34.039 -5.775 44.638 1.00 95.94 324 ASP A O 1
ATOM 2510 N N . GLY A 1 325 ? -32.984 -7.263 43.318 1.00 95.75 325 GLY A N 1
ATOM 2511 C CA . GLY A 1 325 ? -33.401 -8.455 44.054 1.00 95.75 325 GLY A CA 1
ATOM 2512 C C . GLY A 1 325 ? -32.927 -8.436 45.509 1.00 95.75 325 GLY A C 1
ATOM 2513 O O . GLY A 1 325 ? -33.746 -8.560 46.420 1.00 95.75 325 GLY A O 1
ATOM 2514 N N . LEU A 1 326 ? -31.632 -8.187 45.736 1.00 95.00 326 LEU A N 1
ATOM 2515 C CA . LEU A 1 326 ? -31.050 -8.074 47.080 1.00 95.00 326 LEU A CA 1
ATOM 2516 C C . LEU A 1 326 ? -31.672 -6.931 47.890 1.00 95.00 326 LEU A C 1
ATOM 2518 O O . LEU A 1 326 ? -31.940 -7.086 49.081 1.00 95.00 326 LEU A O 1
ATOM 2522 N N . ALA A 1 327 ? -31.931 -5.781 47.266 1.00 95.31 327 ALA A N 1
ATOM 2523 C CA . ALA A 1 327 ? -32.564 -4.660 47.948 1.00 95.31 327 ALA A CA 1
ATOM 2524 C C . ALA A 1 327 ? -34.023 -4.955 48.315 1.00 95.31 327 ALA A C 1
ATOM 2526 O O . ALA A 1 327 ? -34.459 -4.599 49.412 1.00 95.31 327 ALA A O 1
ATOM 2527 N N . SER A 1 328 ? -34.770 -5.629 47.437 1.00 95.50 328 SER A N 1
ATOM 2528 C CA . SER A 1 328 ? -36.129 -6.100 47.722 1.00 95.50 328 SER A CA 1
ATOM 2529 C C . SER A 1 328 ? -36.140 -7.086 48.895 1.00 95.50 328 SER A C 1
ATOM 2531 O O . SER A 1 328 ? -36.923 -6.925 49.838 1.00 95.50 328 SER A O 1
ATOM 2533 N N . GLU A 1 329 ? -35.217 -8.052 48.898 1.00 95.69 329 GLU A N 1
ATOM 2534 C CA . GLU A 1 329 ? -35.058 -9.022 49.981 1.00 95.69 329 GLU A CA 1
ATOM 2535 C C . GLU A 1 329 ? -34.711 -8.327 51.305 1.00 95.69 329 GLU A C 1
ATOM 2537 O O . GLU A 1 329 ? -35.422 -8.512 52.296 1.00 95.69 329 GLU A O 1
ATOM 2542 N N . ALA A 1 330 ? -33.715 -7.436 51.311 1.00 95.38 330 ALA A N 1
ATOM 2543 C CA . ALA A 1 330 ? -33.329 -6.661 52.488 1.00 95.38 330 ALA A CA 1
ATOM 2544 C C . ALA A 1 330 ? -34.490 -5.808 53.027 1.00 95.38 330 ALA A C 1
ATOM 2546 O O . ALA A 1 330 ? -34.779 -5.829 54.225 1.00 95.38 330 ALA A O 1
ATOM 2547 N N . GLN A 1 331 ? -35.214 -5.095 52.157 1.00 93.81 331 GLN A N 1
ATOM 2548 C CA . GLN A 1 331 ? -36.394 -4.321 52.555 1.00 93.81 331 GLN A CA 1
ATOM 2549 C C . GLN A 1 331 ? -37.484 -5.211 53.160 1.00 93.81 331 GLN A C 1
ATOM 2551 O O . GLN A 1 331 ? -38.109 -4.832 54.155 1.00 93.81 331 GLN A O 1
ATOM 2556 N N . SER A 1 332 ? -37.726 -6.388 52.579 1.00 94.88 332 SER A N 1
ATOM 2557 C CA . SER A 1 332 ? -38.705 -7.343 53.099 1.00 94.88 332 SER A CA 1
ATOM 2558 C C . SER A 1 332 ? -38.295 -7.891 54.474 1.00 94.88 332 SER A C 1
ATOM 2560 O O . SER A 1 332 ? -39.125 -7.907 55.388 1.00 94.88 332 SER A O 1
ATOM 2562 N N . GLY A 1 333 ? -37.011 -8.222 54.660 1.00 95.19 333 GLY A N 1
ATOM 2563 C CA . GLY A 1 333 ? -36.439 -8.703 55.917 1.00 95.19 333 GLY A CA 1
ATOM 2564 C C . GLY A 1 333 ? -36.500 -7.654 57.026 1.00 95.19 333 GLY A C 1
ATOM 2565 O O . GLY A 1 333 ? -36.978 -7.938 58.124 1.00 95.19 333 GLY A O 1
ATOM 2566 N N . TYR A 1 334 ? -36.134 -6.403 56.732 1.00 94.56 334 TYR A N 1
ATOM 2567 C CA . TYR A 1 334 ? -36.246 -5.306 57.698 1.00 94.56 334 TYR A CA 1
ATOM 2568 C C . TYR A 1 334 ? -37.699 -4.991 58.069 1.00 94.56 334 TYR A C 1
ATOM 2570 O O . TYR A 1 334 ? -37.997 -4.771 59.244 1.00 94.56 334 TYR A O 1
ATOM 2578 N N . ARG A 1 335 ? -38.633 -5.027 57.107 1.00 92.69 335 ARG A N 1
ATOM 2579 C CA . ARG A 1 335 ? -40.072 -4.891 57.399 1.00 92.69 335 ARG A CA 1
ATOM 2580 C C . ARG A 1 335 ? -40.584 -6.036 58.272 1.00 92.69 335 ARG A C 1
ATOM 2582 O O . ARG A 1 335 ? -41.397 -5.797 59.163 1.00 92.69 335 ARG A O 1
ATOM 2589 N N . TYR A 1 336 ? -40.122 -7.264 58.037 1.00 94.88 336 TYR A N 1
ATOM 2590 C CA . TYR A 1 336 ? -40.450 -8.414 58.879 1.00 94.88 336 TYR A CA 1
ATOM 2591 C C . TYR A 1 336 ? -39.926 -8.225 60.310 1.00 94.88 336 TYR A C 1
ATOM 2593 O O . TYR A 1 336 ? -40.699 -8.351 61.259 1.00 94.88 336 TYR A O 1
ATOM 2601 N N . MET A 1 337 ? -38.664 -7.814 60.472 1.00 94.06 337 MET A N 1
ATOM 2602 C CA . MET A 1 337 ? -38.080 -7.505 61.783 1.00 94.06 337 MET A CA 1
ATOM 2603 C C . MET A 1 337 ? -38.831 -6.388 62.513 1.00 94.06 337 MET A C 1
ATOM 2605 O O . MET A 1 337 ? -39.102 -6.521 63.702 1.00 94.06 337 MET A O 1
ATOM 2609 N N . GLN A 1 338 ? -39.229 -5.315 61.820 1.00 93.31 338 GLN A N 1
ATOM 2610 C CA . GLN A 1 338 ? -40.040 -4.246 62.415 1.00 93.31 338 GLN A CA 1
ATOM 2611 C C . GLN A 1 338 ? -41.390 -4.757 62.928 1.00 93.31 338 GLN A C 1
ATOM 2613 O O . GLN A 1 338 ? -41.803 -4.382 64.025 1.00 93.31 338 GLN A O 1
ATOM 2618 N N . ARG A 1 339 ? -42.073 -5.629 62.171 1.00 93.44 339 ARG A N 1
ATOM 2619 C CA . ARG A 1 339 ? -43.309 -6.273 62.650 1.00 93.44 339 ARG A CA 1
ATOM 2620 C C . ARG A 1 339 ? -43.043 -7.157 63.866 1.00 93.44 339 ARG A C 1
ATOM 2622 O O . ARG A 1 339 ? -43.829 -7.114 64.806 1.00 93.44 339 ARG A O 1
ATOM 2629 N N . GLY A 1 340 ? -41.942 -7.911 63.859 1.00 93.75 340 GLY A N 1
ATOM 2630 C CA . GLY A 1 340 ? -41.504 -8.722 64.995 1.00 93.75 340 GLY A CA 1
ATOM 2631 C C . GLY A 1 340 ? -41.285 -7.880 66.251 1.00 93.75 340 GLY A C 1
ATOM 2632 O O . GLY A 1 340 ? -41.881 -8.164 67.281 1.00 93.75 340 GLY A O 1
ATOM 2633 N N . ILE A 1 341 ? -40.531 -6.782 66.147 1.00 94.88 341 ILE A N 1
ATOM 2634 C CA . ILE A 1 341 ? -40.287 -5.839 67.251 1.00 94.88 341 ILE A CA 1
ATOM 2635 C C . ILE A 1 341 ? -41.587 -5.226 67.764 1.00 94.88 341 ILE A C 1
ATOM 2637 O O . ILE A 1 341 ? -41.807 -5.195 68.971 1.00 94.88 341 ILE A O 1
ATOM 2641 N N . ALA A 1 342 ? -42.467 -4.776 66.867 1.00 92.75 342 ALA A N 1
ATOM 2642 C CA . ALA A 1 342 ? -43.766 -4.234 67.256 1.00 92.75 342 ALA A CA 1
ATOM 2643 C C . ALA A 1 342 ? -44.632 -5.284 67.976 1.00 92.75 342 ALA A C 1
ATOM 2645 O O . ALA A 1 342 ? -45.332 -4.955 68.930 1.00 92.75 342 ALA A O 1
ATOM 2646 N N . SER A 1 343 ? -44.573 -6.548 67.546 1.00 94.88 343 SER A N 1
ATOM 2647 C CA . SER A 1 343 ? -45.264 -7.658 68.208 1.00 94.88 343 SER A CA 1
ATOM 2648 C C . SER A 1 343 ? -44.680 -7.952 69.591 1.00 94.88 343 SER A C 1
ATOM 2650 O O . SER A 1 343 ? -45.437 -8.080 70.549 1.00 94.88 343 SER A O 1
ATOM 2652 N N . THR A 1 344 ? -43.353 -8.032 69.716 1.00 94.56 344 THR A N 1
ATOM 2653 C CA . THR A 1 344 ? -42.669 -8.272 70.995 1.00 94.56 344 THR A CA 1
ATOM 2654 C C . THR A 1 344 ? -42.920 -7.133 71.976 1.00 94.56 344 THR A C 1
ATOM 2656 O O . THR A 1 344 ? -43.255 -7.399 73.122 1.00 94.56 344 THR A O 1
ATOM 2659 N N . SER A 1 345 ? -42.853 -5.879 71.523 1.00 94.25 345 SER A N 1
ATOM 2660 C CA . SER A 1 345 ? -43.169 -4.695 72.332 1.00 94.25 345 SER A CA 1
ATOM 2661 C C . SER A 1 345 ? -44.584 -4.771 72.913 1.00 94.25 345 SER A C 1
ATOM 2663 O O . SER A 1 345 ? -44.735 -4.676 74.128 1.00 94.25 345 SER A O 1
ATOM 2665 N N . ARG A 1 346 ? -45.603 -5.070 72.091 1.00 93.31 346 ARG A N 1
ATOM 2666 C CA . ARG A 1 346 ? -46.981 -5.274 72.582 1.00 93.31 346 ARG A CA 1
ATOM 2667 C C . ARG A 1 346 ? -47.102 -6.455 73.545 1.00 93.31 346 ARG A C 1
ATOM 2669 O O . ARG A 1 346 ? -47.882 -6.394 74.487 1.00 93.31 346 ARG A O 1
ATOM 2676 N N . ASN A 1 347 ? -46.362 -7.540 73.313 1.00 94.38 347 ASN A N 1
ATOM 2677 C CA . ASN A 1 347 ? -46.387 -8.710 74.193 1.00 94.38 347 ASN A CA 1
ATOM 2678 C C . ASN A 1 347 ? -45.736 -8.422 75.558 1.00 94.38 347 ASN A C 1
ATOM 2680 O O . ASN A 1 347 ? -46.224 -8.887 76.585 1.00 94.38 347 ASN A O 1
ATOM 2684 N N . ILE A 1 348 ? -44.660 -7.630 75.587 1.00 94.50 348 ILE A N 1
ATOM 2685 C CA . ILE A 1 348 ? -44.030 -7.161 76.829 1.00 94.50 348 ILE A CA 1
ATOM 2686 C C . ILE A 1 348 ? -44.991 -6.249 77.585 1.00 94.50 348 ILE A C 1
ATOM 2688 O O . ILE A 1 348 ? -45.220 -6.469 78.767 1.00 94.50 348 ILE A O 1
ATOM 2692 N N . GLU A 1 349 ? -45.615 -5.283 76.908 1.00 93.12 349 GLU A N 1
ATOM 2693 C CA . GLU A 1 349 ? -46.639 -4.425 77.518 1.00 93.12 349 GLU A CA 1
ATOM 2694 C C . GLU A 1 349 ? -47.809 -5.242 78.085 1.00 93.12 349 GLU A C 1
ATOM 2696 O O . GLU A 1 349 ? -48.245 -4.988 79.205 1.00 93.12 349 GLU A O 1
ATOM 2701 N N . GLY A 1 350 ? -48.282 -6.253 77.349 1.00 92.56 350 GLY A N 1
ATOM 2702 C CA . GLY A 1 350 ? -49.352 -7.145 77.793 1.00 92.56 350 GLY A CA 1
ATOM 2703 C C . GLY A 1 350 ? -48.967 -7.996 79.005 1.00 92.56 350 GLY A C 1
ATOM 2704 O O . GLY A 1 350 ? -49.699 -8.023 79.991 1.00 92.56 350 GLY A O 1
ATOM 2705 N N . THR A 1 351 ? -47.811 -8.667 78.963 1.00 92.69 351 THR A N 1
ATOM 2706 C CA . THR A 1 351 ? -47.347 -9.531 80.065 1.00 92.69 351 THR A CA 1
ATOM 2707 C C . THR A 1 351 ? -47.002 -8.729 81.315 1.00 92.69 351 THR A C 1
ATOM 2709 O O . THR A 1 351 ? -47.422 -9.108 82.406 1.00 92.69 351 THR A O 1
ATOM 2712 N N . VAL A 1 352 ? -46.320 -7.589 81.172 1.00 94.00 352 VAL A N 1
ATOM 2713 C CA . VAL A 1 352 ? -46.083 -6.647 82.274 1.00 94.00 352 VAL A CA 1
ATOM 2714 C C . VAL A 1 352 ? -47.405 -6.133 82.832 1.00 94.00 352 VAL A C 1
ATOM 2716 O O . VAL A 1 352 ? -47.579 -6.135 84.047 1.00 94.00 352 VAL A O 1
ATOM 2719 N N . GLY A 1 353 ? -48.355 -5.756 81.972 1.00 91.88 353 GLY A N 1
ATOM 2720 C CA . GLY A 1 353 ? -49.697 -5.352 82.388 1.00 91.88 353 GLY A CA 1
ATOM 2721 C C . GLY A 1 353 ? -50.364 -6.406 83.272 1.00 91.88 353 GLY A C 1
ATOM 2722 O O . GLY A 1 353 ? -50.808 -6.076 84.369 1.00 91.88 353 GLY A O 1
ATOM 2723 N N . CYS A 1 354 ? -50.346 -7.677 82.854 1.00 92.62 354 CYS A N 1
ATOM 2724 C CA . CYS A 1 354 ? -50.861 -8.796 83.647 1.00 92.62 354 CYS A CA 1
ATOM 2725 C C . CYS A 1 354 ? -50.136 -8.956 84.993 1.00 92.62 354 CYS A C 1
ATOM 2727 O O . CYS A 1 354 ? -50.789 -9.068 86.029 1.00 92.62 354 CYS A O 1
ATOM 2729 N N . VAL A 1 355 ? -48.798 -8.933 85.005 1.00 93.31 355 VAL A N 1
ATOM 2730 C CA . VAL A 1 355 ? -48.005 -9.050 86.243 1.00 93.31 355 VAL A CA 1
ATOM 2731 C C . VAL A 1 355 ? -48.310 -7.900 87.197 1.00 93.31 355 VAL A C 1
ATOM 2733 O O . VAL A 1 355 ? -48.467 -8.129 88.394 1.00 93.31 355 VAL A O 1
ATOM 2736 N N . LEU A 1 356 ? -48.442 -6.673 86.692 1.00 92.31 356 LEU A N 1
ATOM 2737 C CA . LEU A 1 356 ? -48.801 -5.512 87.502 1.00 92.31 356 LEU A CA 1
ATOM 2738 C C . LEU A 1 356 ? -50.211 -5.648 88.081 1.00 92.31 356 LEU A C 1
ATOM 2740 O O . LEU A 1 356 ? -50.382 -5.382 89.270 1.00 92.31 356 LEU A O 1
ATOM 2744 N N . THR A 1 357 ? -51.188 -6.109 87.289 1.00 92.31 357 THR A N 1
ATOM 2745 C CA . THR A 1 357 ? -52.557 -6.350 87.774 1.00 92.31 357 THR A CA 1
ATOM 2746 C C . THR A 1 357 ? -52.621 -7.455 88.829 1.00 92.31 357 THR A C 1
ATOM 2748 O O . THR A 1 357 ? -53.268 -7.274 89.860 1.00 92.31 357 THR A O 1
ATOM 2751 N N . GLU A 1 358 ? -51.902 -8.562 88.632 1.00 91.06 358 GLU A N 1
ATOM 2752 C CA . GLU A 1 358 ? -51.804 -9.661 89.604 1.00 91.06 358 GLU A CA 1
ATOM 2753 C C . GLU A 1 358 ? -51.085 -9.209 90.879 1.00 91.06 358 GLU A C 1
ATOM 2755 O O . GLU A 1 358 ? -51.545 -9.470 91.986 1.00 91.06 358 GLU A O 1
ATOM 2760 N N . THR A 1 359 ? -50.001 -8.440 90.749 1.00 92.00 359 THR A N 1
ATOM 2761 C CA . THR A 1 359 ? -49.267 -7.877 91.893 1.00 92.00 359 THR A CA 1
ATOM 2762 C C . THR A 1 359 ? -50.148 -6.910 92.690 1.00 92.00 359 THR A C 1
ATOM 2764 O O . THR A 1 359 ? -50.122 -6.937 93.922 1.00 92.00 359 THR A O 1
ATOM 2767 N N . SER A 1 360 ? -50.963 -6.077 92.025 1.00 88.44 360 SER A N 1
ATOM 2768 C CA . SER A 1 360 ? -51.954 -5.241 92.717 1.00 88.44 360 SER A CA 1
ATOM 2769 C C . SER A 1 360 ? -53.042 -6.074 93.393 1.00 88.44 360 SER A C 1
ATOM 2771 O O . SER A 1 360 ? -53.332 -5.822 94.559 1.00 88.44 360 SER A O 1
ATOM 2773 N N . GLY A 1 361 ? -53.567 -7.111 92.731 1.00 89.38 361 GLY A N 1
ATOM 2774 C CA . GLY A 1 361 ? -54.560 -8.016 93.316 1.00 89.38 361 GLY A CA 1
ATOM 2775 C C . GLY A 1 361 ? -54.020 -8.780 94.530 1.00 89.38 361 GLY A C 1
ATOM 2776 O O . GLY A 1 361 ? -54.698 -8.891 95.549 1.00 89.38 361 GLY A O 1
ATOM 2777 N N . MET A 1 362 ? -52.764 -9.234 94.483 1.00 88.75 362 MET A N 1
ATOM 2778 C CA . MET A 1 362 ? -52.072 -9.829 95.631 1.00 88.75 362 MET A CA 1
ATOM 2779 C C . MET A 1 362 ? -51.878 -8.824 96.768 1.00 88.75 362 MET A C 1
ATOM 2781 O O . MET A 1 362 ? -52.024 -9.198 97.929 1.00 88.75 362 MET A O 1
ATOM 2785 N N . SER A 1 363 ? -51.568 -7.560 96.465 1.00 89.25 363 SER A N 1
ATOM 2786 C CA . SER A 1 363 ? -51.475 -6.506 97.483 1.00 89.25 363 SER A CA 1
ATOM 2787 C C . SER A 1 363 ? -52.816 -6.297 98.178 1.00 89.25 363 SER A C 1
ATOM 2789 O O . SER A 1 363 ? -52.867 -6.310 99.405 1.00 89.25 363 SER A O 1
ATOM 2791 N N . GLU A 1 364 ? -53.901 -6.190 97.409 1.00 88.12 364 GLU A N 1
ATOM 2792 C CA . GLU A 1 364 ? -55.263 -6.081 97.940 1.00 88.12 364 GLU A CA 1
ATOM 2793 C C . GLU A 1 364 ? -55.643 -7.302 98.790 1.00 88.12 364 GLU A C 1
ATOM 2795 O O . GLU A 1 364 ? -56.225 -7.154 99.865 1.00 88.12 364 GLU A O 1
ATOM 2800 N N . ALA A 1 365 ? -55.270 -8.512 98.361 1.00 87.12 365 ALA A N 1
ATOM 2801 C CA . ALA A 1 365 ? -55.509 -9.742 99.113 1.00 87.12 365 ALA A CA 1
ATOM 2802 C C . ALA A 1 365 ? -54.702 -9.801 100.422 1.00 87.12 365 ALA A C 1
ATOM 2804 O O . ALA A 1 365 ? -55.234 -10.220 101.450 1.00 87.12 365 ALA A O 1
ATOM 2805 N N . VAL A 1 366 ? -53.438 -9.361 100.417 1.00 88.69 366 VAL A N 1
ATOM 2806 C CA . VAL A 1 366 ? -52.600 -9.249 101.624 1.00 88.69 366 VAL A CA 1
ATOM 2807 C C . VAL A 1 366 ? -53.180 -8.216 102.592 1.00 88.69 366 VAL A C 1
ATOM 2809 O O . VAL A 1 366 ? -53.236 -8.481 103.795 1.00 88.69 366 VAL A O 1
ATOM 2812 N N . ASP A 1 367 ? -53.666 -7.080 102.090 1.00 85.44 367 ASP A N 1
ATOM 2813 C CA . ASP A 1 367 ? -54.332 -6.058 102.902 1.00 85.44 367 ASP A CA 1
ATOM 2814 C C . ASP A 1 367 ? -55.648 -6.584 103.492 1.00 85.44 367 ASP A C 1
ATOM 2816 O O . ASP A 1 367 ? -55.893 -6.442 104.693 1.00 85.44 367 ASP A O 1
ATOM 2820 N N . ALA A 1 368 ? -56.467 -7.274 102.695 1.00 85.00 368 ALA A N 1
ATOM 2821 C CA . ALA A 1 368 ? -57.693 -7.919 103.158 1.00 85.00 368 ALA A CA 1
ATOM 2822 C C . ALA A 1 368 ? -57.413 -9.009 104.208 1.00 85.00 368 ALA A C 1
ATOM 2824 O O . ALA A 1 368 ? -58.108 -9.078 105.224 1.00 85.00 368 ALA A O 1
ATOM 2825 N N . LEU A 1 369 ? -56.368 -9.824 104.013 1.00 86.06 369 LEU A N 1
ATOM 2826 C CA . LEU A 1 369 ? -55.907 -10.815 104.986 1.00 86.06 369 LEU A CA 1
ATOM 2827 C C . LEU A 1 369 ? -55.452 -10.136 106.280 1.00 86.06 369 LEU A C 1
ATOM 2829 O O . LEU A 1 369 ? -55.793 -10.606 107.362 1.00 86.06 369 LEU A O 1
ATOM 2833 N N . ASN A 1 370 ? -54.719 -9.025 106.193 1.00 86.19 370 ASN A N 1
ATOM 2834 C CA . ASN A 1 370 ? -54.304 -8.257 107.361 1.00 86.19 370 ASN A CA 1
ATOM 2835 C C . ASN A 1 370 ? -55.520 -7.726 108.135 1.00 86.19 370 ASN A C 1
ATOM 2837 O O . ASN A 1 370 ? -55.612 -7.908 109.350 1.00 86.19 370 ASN A O 1
ATOM 2841 N N . VAL A 1 371 ? -56.500 -7.139 107.440 1.00 85.38 371 VAL A N 1
ATOM 2842 C CA . VAL A 1 371 ? -57.764 -6.677 108.037 1.00 85.38 371 VAL A CA 1
ATOM 2843 C C . VAL A 1 371 ? -58.522 -7.839 108.686 1.00 85.38 371 VAL A C 1
ATOM 2845 O O . VAL A 1 371 ? -58.956 -7.730 109.833 1.00 85.38 371 VAL A O 1
ATOM 2848 N N . ALA A 1 372 ? -58.643 -8.982 108.009 1.00 83.62 372 ALA A N 1
ATOM 2849 C CA . ALA A 1 372 ? -59.319 -10.163 108.540 1.00 83.62 372 ALA A CA 1
ATOM 2850 C C . ALA A 1 372 ? -58.581 -10.764 109.749 1.00 83.62 372 ALA A C 1
ATOM 2852 O O . ALA A 1 372 ? -59.207 -11.088 110.758 1.00 83.62 372 ALA A O 1
ATOM 2853 N N . ALA A 1 373 ? -57.253 -10.873 109.691 1.00 84.62 373 ALA A N 1
ATOM 2854 C CA . ALA A 1 373 ? -56.418 -11.402 110.764 1.00 84.62 373 ALA A CA 1
ATOM 2855 C C . ALA A 1 373 ? -56.408 -10.475 111.986 1.00 84.62 373 ALA A C 1
ATOM 2857 O O . ALA A 1 373 ? -56.523 -10.950 113.115 1.00 84.62 373 ALA A O 1
ATOM 2858 N N . THR A 1 374 ? -56.324 -9.156 111.791 1.00 84.12 374 THR A N 1
ATOM 2859 C CA . THR A 1 374 ? -56.429 -8.170 112.880 1.00 84.12 374 THR A CA 1
ATOM 2860 C C . THR A 1 374 ? -57.829 -8.146 113.484 1.00 84.12 374 THR A C 1
ATOM 2862 O O . THR A 1 374 ? -57.951 -8.132 114.711 1.00 84.12 374 THR A O 1
ATOM 2865 N N . ALA A 1 375 ? -58.886 -8.238 112.671 1.00 82.25 375 ALA A N 1
ATOM 2866 C CA . ALA A 1 375 ? -60.260 -8.376 113.147 1.00 82.25 375 ALA A CA 1
ATOM 2867 C C . ALA A 1 375 ? -60.464 -9.680 113.935 1.00 82.25 375 ALA A C 1
ATOM 2869 O O . ALA A 1 375 ? -61.035 -9.647 115.024 1.00 82.25 375 ALA A O 1
ATOM 2870 N N . ALA A 1 376 ? -59.949 -10.812 113.448 1.00 81.50 376 ALA A N 1
ATOM 2871 C CA . ALA A 1 376 ? -60.009 -12.105 114.126 1.00 81.50 376 ALA A CA 1
ATOM 2872 C C . ALA A 1 376 ? -59.206 -12.104 115.434 1.00 81.50 376 ALA A C 1
ATOM 2874 O O . ALA A 1 376 ? -59.727 -12.519 116.464 1.00 81.50 376 ALA A O 1
ATOM 2875 N N . LEU A 1 377 ? -57.980 -11.570 115.445 1.00 83.81 377 LEU A N 1
ATOM 2876 C CA . LEU A 1 377 ? -57.186 -11.390 116.666 1.00 83.81 377 LEU A CA 1
ATOM 2877 C C . LEU A 1 377 ? -57.868 -10.430 117.650 1.00 83.81 377 LEU A C 1
ATOM 2879 O O . LEU A 1 377 ? -57.823 -10.655 118.859 1.00 83.81 377 LEU A O 1
ATOM 2883 N N . GLY A 1 378 ? -58.519 -9.379 117.151 1.00 81.81 378 GLY A N 1
ATOM 2884 C CA . GLY A 1 378 ? -59.330 -8.459 117.943 1.00 81.81 378 GLY A CA 1
ATOM 2885 C C . GLY A 1 378 ? -60.575 -9.129 118.527 1.00 81.81 378 GLY A C 1
ATOM 2886 O O . GLY A 1 378 ? -60.905 -8.886 119.686 1.00 81.81 378 GLY A O 1
ATOM 2887 N N . ASN A 1 379 ? -61.235 -10.000 117.760 1.00 82.00 379 ASN A N 1
ATOM 2888 C CA . ASN A 1 379 ? -62.356 -10.824 118.209 1.00 82.00 379 ASN A CA 1
ATOM 2889 C C . ASN A 1 379 ? -61.902 -11.859 119.241 1.00 82.00 379 ASN A C 1
ATOM 2891 O O . ASN A 1 379 ? -62.577 -12.005 120.248 1.00 82.00 379 ASN A O 1
ATOM 2895 N N . ILE A 1 380 ? -60.754 -12.517 119.048 1.00 81.25 380 ILE A N 1
ATOM 2896 C CA . ILE A 1 380 ? -60.164 -13.439 120.028 1.00 81.25 380 ILE A CA 1
ATOM 2897 C C . ILE A 1 380 ? -59.846 -12.680 121.312 1.00 81.25 380 ILE A C 1
ATOM 2899 O O . ILE A 1 380 ? -60.301 -13.092 122.366 1.00 81.25 380 ILE A O 1
ATOM 2903 N N . ARG A 1 381 ? -59.148 -11.537 121.245 1.00 80.88 381 ARG A N 1
ATOM 2904 C CA . ARG A 1 381 ? -58.866 -10.703 122.427 1.00 80.88 381 ARG A CA 1
ATOM 2905 C C . ARG A 1 381 ? -60.142 -10.297 123.157 1.00 80.88 381 ARG A C 1
ATOM 2907 O O . ARG A 1 381 ? -60.199 -10.436 124.374 1.00 80.88 381 ARG A O 1
ATOM 2914 N N . ARG A 1 382 ? -61.163 -9.834 122.425 1.00 78.94 382 ARG A N 1
ATOM 2915 C CA . ARG A 1 382 ? -62.471 -9.495 123.000 1.00 78.94 382 ARG A CA 1
ATOM 2916 C C . ARG A 1 382 ? -63.138 -10.715 123.617 1.00 78.94 382 ARG A C 1
ATOM 2918 O O . ARG A 1 382 ? -63.505 -10.628 124.771 1.00 78.94 382 ARG A O 1
ATOM 2925 N N . ALA A 1 383 ? -63.212 -11.848 122.924 1.00 75.75 383 ALA A N 1
ATOM 2926 C CA . ALA A 1 383 ? -63.783 -13.086 123.444 1.00 75.75 383 ALA A CA 1
ATOM 2927 C C . ALA A 1 383 ? -63.033 -13.589 124.684 1.00 75.75 383 ALA A C 1
ATOM 2929 O O . ALA A 1 383 ? -63.677 -13.976 125.645 1.00 75.75 383 ALA A O 1
ATOM 2930 N N . THR A 1 384 ? -61.699 -13.525 124.719 1.00 77.12 384 THR A N 1
ATOM 2931 C CA . THR A 1 384 ? -60.896 -13.848 125.909 1.00 77.12 384 THR A CA 1
ATOM 2932 C C . THR A 1 384 ? -61.171 -12.869 127.050 1.00 77.12 384 THR A C 1
ATOM 2934 O O . THR A 1 384 ? -61.265 -13.293 128.195 1.00 77.12 384 THR A O 1
ATOM 2937 N N . GLN A 1 385 ? -61.356 -11.578 126.763 1.00 75.75 385 GLN A N 1
ATOM 2938 C CA . GLN A 1 385 ? -61.735 -10.573 127.758 1.00 75.75 385 GLN A CA 1
ATOM 2939 C C . GLN A 1 385 ? -63.184 -10.758 128.243 1.00 75.75 385 GLN A C 1
ATOM 2941 O O . GLN A 1 385 ? -63.454 -10.591 129.431 1.00 75.75 385 GLN A O 1
ATOM 2946 N N . THR A 1 386 ? -64.111 -11.160 127.371 1.00 71.06 386 THR A N 1
ATOM 2947 C CA . THR A 1 386 ? -65.484 -11.533 127.730 1.00 71.06 386 THR A CA 1
ATOM 2948 C C . THR A 1 386 ? -65.471 -12.792 128.590 1.00 71.06 386 THR A C 1
ATOM 2950 O O . THR A 1 386 ? -66.053 -12.776 129.662 1.00 71.06 386 THR A O 1
ATOM 2953 N N . LEU A 1 387 ? -64.708 -13.824 128.220 1.00 67.38 387 LEU A N 1
ATOM 2954 C CA . LEU A 1 387 ? -64.531 -15.035 129.025 1.00 67.38 387 LEU A CA 1
ATOM 2955 C C . LEU A 1 387 ? -63.924 -14.711 130.398 1.00 67.38 387 LEU A C 1
ATOM 2957 O O . LEU A 1 387 ? -64.396 -15.205 131.412 1.00 67.38 387 LEU A O 1
ATOM 2961 N N . ALA A 1 388 ? -62.911 -13.840 130.446 1.00 69.88 388 ALA A N 1
ATOM 2962 C CA . ALA A 1 388 ? -62.285 -13.399 131.689 1.00 69.88 388 ALA A CA 1
ATOM 2963 C C . ALA A 1 388 ? -63.215 -12.539 132.564 1.00 69.88 388 ALA A C 1
ATOM 2965 O O . ALA A 1 388 ? -63.093 -12.570 133.781 1.00 69.88 388 ALA A O 1
ATOM 2966 N N . SER A 1 389 ? -64.146 -11.782 131.975 1.00 65.94 389 SER A N 1
ATOM 2967 C CA . SER A 1 389 ? -65.121 -10.961 132.717 1.00 65.94 389 SER A CA 1
ATOM 2968 C C . SER A 1 389 ? -66.407 -11.714 133.085 1.00 65.94 389 SER A C 1
ATOM 2970 O O . SER A 1 389 ? -67.022 -11.393 134.099 1.00 65.94 389 SER A O 1
ATOM 2972 N N . GLU A 1 390 ? -66.800 -12.739 132.324 1.00 58.91 390 GLU A N 1
ATOM 2973 C CA . GLU A 1 390 ? -67.893 -13.658 132.668 1.00 58.91 390 GLU A CA 1
ATOM 2974 C C . GLU A 1 390 ? -67.459 -14.730 133.673 1.00 58.91 390 GLU A C 1
ATOM 2976 O O . GLU A 1 390 ? -68.256 -15.080 134.536 1.00 58.91 390 GLU A O 1
ATOM 2981 N N . ALA A 1 391 ? -66.195 -15.171 133.668 1.00 56.81 391 ALA A N 1
ATOM 2982 C CA . ALA A 1 391 ? -65.652 -16.076 134.690 1.00 56.81 391 ALA A CA 1
ATOM 2983 C C . ALA A 1 391 ? -65.553 -15.442 136.095 1.00 56.81 391 ALA A C 1
ATOM 2985 O O . ALA A 1 391 ? -65.356 -16.154 137.075 1.00 56.81 391 ALA A O 1
ATOM 2986 N N . VAL A 1 392 ? -65.688 -14.114 136.201 1.00 55.81 392 VAL A N 1
ATOM 2987 C CA . VAL A 1 392 ? -65.661 -13.352 137.467 1.00 55.81 392 VAL A CA 1
ATOM 2988 C C . VAL A 1 392 ? -67.079 -12.959 137.927 1.00 55.81 392 VAL A C 1
ATOM 2990 O O . VAL A 1 392 ? -67.249 -12.364 138.989 1.00 55.81 392 VAL A O 1
ATOM 2993 N N . LYS A 1 393 ? -68.132 -13.314 137.175 1.00 49.75 393 LYS A N 1
ATOM 2994 C CA . LYS A 1 393 ? -69.514 -13.174 137.653 1.00 49.75 393 LYS A CA 1
ATOM 2995 C C . LYS A 1 393 ? -69.873 -14.357 138.549 1.00 49.75 393 LYS A C 1
ATOM 2997 O O . LYS A 1 393 ? -69.815 -15.502 138.117 1.00 49.75 393 LYS A O 1
ATOM 3002 N N . GLU A 1 394 ? -70.288 -14.058 139.780 1.00 47.00 394 GLU A N 1
ATOM 3003 C CA . GLU A 1 394 ? -70.893 -15.034 140.689 1.00 47.00 394 GLU A CA 1
ATOM 3004 C C . GLU A 1 394 ? -72.074 -15.743 140.015 1.00 47.00 394 GLU A C 1
ATOM 3006 O O . GLU A 1 394 ? -73.008 -15.104 139.516 1.00 47.00 394 GLU A O 1
ATOM 3011 N N . ASP A 1 395 ? -72.012 -17.074 140.032 1.00 44.59 395 ASP A N 1
ATOM 3012 C CA . ASP A 1 395 ? -73.058 -17.984 139.584 1.00 44.59 395 ASP A CA 1
ATOM 3013 C C . ASP A 1 395 ? -74.300 -17.804 140.472 1.00 44.59 395 ASP A C 1
ATOM 3015 O O . ASP A 1 395 ? -74.431 -18.382 141.553 1.00 44.59 395 ASP A O 1
ATOM 3019 N N . LYS A 1 396 ? -75.200 -16.905 140.056 1.00 43.66 396 LYS A N 1
ATOM 3020 C CA . LYS A 1 396 ? -76.497 -16.719 140.711 1.00 43.66 396 LYS A CA 1
ATOM 3021 C C . LYS A 1 396 ? -77.372 -17.934 140.389 1.00 43.66 396 LYS A C 1
ATOM 3023 O O . LYS A 1 396 ? -77.673 -18.141 139.210 1.00 43.66 396 LYS A O 1
ATOM 3028 N N . PRO A 1 397 ? -77.865 -18.683 141.395 1.00 47.75 397 PRO A N 1
ATOM 3029 C CA . PRO A 1 397 ? -78.679 -19.866 141.168 1.00 47.75 397 PRO A CA 1
ATOM 3030 C C . PRO A 1 397 ? -80.017 -19.439 140.565 1.00 47.75 397 PRO A C 1
ATOM 3032 O O . PRO A 1 397 ? -80.944 -19.006 141.250 1.00 47.75 397 PRO A O 1
ATOM 3035 N N . THR A 1 398 ? -80.122 -19.545 139.245 1.00 48.00 398 THR A N 1
ATOM 3036 C CA . THR A 1 398 ? -81.402 -19.487 138.551 1.00 48.00 398 THR A CA 1
ATOM 3037 C C . THR A 1 398 ? -82.117 -20.792 138.881 1.00 48.00 398 THR A C 1
ATOM 3039 O O . THR A 1 398 ? -81.824 -21.839 138.314 1.00 48.00 398 THR A O 1
ATOM 3042 N N . GLY A 1 399 ? -83.020 -20.737 139.867 1.00 48.94 399 GLY A N 1
ATOM 3043 C CA . GLY A 1 399 ? -83.870 -21.834 140.349 1.00 48.94 399 GLY A CA 1
ATOM 3044 C C . GLY A 1 399 ? -84.878 -22.355 139.316 1.00 48.94 399 GLY A C 1
ATOM 3045 O O . GLY A 1 399 ? -86.052 -22.538 139.617 1.00 48.94 399 GLY A O 1
ATOM 3046 N N . LEU A 1 400 ? -84.421 -22.587 138.090 1.00 46.50 400 LEU A N 1
ATOM 3047 C CA . LEU A 1 400 ? -85.140 -23.194 136.987 1.00 46.50 400 LEU A CA 1
ATOM 3048 C C . LEU A 1 400 ? -84.237 -24.275 136.401 1.00 46.50 400 LEU A C 1
ATOM 3050 O O . LEU A 1 400 ? -83.549 -24.084 135.403 1.00 46.50 400 LEU A O 1
ATOM 3054 N N . THR A 1 401 ? -84.269 -25.443 137.036 1.00 47.03 401 THR A N 1
ATOM 3055 C CA . THR A 1 401 ? -83.894 -26.700 136.396 1.00 47.03 401 THR A CA 1
ATOM 3056 C C . THR A 1 401 ? -84.648 -26.816 135.064 1.00 47.03 401 THR A C 1
ATOM 3058 O O . THR A 1 401 ? -85.885 -26.810 135.055 1.00 47.03 401 THR A O 1
ATOM 3061 N N . PRO A 1 402 ? -83.959 -26.934 133.914 1.00 51.09 402 PRO A N 1
ATOM 3062 C CA . PRO A 1 402 ? -84.630 -27.217 132.659 1.00 51.09 402 PRO A CA 1
ATOM 3063 C C . PRO A 1 402 ? -85.287 -28.594 132.751 1.00 51.09 402 PRO A C 1
ATOM 3065 O O . PRO A 1 402 ? -84.628 -29.632 132.830 1.00 51.09 402 PRO A O 1
ATOM 3068 N N . ARG A 1 403 ? -86.621 -28.589 132.762 1.00 49.69 403 ARG A N 1
ATOM 3069 C CA . ARG A 1 403 ? -87.459 -29.778 132.618 1.00 49.69 403 ARG A CA 1
ATOM 3070 C C . ARG A 1 403 ? -86.979 -30.627 131.439 1.00 49.69 403 ARG A C 1
ATOM 3072 O O . ARG A 1 403 ? -86.738 -30.126 130.342 1.00 49.69 403 ARG A O 1
ATOM 3079 N N . LYS A 1 404 ? -86.928 -31.937 131.685 1.00 41.56 404 LYS A N 1
ATOM 3080 C CA . LYS A 1 404 ? -86.806 -33.032 130.715 1.00 41.56 404 LYS A CA 1
ATOM 3081 C C . LYS A 1 404 ? -87.589 -32.684 129.435 1.00 41.56 404 LYS A C 1
ATOM 3083 O O . LYS A 1 404 ? -88.818 -32.650 129.460 1.00 41.56 404 LYS A O 1
ATOM 3088 N N . ARG A 1 405 ? -86.891 -32.397 128.326 1.00 48.03 405 ARG A N 1
ATOM 3089 C CA . ARG A 1 405 ? -87.520 -32.265 127.001 1.00 48.03 405 ARG A CA 1
ATOM 3090 C C . ARG A 1 405 ? -88.284 -33.558 126.726 1.00 48.03 405 ARG A C 1
ATOM 3092 O O . ARG A 1 405 ? -87.670 -34.618 126.612 1.00 48.03 405 ARG A O 1
ATOM 3099 N N . SER A 1 406 ? -89.603 -33.476 126.591 1.00 43.84 406 SER A N 1
ATOM 3100 C CA . SER A 1 406 ? -90.369 -34.506 125.904 1.00 43.84 406 SER A CA 1
ATOM 3101 C C . SER A 1 406 ? -89.884 -34.528 124.455 1.00 43.84 406 SER A C 1
ATOM 3103 O O . SER A 1 406 ? -90.218 -33.665 123.644 1.00 43.84 406 SER A O 1
ATOM 3105 N N . ARG A 1 407 ? -89.028 -35.497 124.116 1.00 41.34 407 ARG A N 1
ATOM 3106 C CA . ARG A 1 407 ? -88.859 -35.879 122.716 1.00 41.34 407 ARG A CA 1
ATOM 3107 C C . ARG A 1 407 ? -90.227 -36.374 122.260 1.00 41.34 407 ARG A C 1
ATOM 3109 O O . ARG A 1 407 ? -90.664 -37.436 122.688 1.00 41.34 407 ARG A O 1
ATOM 3116 N N . LYS A 1 408 ? -90.905 -35.601 121.412 1.00 43.19 408 LYS A N 1
ATOM 3117 C CA . LYS A 1 408 ? -91.880 -36.177 120.489 1.00 43.19 408 LYS A CA 1
ATOM 3118 C C . LYS A 1 408 ? -91.080 -37.098 119.574 1.00 43.19 408 LYS A C 1
ATOM 3120 O O . LYS A 1 408 ? -90.384 -36.629 118.679 1.00 43.19 408 LYS A O 1
ATOM 3125 N N . MET A 1 409 ? -91.090 -38.384 119.892 1.00 43.66 409 MET A N 1
ATOM 3126 C CA . MET A 1 409 ? -90.685 -39.421 118.961 1.00 43.66 409 MET A CA 1
ATOM 3127 C C . MET A 1 409 ? -91.747 -39.400 117.860 1.00 43.66 409 MET A C 1
ATOM 3129 O O . MET A 1 409 ? -92.923 -39.625 118.127 1.00 43.66 409 MET A O 1
ATOM 3133 N N . VAL A 1 410 ? -91.361 -38.965 116.663 1.00 45.66 410 VAL A N 1
ATOM 3134 C CA . VAL A 1 410 ? -92.183 -39.142 115.466 1.00 45.66 410 VAL A CA 1
ATOM 3135 C C . VAL A 1 410 ? -92.067 -40.627 115.137 1.00 45.66 410 VAL A C 1
ATOM 3137 O O . VAL A 1 410 ? -91.003 -41.068 114.712 1.00 45.66 410 VAL A O 1
ATOM 3140 N N . GLU A 1 411 ? -93.110 -41.395 115.449 1.00 52.06 411 GLU A N 1
ATOM 3141 C CA . GLU A 1 411 ? -93.161 -42.855 115.269 1.00 52.06 411 GLU A CA 1
ATOM 3142 C C . GLU A 1 411 ? -93.400 -43.299 113.819 1.00 52.06 411 GLU A C 1
ATOM 3144 O O . GLU A 1 411 ? -93.328 -44.488 113.551 1.00 52.06 411 GLU A O 1
ATOM 3149 N N . ASP A 1 412 ? -93.541 -42.374 112.868 1.00 51.44 412 ASP A N 1
ATOM 3150 C CA . ASP A 1 412 ? -93.542 -42.686 111.437 1.00 51.44 412 ASP A CA 1
ATOM 3151 C C . ASP A 1 412 ? -92.574 -41.758 110.697 1.00 51.44 412 ASP A C 1
ATOM 3153 O O . ASP A 1 412 ? -92.909 -40.642 110.291 1.00 51.44 412 ASP A O 1
ATOM 3157 N N . LEU A 1 413 ? -91.337 -42.223 110.516 1.00 54.12 413 LEU A N 1
ATOM 3158 C CA . LEU A 1 413 ? -90.530 -41.750 109.397 1.00 54.12 413 LEU A CA 1
ATOM 3159 C C . LEU A 1 413 ? -91.098 -42.404 108.128 1.00 54.12 413 LEU A C 1
ATOM 3161 O O . LEU A 1 413 ? -91.103 -43.634 108.053 1.00 54.12 413 LEU A O 1
ATOM 3165 N N . PRO A 1 414 ? -91.554 -41.637 107.121 1.00 60.53 414 PRO A N 1
ATOM 3166 C CA . PRO A 1 414 ? -91.884 -42.222 105.830 1.00 60.53 414 PRO A CA 1
ATOM 3167 C C . PRO A 1 414 ? -90.633 -42.920 105.267 1.00 60.53 414 PRO A C 1
ATOM 3169 O O . PRO A 1 414 ? -89.526 -42.392 105.432 1.00 60.53 414 PRO A O 1
ATOM 3172 N N . PRO A 1 415 ? -90.770 -44.096 104.625 1.00 63.75 415 PRO A N 1
ATOM 3173 C CA . PRO A 1 415 ? -89.639 -44.800 104.039 1.00 63.75 415 PRO A CA 1
ATOM 3174 C C . PRO A 1 415 ? -88.897 -43.860 103.090 1.00 63.75 415 PRO A C 1
ATOM 3176 O O . PRO A 1 415 ? -89.493 -43.217 102.224 1.00 63.75 415 PRO A O 1
ATOM 3179 N N . THR A 1 416 ? -87.587 -43.753 103.291 1.00 61.25 416 THR A N 1
ATOM 3180 C CA . THR A 1 416 ? -86.699 -42.997 102.417 1.00 61.25 416 THR A CA 1
ATOM 3181 C C . THR A 1 416 ? -86.865 -43.490 100.982 1.00 61.25 416 THR A C 1
ATOM 3183 O O . THR A 1 416 ? -86.774 -44.685 100.705 1.00 61.25 416 THR A O 1
ATOM 3186 N N . GLU A 1 417 ? -87.121 -42.556 100.064 1.00 68.81 417 GLU A N 1
ATOM 3187 C CA . GLU A 1 417 ? -87.135 -42.822 98.625 1.00 68.81 417 GLU A CA 1
ATOM 3188 C C . GLU A 1 417 ? -85.848 -43.560 98.215 1.00 68.81 417 GLU A C 1
ATOM 3190 O O . GLU A 1 417 ? -84.771 -43.332 98.775 1.00 68.81 417 GLU A O 1
ATOM 3195 N N . THR A 1 418 ? -85.941 -44.451 97.226 1.00 69.50 418 THR A N 1
ATOM 3196 C CA . THR A 1 418 ? -84.791 -45.228 96.746 1.00 69.50 418 THR A CA 1
ATOM 3197 C C . THR A 1 418 ? -83.618 -44.316 96.387 1.00 69.50 418 THR A C 1
ATOM 3199 O O . THR A 1 418 ? -83.807 -43.270 95.763 1.00 69.50 418 THR A O 1
ATOM 3202 N N . ARG A 1 419 ? -82.402 -44.745 96.745 1.00 68.00 419 ARG A N 1
ATOM 3203 C CA . ARG A 1 419 ? -81.124 -44.027 96.583 1.00 68.00 419 ARG A CA 1
ATOM 3204 C C . ARG A 1 419 ? -80.977 -43.292 95.243 1.00 68.00 419 ARG A C 1
ATOM 3206 O O . ARG A 1 419 ? -80.472 -42.172 95.222 1.00 68.00 419 ARG A O 1
ATOM 3213 N N . ASP A 1 420 ? -81.465 -43.866 94.149 1.00 67.06 420 ASP A N 1
ATOM 3214 C CA . ASP A 1 420 ? -81.369 -43.272 92.811 1.00 67.06 420 ASP A CA 1
ATOM 3215 C C . ASP A 1 420 ? -82.211 -42.004 92.630 1.00 67.06 420 ASP A C 1
ATOM 3217 O O . ASP A 1 420 ? -81.836 -41.131 91.848 1.00 67.06 420 ASP A O 1
ATOM 3221 N N . VAL A 1 421 ? -83.319 -41.868 93.363 1.00 69.94 421 VAL A N 1
ATOM 3222 C CA . VAL A 1 421 ? -84.176 -40.669 93.374 1.00 69.94 421 VAL A CA 1
ATOM 3223 C C . VAL A 1 421 ? -83.507 -39.556 94.175 1.00 69.94 421 VAL A C 1
ATOM 3225 O O . VAL A 1 421 ? -83.467 -38.413 93.723 1.00 69.94 421 VAL A O 1
ATOM 3228 N N . ILE A 1 422 ? -82.879 -39.897 95.303 1.00 68.25 422 ILE A N 1
ATOM 3229 C CA . ILE A 1 422 ? -82.110 -38.952 96.123 1.00 68.25 422 ILE A CA 1
ATOM 3230 C C . ILE A 1 422 ? -80.888 -38.441 95.343 1.00 68.25 422 ILE A C 1
ATOM 3232 O O . ILE A 1 422 ? -80.646 -37.234 95.303 1.00 68.25 422 ILE A O 1
ATOM 3236 N N . ILE A 1 423 ? -80.167 -39.327 94.643 1.00 70.06 423 ILE A N 1
ATOM 3237 C CA . ILE A 1 423 ? -79.024 -38.952 93.794 1.00 70.06 423 ILE A CA 1
ATOM 3238 C C . ILE A 1 423 ? -79.479 -38.101 92.602 1.00 70.06 423 ILE A C 1
ATOM 3240 O O . ILE A 1 423 ? -78.827 -37.105 92.286 1.00 70.06 423 ILE A O 1
ATOM 3244 N N . ARG A 1 424 ? -80.615 -38.422 91.963 1.00 69.88 424 ARG A N 1
ATOM 3245 C CA . ARG A 1 424 ? -81.172 -37.580 90.888 1.00 69.88 424 ARG A CA 1
ATOM 3246 C C . ARG A 1 424 ? -81.559 -36.196 91.392 1.00 69.88 424 ARG A C 1
ATOM 3248 O O . ARG A 1 424 ? -81.242 -35.220 90.726 1.00 69.88 424 ARG A O 1
ATOM 3255 N N . ARG A 1 425 ? -82.179 -36.102 92.572 1.00 72.38 425 ARG A N 1
ATOM 3256 C CA . ARG A 1 425 ? -82.611 -34.837 93.186 1.00 72.38 425 ARG A CA 1
ATOM 3257 C C . ARG A 1 425 ? -81.434 -33.963 93.623 1.00 72.38 425 ARG A C 1
ATOM 3259 O O . ARG A 1 425 ? -81.513 -32.741 93.524 1.00 72.38 425 ARG A O 1
ATOM 3266 N N . PHE A 1 426 ? -80.344 -34.585 94.075 1.00 64.38 426 PHE A N 1
ATOM 3267 C CA . PHE A 1 426 ? -79.096 -33.894 94.404 1.00 64.38 426 PHE A CA 1
ATOM 3268 C C . PHE A 1 426 ? -78.368 -33.403 93.145 1.00 64.38 426 PHE A C 1
ATOM 3270 O O . PHE A 1 426 ? -77.840 -32.300 93.136 1.00 64.38 426 PHE A O 1
ATOM 3277 N N . ARG A 1 427 ? -78.408 -34.172 92.046 1.00 66.69 427 ARG A N 1
ATOM 3278 C CA . ARG A 1 427 ? -77.868 -33.743 90.743 1.00 66.69 427 ARG A CA 1
ATOM 3279 C C . ARG A 1 427 ? -78.749 -32.710 90.026 1.00 66.69 427 ARG A C 1
ATOM 3281 O O . ARG A 1 427 ? -78.225 -31.916 89.258 1.00 66.69 427 ARG A O 1
ATOM 3288 N N . SER A 1 428 ? -80.065 -32.705 90.265 1.00 57.38 428 SER A N 1
ATOM 3289 C CA . SER A 1 428 ? -81.015 -31.780 89.624 1.00 57.38 428 SER A CA 1
ATOM 3290 C C . SER A 1 428 ? -81.163 -30.442 90.351 1.00 57.38 428 SER A C 1
ATOM 3292 O O . SER A 1 428 ? -81.597 -29.466 89.745 1.00 57.38 428 SER A O 1
ATOM 3294 N N . LYS A 1 429 ? -80.812 -30.367 91.642 1.00 54.72 429 LYS A N 1
ATOM 3295 C CA . LYS A 1 429 ? -80.627 -29.096 92.354 1.00 54.72 429 LYS A CA 1
ATOM 3296 C C . LYS A 1 429 ? -79.224 -28.575 92.068 1.00 54.72 429 LYS A C 1
ATOM 3298 O O . LYS A 1 429 ? -78.330 -28.643 92.904 1.00 54.72 429 LYS A O 1
ATOM 3303 N N . GLY A 1 430 ? -79.045 -28.093 90.844 1.00 60.22 430 GLY A N 1
ATOM 3304 C CA . GLY A 1 430 ? -77.885 -27.293 90.500 1.00 60.22 430 GLY A CA 1
ATOM 3305 C C . GLY A 1 430 ? -77.769 -26.099 91.449 1.00 60.22 430 GLY A C 1
ATOM 3306 O O . GLY A 1 430 ? -78.750 -25.395 91.682 1.00 60.22 430 GLY A O 1
ATOM 3307 N N . VAL A 1 431 ? -76.534 -25.881 91.903 1.00 55.03 431 VAL A N 1
ATOM 3308 C CA . VAL A 1 431 ? -75.997 -24.710 92.615 1.00 55.03 431 VAL A CA 1
ATOM 3309 C C . VAL A 1 431 ? -76.098 -24.728 94.147 1.00 55.03 431 VAL A C 1
ATOM 3311 O O . VAL A 1 431 ? -77.158 -24.540 94.731 1.00 55.03 431 VAL A O 1
ATOM 3314 N N . SER A 1 432 ? -74.931 -24.837 94.792 1.00 42.22 432 SER A N 1
ATOM 3315 C CA . SER A 1 432 ? -74.460 -23.902 95.832 1.00 42.22 432 SER A CA 1
ATOM 3316 C C . SER A 1 432 ? -72.996 -24.244 96.131 1.00 42.22 432 SER A C 1
ATOM 3318 O O . SER A 1 432 ? -72.697 -25.345 96.574 1.00 42.22 432 SER A O 1
ATOM 3320 N N . SER A 1 433 ? -72.031 -23.398 95.765 1.00 50.53 433 SER A N 1
ATOM 3321 C CA . SER A 1 433 ? -71.526 -22.365 96.680 1.00 50.53 433 SER A CA 1
ATOM 3322 C C . SER A 1 433 ? -71.260 -22.926 98.081 1.00 50.53 433 SER A C 1
ATOM 3324 O O . SER A 1 433 ? -72.089 -22.752 98.971 1.00 50.53 433 SER A O 1
ATOM 3326 N N . VAL A 1 434 ? -70.100 -23.566 98.253 1.00 41.47 434 VAL A N 1
ATOM 3327 C CA . VAL A 1 434 ? -69.221 -23.380 99.418 1.00 41.47 434 VAL A CA 1
ATOM 3328 C C . VAL A 1 434 ? -67.788 -23.553 98.912 1.00 41.47 434 VAL A C 1
ATOM 3330 O O . VAL A 1 434 ? -67.401 -24.640 98.492 1.00 41.47 434 VAL A O 1
ATOM 3333 N N . GLY A 1 435 ? -67.022 -22.465 98.896 1.00 48.56 435 GLY A N 1
ATOM 3334 C CA . GLY A 1 435 ? -65.574 -22.541 98.785 1.00 48.56 435 GLY A CA 1
ATOM 3335 C C . GLY A 1 435 ? -64.981 -23.032 100.103 1.00 48.56 435 GLY A C 1
ATOM 3336 O O . GLY A 1 435 ? -65.361 -22.555 101.171 1.00 48.56 435 GLY A O 1
ATOM 3337 N N . SER A 1 436 ? -64.039 -23.962 100.019 1.00 39.06 436 SER A N 1
ATOM 3338 C CA . SER A 1 436 ? -62.996 -24.140 101.025 1.00 39.06 436 SER A CA 1
ATOM 3339 C C . SER A 1 436 ? -61.803 -24.804 100.355 1.00 39.06 436 SER A C 1
ATOM 3341 O O . SER A 1 436 ? -61.829 -25.988 100.018 1.00 39.06 436 SER A O 1
ATOM 3343 N N . GLU A 1 437 ? -60.779 -23.997 100.132 1.00 44.84 437 GLU A N 1
ATOM 3344 C CA . GLU A 1 437 ? -59.428 -24.437 99.841 1.00 44.84 437 GLU A CA 1
ATOM 3345 C C . GLU A 1 437 ? -58.859 -25.239 101.029 1.00 44.84 437 GLU A C 1
ATOM 3347 O O . GLU A 1 437 ? -59.238 -25.031 102.182 1.00 44.84 437 GLU A O 1
ATOM 3352 N N . THR A 1 438 ? -57.872 -26.086 100.725 1.00 43.12 438 THR A N 1
ATOM 3353 C CA . THR A 1 438 ? -56.844 -26.658 101.622 1.00 43.12 438 THR A CA 1
ATOM 3354 C C . THR A 1 438 ? -57.245 -27.757 102.623 1.00 43.12 438 THR A C 1
ATOM 3356 O O . THR A 1 438 ? -57.783 -27.490 103.689 1.00 43.12 438 THR A O 1
ATOM 3359 N N . PHE A 1 439 ? -56.902 -29.015 102.306 1.00 37.62 439 PHE A N 1
ATOM 3360 C CA . PHE A 1 439 ? -55.829 -29.803 102.956 1.00 37.62 439 PHE A CA 1
ATOM 3361 C C . PHE A 1 439 ? -55.868 -31.267 102.472 1.00 37.62 439 PHE A C 1
ATOM 3363 O O . PHE A 1 439 ? -56.720 -32.042 102.894 1.00 37.62 439 PHE A O 1
ATOM 3370 N N . LEU A 1 440 ? -54.920 -31.640 101.609 1.00 41.31 440 LEU A N 1
ATOM 3371 C CA . LEU A 1 440 ? -54.111 -32.859 101.729 1.00 41.31 440 LEU A CA 1
ATOM 3372 C C . LEU A 1 440 ? -52.948 -32.734 100.741 1.00 41.31 440 LEU A C 1
ATOM 3374 O O . LEU A 1 440 ? -53.090 -32.917 99.535 1.00 41.31 440 LEU A O 1
ATOM 3378 N N . ALA A 1 441 ? -51.814 -32.323 101.294 1.00 42.44 441 ALA A N 1
ATOM 3379 C CA . ALA A 1 441 ? -50.518 -32.523 100.687 1.00 42.44 441 ALA A CA 1
ATOM 3380 C C . ALA A 1 441 ? -50.086 -33.986 100.874 1.00 42.44 441 ALA A C 1
ATOM 3382 O O . ALA A 1 441 ? -50.520 -34.652 101.812 1.00 42.44 441 ALA A O 1
ATOM 3383 N N . GLU A 1 442 ? -49.127 -34.360 100.031 1.00 40.44 442 GLU A N 1
ATOM 3384 C CA . GLU A 1 442 ? -48.050 -35.321 100.279 1.00 40.44 442 GLU A CA 1
ATOM 3385 C C . GLU A 1 442 ? -48.157 -36.736 99.673 1.00 40.44 442 GLU A C 1
ATOM 3387 O O . GLU A 1 442 ? -49.109 -37.483 99.877 1.00 40.44 442 GLU A O 1
ATOM 3392 N N . HIS A 1 443 ? -47.053 -37.065 98.985 1.00 39.69 443 HIS A N 1
ATOM 3393 C CA . HIS A 1 443 ? -46.549 -38.363 98.525 1.00 39.69 443 HIS A CA 1
ATOM 3394 C C . HIS A 1 443 ? -46.909 -38.842 97.107 1.00 39.69 443 HIS A C 1
ATOM 3396 O O . HIS A 1 443 ? -47.888 -39.540 96.860 1.00 39.69 443 HIS A O 1
ATOM 3402 N N . LEU A 1 444 ? -45.974 -38.551 96.189 1.00 48.31 444 LEU A N 1
ATOM 3403 C CA . LEU A 1 444 ? -45.544 -39.484 95.139 1.00 48.31 444 LEU A CA 1
ATOM 3404 C C . LEU A 1 444 ? -45.415 -40.914 95.701 1.00 48.31 444 LEU A C 1
ATOM 3406 O O . LEU A 1 444 ? -44.906 -41.086 96.813 1.00 48.31 444 LEU A O 1
ATOM 3410 N N . PRO A 1 445 ? -45.740 -41.928 94.888 1.00 47.47 445 PRO A N 1
ATOM 3411 C CA . PRO A 1 445 ? -44.678 -42.840 94.478 1.00 47.47 445 PRO A CA 1
ATOM 3412 C C . PRO A 1 445 ? -44.470 -42.865 92.965 1.00 47.47 445 PRO A C 1
ATOM 3414 O O . PRO A 1 445 ? -45.362 -42.603 92.160 1.00 47.47 445 PRO A O 1
ATOM 3417 N N . LEU A 1 446 ? -43.216 -43.164 92.658 1.00 40.88 446 LEU A N 1
ATOM 3418 C CA . LEU A 1 446 ? -42.583 -43.428 91.376 1.00 40.88 446 LEU A CA 1
ATOM 3419 C C . LEU A 1 446 ? -43.179 -44.652 90.640 1.00 40.88 446 LEU A C 1
ATOM 3421 O O . LEU A 1 446 ? -43.996 -45.371 91.214 1.00 40.88 446 LEU A O 1
ATOM 3425 N N . PRO A 1 447 ? -42.801 -44.846 89.360 1.00 60.50 447 PRO A N 1
ATOM 3426 C CA . PRO A 1 447 ? -43.327 -45.891 88.491 1.00 60.50 447 PRO A CA 1
ATOM 3427 C C . PRO A 1 447 ? -42.590 -47.218 88.704 1.00 60.50 447 PRO A C 1
ATOM 3429 O O . PRO A 1 447 ? -41.364 -47.230 88.668 1.00 60.50 447 PRO A O 1
ATOM 3432 N N . ASP A 1 448 ? -43.348 -48.309 88.807 1.00 39.38 448 ASP A N 1
ATOM 3433 C CA . ASP A 1 448 ? -42.835 -49.682 88.824 1.00 39.38 448 ASP A CA 1
ATOM 3434 C C . ASP A 1 448 ? -43.435 -50.420 87.613 1.00 39.38 448 ASP A C 1
ATOM 3436 O O . ASP A 1 448 ? -44.650 -50.385 87.403 1.00 39.38 448 ASP A O 1
ATOM 3440 N N . GLU A 1 449 ? -42.614 -50.812 86.635 1.00 41.69 449 GLU A N 1
ATOM 3441 C CA . GLU A 1 449 ? -41.933 -52.123 86.515 1.00 41.69 449 GLU A CA 1
ATOM 3442 C C . GLU A 1 449 ? -42.725 -53.006 85.536 1.00 41.69 449 GLU A C 1
ATOM 3444 O O . GLU A 1 449 ? -43.946 -52.917 85.469 1.00 41.69 449 GLU A O 1
ATOM 3449 N N . GLU A 1 450 ? -42.187 -53.879 84.693 1.00 40.91 450 GLU A N 1
ATOM 3450 C CA . GLU A 1 450 ? -40.871 -54.305 84.191 1.00 40.91 450 GLU A CA 1
ATOM 3451 C C . GLU A 1 450 ? -41.258 -55.206 82.981 1.00 40.91 450 GLU A C 1
ATOM 3453 O O . GLU A 1 450 ? -42.398 -55.657 82.868 1.00 40.91 450 GLU A O 1
ATOM 3458 N N . GLU A 1 451 ? -40.484 -55.373 81.916 1.00 39.00 451 GLU A N 1
ATOM 3459 C CA . GLU A 1 451 ? -39.403 -56.354 81.736 1.00 39.00 451 GLU A CA 1
ATOM 3460 C C . GLU A 1 451 ? -39.192 -56.397 80.204 1.00 39.00 451 GLU A C 1
ATOM 3462 O O . GLU A 1 451 ? -40.132 -56.213 79.435 1.00 39.00 451 GLU A O 1
ATOM 3467 N N . ALA A 1 452 ? -38.045 -56.690 79.614 1.00 37.69 452 ALA A N 1
ATOM 3468 C CA . ALA A 1 452 ? -36.695 -56.919 80.079 1.00 37.69 452 ALA A CA 1
ATOM 3469 C C . ALA A 1 452 ? -35.832 -56.995 78.808 1.00 37.69 452 ALA A C 1
ATOM 3471 O O . ALA A 1 452 ? -36.314 -57.374 77.739 1.00 37.69 452 ALA A O 1
ATOM 3472 N N . ALA A 1 453 ? -34.552 -56.668 78.967 1.00 34.97 453 ALA A N 1
ATOM 3473 C CA . ALA A 1 453 ? -33.401 -57.444 78.486 1.00 34.97 453 ALA A CA 1
ATOM 3474 C C . ALA A 1 453 ? -32.242 -56.529 78.064 1.00 34.97 453 ALA A C 1
ATOM 3476 O O . ALA A 1 453 ? -31.911 -56.345 76.896 1.00 34.97 453 ALA A O 1
ATOM 3477 N N . SER A 1 454 ? -31.594 -55.999 79.097 1.00 34.62 454 SER A N 1
ATOM 3478 C CA . SER A 1 454 ? -30.141 -55.977 79.320 1.00 34.62 454 SER A CA 1
ATOM 3479 C C . SER A 1 454 ? -29.401 -57.203 78.705 1.00 34.62 454 SER A C 1
ATOM 3481 O O . SER A 1 454 ? -30.061 -58.210 78.449 1.00 34.62 454 SER A O 1
ATOM 3483 N N . PRO A 1 455 ? -28.046 -57.243 78.606 1.00 46.12 455 PRO A N 1
ATOM 3484 C CA . PRO A 1 455 ? -27.130 -56.449 79.432 1.00 46.12 455 PRO A CA 1
ATOM 3485 C C . PRO A 1 455 ? -25.769 -56.012 78.827 1.00 46.12 455 PRO A C 1
ATOM 3487 O O . PRO A 1 455 ? -25.250 -56.602 77.891 1.00 46.12 455 PRO A O 1
ATOM 3490 N N . ALA A 1 456 ? -25.179 -55.031 79.535 1.00 35.38 456 ALA A N 1
ATOM 3491 C CA . ALA A 1 456 ? -23.784 -54.964 80.023 1.00 35.38 456 ALA A CA 1
ATOM 3492 C C . ALA A 1 456 ? -22.614 -54.874 79.009 1.00 35.38 456 ALA A C 1
ATOM 3494 O O . ALA A 1 456 ? -22.579 -55.568 78.011 1.00 35.38 456 ALA A O 1
ATOM 3495 N N . MET A 1 457 ? -21.528 -54.122 79.239 1.00 35.44 457 MET A N 1
ATOM 3496 C CA . MET A 1 457 ? -21.042 -53.358 80.399 1.00 35.44 457 MET A CA 1
ATOM 3497 C C . MET A 1 457 ? -19.797 -52.537 79.984 1.00 35.44 457 MET A C 1
ATOM 3499 O O . MET A 1 457 ? -19.047 -53.005 79.139 1.00 35.44 457 MET A O 1
ATOM 3503 N N . LYS A 1 458 ? -19.540 -51.439 80.726 1.00 31.56 458 LYS A N 1
ATOM 3504 C CA . LYS A 1 458 ? -18.232 -50.852 81.148 1.00 31.56 458 LYS A CA 1
ATOM 3505 C C . LYS A 1 458 ? -17.234 -50.450 80.042 1.00 31.56 458 LYS A C 1
ATOM 3507 O O . LYS A 1 458 ? -16.843 -51.256 79.224 1.00 31.56 458 LYS A O 1
ATOM 3512 N N . GLY A 1 459 ? -16.731 -49.217 79.972 1.00 34.28 459 GLY A N 1
ATOM 3513 C CA . GLY A 1 459 ? -16.149 -48.407 81.047 1.00 34.28 459 GLY A CA 1
ATOM 3514 C C . GLY A 1 459 ? -14.617 -48.534 81.012 1.00 34.28 459 GLY A C 1
ATOM 3515 O O . GLY A 1 459 ? -14.139 -49.646 80.833 1.00 34.28 459 GLY A O 1
ATOM 3516 N N . VAL A 1 460 ? -13.900 -47.420 81.243 1.00 33.38 460 VAL A N 1
ATOM 3517 C CA . VAL A 1 460 ? -12.481 -47.276 81.673 1.00 33.38 460 VAL A CA 1
ATOM 3518 C C . VAL A 1 460 ? -11.637 -46.318 80.804 1.00 33.38 460 VAL A C 1
ATOM 3520 O O . VAL A 1 460 ? -11.683 -46.304 79.580 1.00 33.38 460 VAL A O 1
ATOM 3523 N N . ILE A 1 461 ? -10.902 -45.481 81.541 1.00 36.94 461 ILE A N 1
ATOM 3524 C CA . ILE A 1 461 ? -9.891 -44.471 81.197 1.00 36.94 461 ILE A CA 1
ATOM 3525 C C . ILE A 1 461 ? -8.529 -45.163 80.927 1.00 36.94 461 ILE A C 1
ATOM 3527 O O . ILE A 1 461 ? -8.307 -46.247 81.450 1.00 36.94 461 ILE A O 1
ATOM 3531 N N . VAL A 1 462 ? -7.590 -44.460 80.266 1.00 32.34 462 VAL A N 1
ATOM 3532 C CA . VAL A 1 462 ? -6.103 -44.614 80.273 1.00 32.34 462 VAL A CA 1
ATOM 3533 C C . VAL A 1 462 ? -5.472 -45.109 78.954 1.00 32.34 462 VAL A C 1
ATOM 3535 O O . VAL A 1 462 ? -5.692 -46.237 78.538 1.00 32.34 462 VAL A O 1
ATOM 3538 N N . GLY A 1 463 ? -4.564 -44.280 78.407 1.00 28.98 463 GLY A N 1
ATOM 3539 C CA . GLY A 1 463 ? -3.220 -44.707 77.971 1.00 28.98 463 GLY A CA 1
ATOM 3540 C C . GLY A 1 463 ? -2.968 -45.033 76.490 1.00 28.98 463 GLY A C 1
ATOM 3541 O O . GLY A 1 463 ? -3.404 -46.064 75.999 1.00 28.98 463 GLY A O 1
ATOM 3542 N N . SER A 1 464 ? -2.130 -44.212 75.834 1.00 36.31 464 SER A N 1
ATOM 3543 C CA . SER A 1 464 ? -1.199 -44.581 74.731 1.00 36.31 464 SER A CA 1
ATOM 3544 C C . SER A 1 464 ? -0.416 -45.889 75.025 1.00 36.31 464 SER A C 1
ATOM 3546 O O . SER A 1 464 ? -0.381 -46.232 76.211 1.00 36.31 464 SER A O 1
ATOM 3548 N N . PRO A 1 465 ? 0.322 -46.565 74.086 1.00 47.53 465 PRO A N 1
ATOM 3549 C CA . PRO A 1 465 ? 1.011 -46.032 72.875 1.00 47.53 465 PRO A CA 1
ATOM 3550 C C . PRO A 1 465 ? 1.229 -46.991 71.642 1.00 47.53 465 PRO A C 1
ATOM 3552 O O . PRO A 1 465 ? 0.914 -48.170 71.724 1.00 47.53 465 PRO A O 1
ATOM 3555 N N . ILE A 1 466 ? 1.896 -46.474 70.575 1.00 39.19 466 ILE A N 1
ATOM 3556 C CA . ILE A 1 466 ? 2.728 -47.176 69.531 1.00 39.19 466 ILE A CA 1
ATOM 3557 C C . ILE A 1 466 ? 1.944 -48.043 68.500 1.00 39.19 466 ILE A C 1
ATOM 3559 O O . ILE A 1 466 ? 1.014 -48.735 68.874 1.00 39.19 466 ILE A O 1
ATOM 3563 N N . ASP A 1 467 ? 2.178 -48.104 67.181 1.00 34.44 467 ASP A N 1
ATOM 3564 C CA . ASP A 1 467 ? 3.242 -47.722 66.234 1.00 34.44 467 ASP A CA 1
ATOM 3565 C C . ASP A 1 467 ? 2.624 -47.626 64.815 1.00 34.44 467 ASP A C 1
ATOM 3567 O O . ASP A 1 467 ? 1.558 -48.199 64.583 1.00 34.44 467 ASP A O 1
ATOM 3571 N N . GLY A 1 468 ? 3.339 -47.049 63.841 1.00 34.34 468 GLY A N 1
ATOM 3572 C CA . GLY A 1 468 ? 3.115 -47.385 62.421 1.00 34.34 468 GLY A CA 1
ATOM 3573 C C . GLY A 1 468 ? 2.729 -46.248 61.473 1.00 34.34 468 GLY A C 1
ATOM 3574 O O . GLY A 1 468 ? 1.660 -46.250 60.874 1.00 34.34 468 GLY A O 1
ATOM 3575 N N . SER A 1 469 ? 3.659 -45.314 61.320 1.00 43.22 469 SER A N 1
ATOM 3576 C CA . SER A 1 469 ? 3.821 -44.322 60.241 1.00 43.22 469 SER A CA 1
ATOM 3577 C C . SER A 1 469 ? 3.857 -44.931 58.800 1.00 43.22 469 SER A C 1
ATOM 3579 O O . SER A 1 469 ? 3.811 -46.160 58.708 1.00 43.22 469 SER A O 1
ATOM 3581 N N . PRO A 1 470 ? 4.108 -44.178 57.692 1.00 52.56 470 PRO A N 1
ATOM 3582 C CA . PRO A 1 470 ? 4.403 -42.734 57.622 1.00 52.56 470 PRO A CA 1
ATOM 3583 C C . PRO A 1 470 ? 3.877 -41.969 56.361 1.00 52.56 470 PRO A C 1
ATOM 3585 O O . PRO A 1 470 ? 3.310 -42.551 55.440 1.00 52.56 470 PRO A O 1
ATOM 3588 N N . VAL A 1 471 ? 4.247 -40.675 56.324 1.00 44.38 471 VAL A N 1
ATOM 3589 C CA . VAL A 1 471 ? 4.504 -39.769 55.170 1.00 44.38 471 VAL A CA 1
ATOM 3590 C C . VAL A 1 471 ? 3.254 -39.221 54.438 1.00 44.38 471 VAL A C 1
ATOM 3592 O O . VAL A 1 471 ? 2.493 -39.990 53.873 1.00 44.38 471 VAL A O 1
ATOM 3595 N N . ASP A 1 472 ? 2.936 -37.921 54.381 1.00 41.09 472 ASP A N 1
ATOM 3596 C CA . ASP A 1 472 ? 3.784 -36.721 54.396 1.00 41.09 472 ASP A CA 1
ATOM 3597 C C . ASP A 1 472 ? 3.150 -35.523 55.134 1.00 41.09 472 ASP A C 1
ATOM 3599 O O . ASP A 1 472 ? 1.933 -35.317 55.141 1.00 41.09 472 ASP A O 1
ATOM 3603 N N . GLU A 1 473 ? 4.059 -34.756 55.728 1.00 41.97 473 GLU A N 1
ATOM 3604 C CA . GLU A 1 473 ? 3.953 -33.511 56.493 1.00 41.97 473 GLU A CA 1
ATOM 3605 C C . GLU A 1 473 ? 3.372 -32.329 55.683 1.00 41.97 473 GLU A C 1
ATOM 3607 O O . GLU A 1 473 ? 3.591 -32.213 54.481 1.00 41.97 473 GLU A O 1
ATOM 3612 N N . ASP A 1 474 ? 2.460 -31.551 56.279 1.00 36.78 474 ASP A N 1
ATOM 3613 C CA . ASP A 1 474 ? 2.671 -30.221 56.902 1.00 36.78 474 ASP A CA 1
ATOM 3614 C C . ASP A 1 474 ? 2.880 -29.053 55.904 1.00 36.78 474 ASP A C 1
ATOM 3616 O O . ASP A 1 474 ? 3.516 -29.173 54.870 1.00 36.78 474 ASP A O 1
ATOM 3620 N N . CYS A 1 475 ? 2.360 -27.841 56.116 1.00 33.84 475 CYS A N 1
ATOM 3621 C CA . CYS A 1 475 ? 1.910 -27.234 57.358 1.00 33.84 475 CYS A CA 1
ATOM 3622 C C . CYS A 1 475 ? 0.885 -26.112 57.099 1.00 33.84 475 CYS A C 1
ATOM 3624 O O . CYS A 1 475 ? 0.868 -25.460 56.053 1.00 33.84 475 CYS A O 1
ATOM 3626 N N . ARG A 1 476 ? 0.074 -25.873 58.134 1.00 35.81 476 ARG A N 1
ATOM 3627 C CA . ARG A 1 476 ? -0.743 -24.678 58.419 1.00 35.81 476 ARG A CA 1
ATOM 3628 C C . ARG A 1 476 ? 0.099 -23.385 58.269 1.00 35.81 476 ARG A C 1
ATOM 3630 O O . ARG A 1 476 ? 1.318 -23.428 58.328 1.00 35.81 476 ARG A O 1
ATOM 3637 N N . THR A 1 477 ? -0.419 -22.162 58.181 1.00 32.25 477 THR A N 1
ATOM 3638 C CA . THR A 1 477 ? -1.446 -21.524 59.017 1.00 32.25 477 THR A CA 1
ATOM 3639 C C . THR A 1 477 ? -1.702 -20.126 58.431 1.00 32.25 477 THR A C 1
ATOM 3641 O O . THR A 1 477 ? -0.755 -19.431 58.071 1.00 32.25 477 THR A O 1
ATOM 3644 N N . GLU A 1 478 ? -2.959 -19.690 58.383 1.00 45.31 478 GLU A N 1
ATOM 3645 C CA . GLU A 1 478 ? -3.323 -18.261 58.441 1.00 45.31 478 GLU A CA 1
ATOM 3646 C C . GLU A 1 478 ? -2.825 -17.634 59.771 1.00 45.31 478 GLU A C 1
ATOM 3648 O O . GLU A 1 478 ? -2.673 -18.401 60.727 1.00 45.31 478 GLU A O 1
ATOM 3653 N N . PRO A 1 479 ? -2.588 -16.300 59.916 1.00 46.84 479 PRO A N 1
ATOM 3654 C CA . PRO A 1 479 ? -3.546 -15.246 59.532 1.00 46.84 479 PRO A CA 1
ATOM 3655 C C . PRO A 1 479 ? -2.988 -13.877 59.041 1.00 46.84 479 PRO A C 1
ATOM 3657 O O . PRO A 1 479 ? -1.850 -13.511 59.298 1.00 46.84 479 PRO A O 1
ATOM 3660 N N . SER A 1 480 ? -3.861 -13.143 58.327 1.00 35.62 480 SER A N 1
ATOM 3661 C CA . SER A 1 480 ? -4.142 -11.677 58.242 1.00 35.62 480 SER A CA 1
ATOM 3662 C C . SER A 1 480 ? -3.165 -10.618 58.837 1.00 35.62 480 SER A C 1
ATOM 3664 O O . SER A 1 480 ? -2.503 -10.887 59.831 1.00 35.62 480 SER A O 1
ATOM 3666 N N . PRO A 1 481 ? -3.296 -9.305 58.520 1.00 57.22 481 PRO A N 1
ATOM 3667 C CA . PRO A 1 481 ? -3.247 -8.572 57.245 1.00 57.22 481 PRO A CA 1
ATOM 3668 C C . PRO A 1 481 ? -2.161 -7.455 57.281 1.00 57.22 481 PRO A C 1
ATOM 3670 O O . PRO A 1 481 ? -1.766 -6.989 58.350 1.00 57.22 481 PRO A O 1
ATOM 3673 N N . GLY A 1 482 ? -1.691 -6.955 56.130 1.00 33.03 482 GLY A N 1
ATOM 3674 C CA . GLY A 1 482 ? -0.609 -5.957 56.102 1.00 33.03 482 GLY A CA 1
ATOM 3675 C C . GLY A 1 482 ? -0.601 -5.027 54.888 1.00 33.03 482 GLY A C 1
ATOM 3676 O O . GLY A 1 482 ? -0.499 -5.462 53.749 1.00 33.03 482 GLY A O 1
ATOM 3677 N N . ASN A 1 483 ? -0.695 -3.738 55.199 1.00 35.25 483 ASN A N 1
ATOM 3678 C CA . ASN A 1 483 ? -0.608 -2.532 54.379 1.00 35.25 483 ASN A CA 1
ATOM 3679 C C . ASN A 1 483 ? 0.519 -2.455 53.313 1.00 35.25 483 ASN A C 1
ATOM 3681 O O . ASN A 1 483 ? 1.689 -2.650 53.629 1.00 35.25 483 ASN A O 1
ATOM 3685 N N . SER A 1 484 ? 0.137 -1.923 52.140 1.00 38.12 484 SER A N 1
ATOM 3686 C CA . SER A 1 484 ? 0.903 -1.018 51.244 1.00 38.12 484 SER A CA 1
ATOM 3687 C C . SER A 1 484 ? 2.118 -1.588 50.454 1.00 38.12 484 SER A C 1
ATOM 3689 O O . SER A 1 484 ? 2.482 -2.745 50.610 1.00 38.12 484 SER A O 1
ATOM 3691 N N . PRO A 1 485 ? 2.673 -0.834 49.476 1.00 45.66 485 PRO A N 1
ATOM 3692 C CA . PRO A 1 485 ? 2.576 -1.075 48.027 1.00 45.66 485 PRO A CA 1
ATOM 3693 C C . PRO A 1 485 ? 3.889 -1.617 47.404 1.00 45.66 485 PRO A C 1
ATOM 3695 O O . PRO A 1 485 ? 4.948 -1.489 48.017 1.00 45.66 485 PRO A O 1
ATOM 3698 N N . PRO A 1 486 ? 3.922 -2.112 46.152 1.00 44.38 486 PRO A N 1
ATOM 3699 C CA . PRO A 1 486 ? 5.180 -2.164 45.413 1.00 44.38 486 PRO A CA 1
ATOM 3700 C C . PRO A 1 486 ? 5.416 -0.779 44.777 1.00 44.38 486 PRO A C 1
ATOM 3702 O O . PRO A 1 486 ? 4.505 -0.165 44.234 1.00 44.38 486 PRO A O 1
ATOM 3705 N N . GLY A 1 487 ? 6.595 -0.172 44.836 1.00 35.97 487 GLY A N 1
ATOM 3706 C CA . GLY A 1 487 ? 7.911 -0.794 44.862 1.00 35.97 487 GLY A CA 1
ATOM 3707 C C . GLY A 1 487 ? 8.637 -0.375 43.590 1.00 35.97 487 GLY A C 1
ATOM 3708 O O . GLY A 1 487 ? 8.641 -1.088 42.595 1.00 35.97 487 GLY A O 1
ATOM 3709 N N . LEU A 1 488 ? 9.182 0.838 43.641 1.00 38.31 488 LEU A N 1
ATOM 3710 C CA . LEU A 1 488 ? 10.062 1.463 42.661 1.00 38.31 488 LEU A CA 1
ATOM 3711 C C . LEU A 1 488 ? 11.193 0.495 42.252 1.00 38.31 488 LEU A C 1
ATOM 3713 O O . LEU A 1 488 ? 12.001 0.116 43.097 1.00 38.31 488 LEU A O 1
ATOM 3717 N N . VAL A 1 489 ? 11.317 0.168 40.964 1.00 41.81 489 VAL A N 1
ATOM 3718 C CA . VAL A 1 489 ? 12.565 -0.368 40.396 1.00 41.81 489 VAL A CA 1
ATOM 3719 C C . VAL A 1 489 ? 13.205 0.689 39.507 1.00 41.81 489 VAL A C 1
ATOM 3721 O O . VAL A 1 489 ? 12.671 1.096 38.477 1.00 41.81 489 VAL A O 1
ATOM 3724 N N . LYS A 1 490 ? 14.358 1.167 39.976 1.00 35.94 490 LYS A N 1
ATOM 3725 C CA . LYS A 1 490 ? 15.299 2.025 39.263 1.00 35.94 490 LYS A CA 1
ATOM 3726 C C . LYS A 1 490 ? 16.176 1.178 38.338 1.00 35.94 490 LYS A C 1
ATOM 3728 O O . LYS A 1 490 ? 16.711 0.160 38.758 1.00 35.94 490 LYS A O 1
ATOM 3733 N N . SER A 1 491 ? 16.414 1.746 37.159 1.00 32.09 491 SER A N 1
ATOM 3734 C CA . SER A 1 491 ? 17.663 1.704 36.392 1.00 32.09 491 SER A CA 1
ATOM 3735 C C . SER A 1 491 ? 18.102 0.384 35.751 1.00 32.09 491 SER A C 1
ATOM 3737 O O . SER A 1 491 ? 18.791 -0.422 36.362 1.00 32.09 491 SER A O 1
ATOM 3739 N N . LEU A 1 492 ? 17.925 0.320 34.428 1.00 33.34 492 LEU A N 1
ATOM 3740 C CA . LEU A 1 492 ? 19.021 -0.027 33.523 1.00 33.34 492 LEU A CA 1
ATOM 3741 C C . LEU A 1 492 ? 19.122 1.057 32.446 1.00 33.34 492 LEU A C 1
ATOM 3743 O O . LEU A 1 492 ? 18.208 1.268 31.654 1.00 33.34 492 LEU A O 1
ATOM 3747 N N . ALA A 1 493 ? 20.237 1.779 32.489 1.00 34.56 493 ALA A N 1
ATOM 3748 C CA . ALA A 1 493 ? 20.673 2.732 31.488 1.00 34.56 493 ALA A CA 1
ATOM 3749 C C . ALA A 1 493 ? 21.786 2.105 30.637 1.00 34.56 493 ALA A C 1
ATOM 3751 O O . ALA A 1 493 ? 22.557 1.286 31.140 1.00 34.56 493 ALA A O 1
ATOM 3752 N N . SER A 1 494 ? 21.919 2.647 29.421 1.00 30.42 494 SER A N 1
ATOM 3753 C CA . SER A 1 494 ? 23.042 2.566 28.464 1.00 30.42 494 SER A CA 1
ATOM 3754 C C . SER A 1 494 ? 22.854 1.580 27.302 1.00 30.42 494 SER A C 1
ATOM 3756 O O . SER A 1 494 ? 23.081 0.384 27.444 1.00 30.42 494 SER A O 1
ATOM 3758 N N . SER A 1 495 ? 22.508 2.088 26.110 1.00 29.02 495 SER A N 1
ATOM 3759 C CA . SER A 1 495 ? 23.500 2.539 25.108 1.00 29.02 495 SER A CA 1
ATOM 3760 C C . SER A 1 495 ? 22.908 2.679 23.694 1.00 29.02 495 SER A C 1
ATOM 3762 O O . SER A 1 495 ? 22.094 1.860 23.277 1.00 29.02 495 SER A O 1
ATOM 3764 N N . SER A 1 496 ? 23.472 3.635 22.939 1.00 31.25 496 SER A N 1
ATOM 3765 C CA . SER A 1 496 ? 23.365 3.899 21.481 1.00 31.25 496 SER A CA 1
ATOM 3766 C C . SER A 1 496 ? 22.295 4.937 21.100 1.00 31.25 496 SER A C 1
ATOM 3768 O O . SER A 1 496 ? 21.110 4.639 21.066 1.00 31.25 496 SER A O 1
ATOM 3770 N N . SER A 1 497 ? 22.624 6.230 21.007 1.00 30.64 497 SER A N 1
ATOM 3771 C CA . SER A 1 497 ? 23.374 6.906 19.923 1.00 30.64 497 SER A CA 1
ATOM 3772 C C . SER A 1 497 ? 22.633 6.900 18.582 1.00 30.64 497 SER A C 1
ATOM 3774 O O . SER A 1 497 ? 22.657 5.906 17.866 1.00 30.64 497 SER A O 1
ATOM 3776 N N . SER A 1 498 ? 22.004 8.025 18.230 1.00 31.08 498 SER A N 1
ATOM 3777 C CA . SER A 1 498 ? 22.497 8.927 17.173 1.00 31.08 498 SER A CA 1
ATOM 3778 C C . SER A 1 498 ? 21.408 9.905 16.734 1.00 31.08 498 SER A C 1
ATOM 3780 O O . SER A 1 498 ? 20.393 9.547 16.143 1.00 31.08 498 SER A O 1
ATOM 3782 N N . SER A 1 499 ? 21.678 11.171 17.026 1.00 33.25 499 SER A N 1
ATOM 3783 C CA . SER A 1 499 ? 21.087 12.366 16.441 1.00 33.25 499 SER A CA 1
ATOM 3784 C C . SER A 1 499 ? 21.278 12.389 14.923 1.00 33.25 499 SER A C 1
ATOM 3786 O O . SER A 1 499 ? 22.412 12.312 14.451 1.00 33.25 499 SER A O 1
ATOM 3788 N N . THR A 1 500 ? 20.202 12.572 14.163 1.00 32.84 500 THR A N 1
ATOM 3789 C CA . THR A 1 500 ? 20.286 13.073 12.786 1.00 32.84 500 THR A CA 1
ATOM 3790 C C . THR A 1 500 ? 19.813 14.516 12.773 1.00 32.84 500 THR A C 1
ATOM 3792 O O . THR A 1 500 ? 18.626 14.830 12.798 1.00 32.84 500 THR A O 1
ATOM 3795 N N . SER A 1 501 ? 20.809 15.394 12.807 1.00 34.53 501 SER A N 1
ATOM 3796 C CA . SER A 1 501 ? 20.700 16.793 12.436 1.00 34.53 501 SER A CA 1
ATOM 3797 C C . SER A 1 501 ? 20.402 16.890 10.942 1.0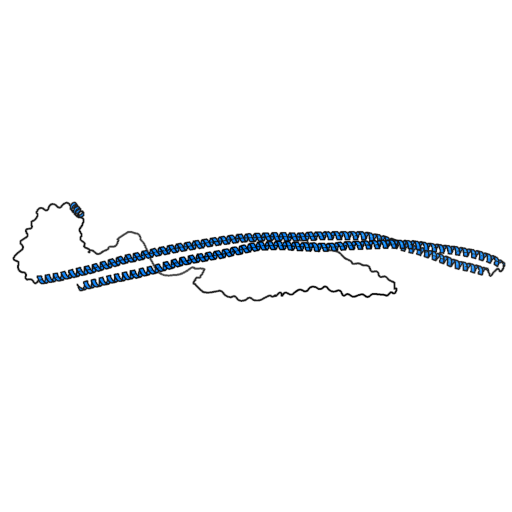0 34.53 501 SER A C 1
ATOM 3799 O O . SER A 1 501 ? 20.943 16.140 10.131 1.00 34.53 501 SER A O 1
ATOM 3801 N N . VAL A 1 502 ? 19.535 17.833 10.598 1.00 38.06 502 VAL A N 1
ATOM 3802 C CA . VAL A 1 502 ? 19.257 18.257 9.231 1.00 38.06 502 VAL A CA 1
ATOM 3803 C C . VAL A 1 502 ? 20.501 18.972 8.699 1.00 38.06 502 VAL A C 1
ATOM 3805 O O . VAL A 1 502 ? 20.789 20.091 9.112 1.00 38.06 502 VAL A O 1
ATOM 3808 N N . GLU A 1 503 ? 21.229 18.328 7.790 1.00 33.53 503 GLU A N 1
ATOM 3809 C CA . GLU A 1 503 ? 22.227 18.975 6.938 1.00 33.53 503 GLU A CA 1
A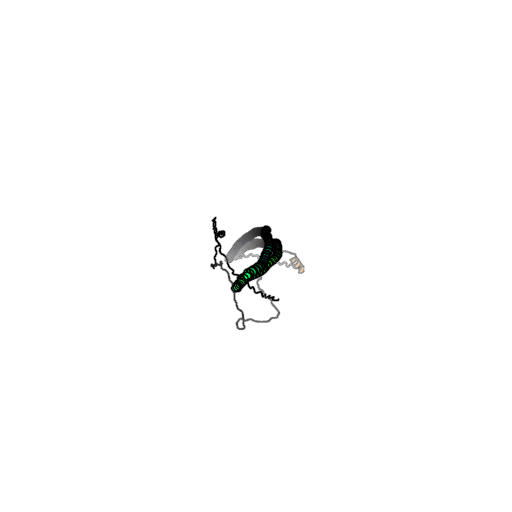TOM 3810 C C . GLU A 1 503 ? 21.774 18.910 5.476 1.00 33.53 503 GLU A C 1
ATOM 3812 O O . GLU A 1 503 ? 21.594 17.854 4.871 1.00 33.53 503 GLU A O 1
ATOM 3817 N N . THR A 1 504 ? 21.565 20.103 4.933 1.00 39.31 504 THR A N 1
ATOM 3818 C CA . THR A 1 504 ? 21.458 20.467 3.521 1.00 39.31 504 THR A CA 1
ATOM 3819 C C . THR A 1 504 ? 22.547 19.802 2.675 1.00 39.31 504 THR A C 1
ATOM 3821 O O . THR A 1 504 ? 23.732 20.067 2.867 1.00 39.31 504 THR A O 1
ATOM 3824 N N . MET A 1 505 ? 22.153 18.994 1.688 1.00 36.41 505 MET A N 1
ATOM 3825 C CA . MET A 1 505 ? 23.075 18.497 0.665 1.00 36.41 505 MET A CA 1
ATOM 3826 C C . MET A 1 505 ? 23.382 19.578 -0.386 1.00 36.41 505 MET A C 1
ATOM 3828 O O . MET A 1 505 ? 22.448 20.203 -0.897 1.00 36.41 505 MET A O 1
ATOM 3832 N N . PRO A 1 506 ? 24.657 19.768 -0.771 1.00 42.22 506 PRO A N 1
ATOM 3833 C CA . PRO A 1 506 ? 25.030 20.572 -1.921 1.00 42.22 506 PRO A CA 1
ATOM 3834 C C . PRO A 1 506 ? 24.999 19.762 -3.228 1.00 42.22 506 PRO A C 1
ATOM 3836 O O . PRO A 1 506 ? 25.248 18.558 -3.277 1.00 42.22 506 PRO A O 1
ATOM 3839 N N . VAL A 1 507 ? 24.705 20.498 -4.297 1.00 47.62 507 VAL A N 1
ATOM 3840 C CA . VAL A 1 507 ? 24.684 20.117 -5.715 1.00 47.62 507 VAL A CA 1
ATOM 3841 C C . VAL A 1 507 ? 26.056 19.600 -6.189 1.00 47.62 507 VAL A C 1
ATOM 3843 O O . VAL A 1 507 ? 27.065 20.248 -5.901 1.00 47.62 507 VAL A O 1
ATOM 3846 N N . PRO A 1 508 ? 26.142 18.516 -6.988 1.00 45.44 508 PRO A N 1
ATOM 3847 C CA . PRO A 1 508 ? 27.377 18.160 -7.679 1.00 45.44 508 PRO A CA 1
ATOM 3848 C C . PRO A 1 508 ? 27.590 19.079 -8.889 1.00 45.44 508 PRO A C 1
ATOM 3850 O O . PRO A 1 508 ? 26.879 19.004 -9.891 1.00 45.44 508 PRO A O 1
ATOM 3853 N N . VAL A 1 509 ? 28.587 19.956 -8.783 1.00 43.03 509 VAL A N 1
ATOM 3854 C CA . VAL A 1 509 ? 29.122 20.763 -9.884 1.00 43.03 509 VAL A CA 1
ATOM 3855 C C . VAL A 1 509 ? 29.953 19.866 -10.806 1.00 43.03 509 VAL A C 1
ATOM 3857 O O . VAL A 1 509 ? 30.819 19.115 -10.357 1.00 43.03 509 VAL A O 1
ATOM 3860 N N . ALA A 1 510 ? 29.667 19.946 -12.104 1.00 43.00 510 ALA A N 1
ATOM 3861 C CA . ALA A 1 510 ? 30.384 19.264 -13.174 1.00 43.00 510 ALA A CA 1
ATOM 3862 C C . ALA A 1 510 ? 31.868 19.692 -13.247 1.00 43.00 510 ALA A C 1
ATOM 3864 O O . ALA A 1 510 ? 32.179 20.860 -13.008 1.00 43.00 510 ALA A O 1
ATOM 3865 N N . PRO A 1 511 ? 32.798 18.799 -13.632 1.00 41.78 511 PRO A N 1
ATOM 3866 C CA . PRO A 1 511 ? 34.184 19.185 -13.856 1.00 41.78 511 PRO A CA 1
ATOM 3867 C C . PRO A 1 511 ? 34.326 19.988 -15.159 1.00 41.78 511 PRO A C 1
ATOM 3869 O O . PRO A 1 511 ? 34.118 19.478 -16.261 1.00 41.78 511 PRO A O 1
ATOM 3872 N N . SER A 1 512 ? 34.704 21.258 -15.008 1.00 33.75 512 SER A N 1
ATOM 3873 C CA . SER A 1 512 ? 35.078 22.181 -16.080 1.00 33.75 512 SER A CA 1
ATOM 3874 C C . SER A 1 512 ? 36.325 21.702 -16.828 1.00 33.75 512 SER A C 1
ATOM 3876 O O . SER A 1 512 ? 37.401 21.554 -16.250 1.00 33.75 512 SER A O 1
ATOM 3878 N N . ILE A 1 513 ? 36.184 21.510 -18.138 1.00 42.22 513 ILE A N 1
ATOM 3879 C CA . ILE A 1 513 ? 37.287 21.284 -19.077 1.00 42.22 513 ILE A CA 1
ATOM 3880 C C . ILE A 1 513 ? 37.995 22.632 -19.323 1.00 42.22 513 ILE A C 1
ATOM 3882 O O . ILE A 1 513 ? 37.311 23.612 -19.630 1.00 42.22 513 ILE A O 1
ATOM 3886 N N . PRO A 1 514 ? 39.336 22.727 -19.230 1.00 40.84 514 PRO A N 1
ATOM 3887 C CA . PRO A 1 514 ? 40.049 23.965 -19.524 1.00 40.84 514 PRO A CA 1
ATOM 3888 C C . PRO A 1 514 ? 40.004 24.282 -21.022 1.00 40.84 514 PRO A C 1
ATOM 3890 O O . PRO A 1 514 ? 40.490 23.518 -21.857 1.00 40.84 514 PRO A O 1
ATOM 3893 N N . ALA A 1 515 ? 39.453 25.448 -21.353 1.00 36.09 515 ALA A N 1
ATOM 3894 C CA . ALA A 1 515 ? 39.571 26.053 -22.667 1.00 36.09 515 ALA A CA 1
ATOM 3895 C C . ALA A 1 515 ? 41.001 26.571 -22.876 1.00 36.09 515 ALA A C 1
ATOM 3897 O O . ALA A 1 515 ? 41.453 27.474 -22.175 1.00 36.09 515 ALA A O 1
ATOM 3898 N N . LEU A 1 516 ? 41.700 26.035 -23.877 1.00 34.94 516 LEU A N 1
ATOM 3899 C CA . LEU A 1 516 ? 42.851 26.702 -24.480 1.00 34.94 516 LEU A CA 1
ATOM 3900 C C . LEU A 1 516 ? 43.030 26.221 -25.923 1.00 34.94 516 LEU A C 1
ATOM 3902 O O . LEU A 1 516 ? 43.506 25.111 -26.151 1.00 34.94 516 LEU A O 1
ATOM 3906 N N . LYS A 1 517 ? 42.648 27.078 -26.882 1.00 32.12 517 LYS A N 1
ATOM 3907 C CA . LYS A 1 517 ? 43.479 27.541 -28.016 1.00 32.12 517 LYS A CA 1
ATOM 3908 C C . LYS A 1 517 ? 42.622 28.149 -29.138 1.00 32.12 517 LYS A C 1
ATOM 3910 O O . LYS A 1 517 ? 41.977 27.445 -29.904 1.00 32.12 517 LYS A O 1
ATOM 3915 N N . GLN A 1 518 ? 42.748 29.462 -29.307 1.00 37.94 518 GLN A N 1
ATOM 3916 C CA . GLN A 1 518 ? 43.092 30.031 -30.613 1.00 37.94 518 GLN A CA 1
ATOM 3917 C C . GLN A 1 518 ? 44.512 30.604 -30.484 1.00 37.94 518 GLN A C 1
ATOM 3919 O O . GLN A 1 518 ? 44.866 31.101 -29.413 1.00 37.94 518 GLN A O 1
ATOM 3924 N N . PRO A 1 519 ? 45.345 30.474 -31.528 1.00 40.66 519 PRO A N 1
ATOM 3925 C CA . PRO A 1 519 ? 45.497 31.633 -32.398 1.00 40.66 519 PRO A CA 1
ATOM 3926 C C . PRO A 1 519 ? 45.512 31.296 -33.893 1.00 40.66 519 PRO A C 1
ATOM 3928 O O . PRO A 1 519 ? 45.823 30.197 -34.344 1.00 40.66 519 PRO A O 1
ATOM 3931 N N . SER A 1 520 ? 45.165 32.325 -34.649 1.00 35.50 520 SER A N 1
ATOM 3932 C CA . SER A 1 520 ? 45.180 32.430 -36.097 1.00 35.50 520 SER A CA 1
ATOM 3933 C C . SER A 1 520 ? 46.587 32.647 -36.685 1.00 35.50 520 SER A C 1
ATOM 3935 O O . SER A 1 520 ? 47.379 33.376 -36.096 1.00 35.50 520 SER A O 1
ATOM 3937 N N . LYS A 1 521 ? 46.750 32.184 -37.937 1.00 35.62 521 LYS A N 1
ATOM 3938 C CA . LYS A 1 521 ? 47.650 32.641 -39.026 1.00 35.62 521 LYS A CA 1
ATOM 3939 C C . LYS A 1 521 ? 49.107 32.126 -39.117 1.00 35.62 521 LYS A C 1
ATOM 3941 O O . LYS A 1 521 ? 49.943 32.354 -38.259 1.00 35.62 521 LYS A O 1
ATOM 3946 N N . SER A 1 522 ? 49.348 31.567 -40.316 1.00 32.03 522 SER A N 1
ATOM 3947 C CA . SER A 1 522 ? 50.549 31.569 -41.178 1.00 32.03 522 SER A CA 1
ATOM 3948 C C . SER A 1 522 ? 51.852 30.913 -40.707 1.00 32.03 522 SER A C 1
ATOM 3950 O O . SER A 1 522 ? 52.581 31.478 -39.903 1.00 32.03 522 SER A O 1
ATOM 3952 N N . SER A 1 523 ? 52.254 29.824 -41.372 1.00 30.42 523 SER A N 1
ATOM 3953 C CA . SER A 1 523 ? 53.341 29.825 -42.377 1.00 30.42 523 SER A CA 1
ATOM 3954 C C . SER A 1 523 ? 53.758 28.391 -42.760 1.00 30.42 523 SER A C 1
ATOM 3956 O O . SER A 1 523 ? 53.987 27.533 -41.918 1.00 30.42 523 SER A O 1
ATOM 3958 N N . ILE A 1 524 ? 53.808 28.152 -44.070 1.00 41.66 524 ILE A N 1
ATOM 3959 C CA . ILE A 1 524 ? 54.537 27.081 -44.786 1.00 41.66 524 ILE A CA 1
ATOM 3960 C C . ILE A 1 524 ? 56.042 27.464 -44.668 1.00 41.66 524 ILE A C 1
ATOM 3962 O O . ILE A 1 524 ? 56.283 28.675 -44.699 1.00 41.66 524 ILE A O 1
ATOM 3966 N N . PRO A 1 525 ? 57.056 26.560 -44.548 1.00 47.00 525 PRO A N 1
ATOM 3967 C CA . PRO A 1 525 ? 57.293 25.507 -45.543 1.00 47.00 525 PRO A CA 1
ATOM 3968 C C . PRO A 1 525 ? 58.024 24.199 -45.140 1.00 47.00 525 PRO A C 1
ATOM 3970 O O . PRO A 1 525 ? 58.684 24.083 -44.116 1.00 47.00 525 PRO A O 1
ATOM 3973 N N . TYR A 1 526 ? 58.006 23.297 -46.130 1.00 32.72 526 TYR A N 1
ATOM 3974 C CA . TYR A 1 526 ? 59.108 22.455 -46.622 1.00 32.72 526 TYR A CA 1
ATOM 3975 C C . TYR A 1 526 ? 59.170 20.961 -46.265 1.00 32.72 526 TYR A C 1
ATOM 3977 O O . TYR A 1 526 ? 58.758 20.491 -45.213 1.00 32.72 526 TYR A O 1
ATOM 3985 N N . ALA A 1 527 ? 59.653 20.243 -47.278 1.00 36.69 527 ALA A N 1
ATOM 3986 C CA . ALA A 1 527 ? 59.547 18.826 -47.576 1.00 36.69 527 ALA A CA 1
ATOM 3987 C C . ALA A 1 527 ? 60.423 17.897 -46.719 1.00 36.69 527 ALA A C 1
ATOM 3989 O O . ALA A 1 527 ? 61.499 18.276 -46.266 1.00 36.69 527 ALA A O 1
ATOM 3990 N N . GLY A 1 528 ? 59.997 16.633 -46.623 1.00 34.78 528 GLY A N 1
ATOM 3991 C CA . GLY A 1 528 ? 60.800 15.514 -46.131 1.00 34.78 528 GLY A CA 1
ATOM 3992 C C . GLY A 1 528 ? 60.069 14.181 -46.314 1.00 34.78 528 GLY A C 1
ATOM 3993 O O . GLY A 1 528 ? 59.031 13.944 -45.710 1.00 34.78 528 GLY A O 1
ATOM 3994 N N . THR A 1 529 ? 60.593 13.347 -47.204 1.00 36.00 529 THR A N 1
ATOM 3995 C CA . THR A 1 529 ? 60.091 12.044 -47.669 1.00 36.00 529 THR A CA 1
ATOM 3996 C C . THR A 1 529 ? 60.643 10.848 -46.870 1.00 36.00 529 THR A C 1
ATOM 3998 O O . THR A 1 529 ? 61.756 10.946 -46.365 1.00 36.00 529 THR A O 1
ATOM 4001 N N . LEU A 1 530 ? 59.930 9.700 -46.949 1.00 33.94 530 LEU A N 1
ATOM 4002 C CA . LEU A 1 530 ? 60.351 8.297 -46.662 1.00 33.94 530 LEU A CA 1
ATOM 4003 C C . LEU A 1 530 ? 60.486 7.948 -45.156 1.00 33.94 530 LEU A C 1
ATOM 4005 O O . LEU A 1 530 ? 60.942 8.763 -44.375 1.00 33.94 530 LEU A O 1
ATOM 4009 N N . THR A 1 531 ? 60.096 6.790 -44.610 1.00 36.50 531 THR A N 1
ATOM 4010 C CA . THR A 1 531 ? 59.785 5.443 -45.122 1.00 36.50 531 THR A CA 1
ATOM 4011 C C . THR A 1 531 ? 59.051 4.655 -44.028 1.00 36.50 531 THR A C 1
ATOM 4013 O O . THR A 1 531 ? 59.334 4.817 -42.847 1.00 36.50 531 THR A O 1
ATOM 4016 N N . ASP A 1 532 ? 58.144 3.783 -44.462 1.00 31.59 532 ASP A N 1
ATOM 4017 C CA . ASP A 1 532 ? 58.004 2.378 -44.055 1.00 31.59 532 ASP A CA 1
ATOM 4018 C C . ASP A 1 532 ? 58.262 1.983 -42.580 1.00 31.59 532 ASP A C 1
ATOM 4020 O O . ASP A 1 532 ? 59.395 1.867 -42.121 1.00 31.59 532 ASP A O 1
ATOM 4024 N N . SER A 1 533 ? 57.196 1.622 -41.863 1.00 34.94 533 SER A N 1
ATOM 4025 C CA . SER A 1 533 ? 57.214 0.406 -41.039 1.00 34.94 533 SER A CA 1
ATOM 4026 C C . SER A 1 533 ? 55.794 -0.075 -40.748 1.00 34.94 533 SER A C 1
ATOM 4028 O O . SER A 1 533 ? 55.052 0.434 -39.910 1.00 34.94 533 SER A O 1
ATOM 4030 N N . ARG A 1 534 ? 55.426 -1.127 -41.480 1.00 37.34 534 ARG A N 1
ATOM 4031 C CA . ARG A 1 534 ? 54.404 -2.102 -41.103 1.00 37.34 534 ARG A CA 1
ATOM 4032 C C . ARG A 1 534 ? 54.577 -2.532 -39.642 1.00 37.34 534 ARG A C 1
ATOM 4034 O O . ARG A 1 534 ? 55.637 -3.030 -39.294 1.00 37.34 534 ARG A O 1
ATOM 4041 N N . THR A 1 535 ? 53.498 -2.535 -38.866 1.00 36.94 535 THR A N 1
ATOM 4042 C CA . THR A 1 535 ? 53.067 -3.746 -38.144 1.00 36.94 535 THR A CA 1
ATOM 4043 C C . THR A 1 535 ? 51.554 -3.720 -37.940 1.00 36.94 535 THR A C 1
ATOM 4045 O O . THR A 1 535 ? 50.974 -2.875 -37.267 1.00 36.94 535 THR A O 1
ATOM 4048 N N . THR A 1 536 ? 50.905 -4.674 -38.590 1.00 37.34 536 THR A N 1
ATOM 4049 C CA . THR A 1 536 ? 49.525 -5.088 -38.370 1.00 37.34 536 THR A CA 1
ATOM 4050 C C . THR A 1 536 ? 49.401 -5.877 -37.068 1.00 37.34 536 THR A C 1
ATOM 4052 O O . THR A 1 536 ? 50.229 -6.743 -36.810 1.00 37.34 536 THR A O 1
ATOM 4055 N N . ASN A 1 537 ? 48.322 -5.600 -36.329 1.00 34.12 537 ASN A N 1
ATOM 4056 C CA . ASN A 1 537 ? 47.394 -6.525 -35.660 1.00 34.12 537 ASN A CA 1
ATOM 4057 C C . ASN A 1 537 ? 47.911 -7.915 -35.222 1.00 34.12 537 ASN A C 1
ATOM 4059 O O . ASN A 1 537 ? 48.414 -8.688 -36.027 1.00 34.12 537 ASN A O 1
ATOM 4063 N N . VAL A 1 538 ? 47.543 -8.343 -34.010 1.00 36.72 538 VAL A N 1
ATOM 4064 C CA . VAL A 1 538 ? 46.395 -9.255 -33.803 1.00 36.72 538 VAL A CA 1
ATOM 4065 C C . VAL A 1 538 ? 46.300 -9.641 -32.321 1.00 36.72 538 VAL A C 1
ATOM 4067 O O . VAL A 1 538 ? 47.187 -10.252 -31.731 1.00 36.72 538 VAL A O 1
ATOM 4070 N N . VAL A 1 539 ? 45.136 -9.322 -31.760 1.00 36.75 539 VAL A N 1
ATOM 4071 C CA . VAL A 1 539 ? 44.547 -9.905 -30.554 1.00 36.75 539 VAL A CA 1
ATOM 4072 C C . VAL A 1 539 ? 44.290 -11.394 -30.792 1.00 36.75 539 VAL A C 1
ATOM 4074 O O . VAL A 1 539 ? 43.530 -11.756 -31.689 1.00 36.75 539 VAL A O 1
ATOM 4077 N N . ARG A 1 540 ? 44.862 -12.273 -29.962 1.00 34.78 540 ARG A N 1
ATOM 4078 C CA . ARG A 1 540 ? 44.486 -13.692 -29.916 1.00 34.78 540 ARG A CA 1
ATOM 4079 C C . ARG A 1 540 ? 43.569 -13.936 -28.721 1.00 34.78 540 ARG A C 1
ATOM 4081 O O . ARG A 1 540 ? 44.025 -14.171 -27.608 1.00 34.78 540 ARG A O 1
ATOM 4088 N N . ALA A 1 541 ? 42.265 -13.897 -28.976 1.00 38.03 541 ALA A N 1
ATOM 4089 C CA . ALA A 1 541 ? 41.267 -14.498 -28.103 1.00 38.03 541 ALA A CA 1
ATOM 4090 C C . ALA A 1 541 ? 41.370 -16.034 -28.179 1.00 38.03 541 ALA A C 1
ATOM 4092 O O . ALA A 1 541 ? 41.558 -16.597 -29.260 1.00 38.03 541 ALA A O 1
ATOM 4093 N N . ARG A 1 542 ? 41.214 -16.718 -27.039 1.00 36.69 542 ARG A N 1
ATOM 4094 C CA . ARG A 1 542 ? 40.970 -18.167 -26.967 1.00 36.69 542 ARG A CA 1
ATOM 4095 C C . ARG A 1 542 ? 39.671 -18.420 -26.177 1.00 36.69 542 ARG A C 1
ATOM 4097 O O . ARG A 1 542 ? 39.445 -17.713 -25.197 1.00 36.69 542 ARG A O 1
ATOM 4104 N N . PRO A 1 543 ? 38.811 -19.369 -26.602 1.00 42.88 543 PRO A N 1
ATOM 4105 C CA . PRO A 1 543 ? 37.426 -19.459 -26.141 1.00 42.88 543 PRO A CA 1
ATOM 4106 C C . PRO A 1 543 ? 37.185 -20.463 -24.997 1.00 42.88 543 PRO A C 1
ATOM 4108 O O . PRO A 1 543 ? 37.948 -21.404 -24.809 1.00 42.88 543 PRO A O 1
ATOM 4111 N N . GLN A 1 544 ? 36.046 -20.236 -24.325 1.00 38.09 544 GLN A N 1
ATOM 4112 C CA . GLN A 1 544 ? 35.095 -21.155 -23.670 1.00 38.09 544 GLN A CA 1
ATOM 4113 C C . GLN A 1 544 ? 35.583 -22.339 -22.810 1.00 38.09 544 GLN A C 1
ATOM 4115 O O . GLN A 1 544 ? 36.172 -23.292 -23.310 1.00 38.09 544 GLN A O 1
ATOM 4120 N N . ARG A 1 545 ? 35.013 -22.430 -21.594 1.00 35.38 545 ARG A N 1
ATOM 4121 C CA . ARG A 1 545 ? 34.213 -23.613 -21.219 1.00 35.38 545 ARG A CA 1
ATOM 4122 C C . ARG A 1 545 ? 33.130 -23.282 -20.186 1.00 35.38 545 ARG A C 1
ATOM 4124 O O . ARG A 1 545 ? 33.405 -22.842 -19.077 1.00 35.38 545 ARG A O 1
ATOM 4131 N N . THR A 1 546 ? 31.893 -23.536 -20.587 1.00 41.50 546 THR A N 1
ATOM 4132 C CA . THR A 1 546 ? 30.680 -23.624 -19.774 1.00 41.50 546 THR A CA 1
ATOM 4133 C C . THR A 1 546 ? 30.725 -24.844 -18.848 1.00 41.50 546 THR A C 1
ATOM 4135 O O . THR A 1 546 ? 31.150 -25.926 -19.257 1.00 41.50 546 THR A O 1
ATOM 4138 N N . ARG A 1 547 ? 30.197 -24.718 -17.623 1.00 39.88 547 ARG A N 1
ATOM 4139 C CA . ARG A 1 547 ? 29.715 -25.872 -16.852 1.00 39.88 547 ARG A CA 1
ATOM 4140 C C . ARG A 1 547 ? 28.371 -25.543 -16.205 1.00 39.88 547 ARG A C 1
ATOM 4142 O O . ARG A 1 547 ? 28.290 -24.772 -15.259 1.00 39.88 547 ARG A O 1
ATOM 4149 N N . ARG A 1 548 ? 27.326 -26.153 -16.770 1.00 39.19 548 ARG A N 1
ATOM 4150 C CA . ARG A 1 548 ? 26.041 -26.431 -16.122 1.00 39.19 548 ARG A CA 1
ATOM 4151 C C . ARG A 1 548 ? 26.283 -27.277 -14.871 1.00 39.19 548 ARG A C 1
ATOM 4153 O O . ARG A 1 548 ? 26.968 -28.295 -14.965 1.00 39.19 548 ARG A O 1
ATOM 4160 N N . THR A 1 549 ? 25.598 -26.952 -13.784 1.00 42.78 549 THR A N 1
ATOM 4161 C CA . THR A 1 549 ? 25.187 -27.930 -12.771 1.00 42.78 549 THR A CA 1
ATOM 4162 C C . THR A 1 549 ? 23.704 -27.739 -12.502 1.00 42.78 549 THR A C 1
ATOM 4164 O O . THR A 1 549 ? 23.277 -26.745 -11.926 1.00 42.78 549 THR A O 1
ATOM 4167 N N . VAL A 1 550 ? 22.941 -28.706 -13.004 1.00 47.25 550 VAL A N 1
ATOM 4168 C CA . VAL A 1 550 ? 21.596 -29.067 -12.564 1.00 47.25 550 VAL A CA 1
ATOM 4169 C C . VAL A 1 550 ? 21.783 -29.951 -11.331 1.00 47.25 550 VAL A C 1
ATOM 4171 O O . VAL A 1 550 ? 22.578 -30.890 -11.389 1.00 47.25 550 VAL A O 1
ATOM 4174 N N . GLY A 1 551 ? 21.080 -29.655 -10.241 1.00 40.62 551 GLY A N 1
ATOM 4175 C CA . GLY A 1 551 ? 20.937 -30.537 -9.080 1.00 40.62 551 GLY A CA 1
ATOM 4176 C C . GLY A 1 551 ? 19.463 -30.935 -8.921 1.00 40.62 551 GLY A C 1
ATOM 4177 O O . GLY A 1 551 ? 18.618 -30.050 -9.063 1.00 40.62 551 GLY A O 1
ATOM 4178 N N . PRO A 1 552 ? 19.129 -32.222 -8.699 1.00 61.69 552 PRO A N 1
ATOM 4179 C CA . PRO A 1 552 ? 17.750 -32.690 -8.601 1.00 61.69 552 PRO A CA 1
ATOM 4180 C C . PRO A 1 552 ? 17.268 -32.891 -7.152 1.00 61.69 552 PRO A C 1
ATOM 4182 O O . PRO A 1 552 ? 18.049 -33.312 -6.305 1.00 61.69 552 PRO A O 1
ATOM 4185 N N . ARG A 1 553 ? 15.945 -32.721 -7.000 1.00 40.72 553 ARG A N 1
ATOM 4186 C CA . ARG A 1 553 ? 15.029 -33.087 -5.897 1.00 40.72 553 ARG A CA 1
ATOM 4187 C C . ARG A 1 553 ? 15.186 -32.383 -4.555 1.00 40.72 553 ARG A C 1
ATOM 4189 O O . ARG A 1 553 ? 16.156 -32.667 -3.828 1.00 40.72 553 ARG A O 1
#

Organism: NCBI:txid1314778